Protein AF-V5ESH4-F1 (afdb_monomer_lite)

Foldseek 3Di:
DDDDDDDDDDDDDDDDDDDDDDDDDPDDDDDDDDDDDDDDDDPDDDDDDDDDDDDDDDDDDDDDDDVVVVVVVVVVVVVVVVLVVLCVVCVVVVHHSVVSVVVVVVVVVVVVVVVDDDDDDDDDDDDDDDPPPDDPVRVVVVVVVVVVVVVVVVVVVVCVVVVPPDDDPDPDPDDPDDAPCVQDPLVVVLPDAPVVNQCSQCVSQVLQLKDKDKDQLVQVVLLVVLCVVQFKDKAWFWDFDDPPPDPDPDDTDIDTFIWIKGKDWAADPPAPPFGTKIKIFTFRPVQCVVQPVNGHGQKIKTWHRSNCVRHSIIMIIMDGPLQGRNPRDRGPDHPVRNVLVVLLSCLLSRLPPQPDPDPVSNVLSVLSPVLSCCVPPPVVPRDPVSNVVSSPDD

InterPro domains:
  IPR010591 ATP11 [PF06644] (80-388)
  IPR010591 ATP11 [PTHR13126] (68-390)

Structure (mmCIF, N/CA/C/O backbone):
data_AF-V5ESH4-F1
#
_entry.id   AF-V5ESH4-F1
#
loop_
_atom_site.group_PDB
_atom_site.id
_atom_site.type_symbol
_atom_site.label_atom_id
_atom_site.label_alt_id
_atom_site.label_comp_id
_atom_site.label_asym_id
_atom_site.label_entity_id
_atom_site.label_seq_id
_atom_site.pdbx_PDB_ins_code
_atom_site.Cartn_x
_atom_site.Cartn_y
_atom_site.Cartn_z
_atom_site.occupancy
_atom_site.B_iso_or_equiv
_atom_site.auth_seq_id
_atom_site.auth_comp_id
_atom_site.auth_asym_id
_atom_site.auth_atom_id
_atom_site.pdbx_PDB_model_num
ATOM 1 N N . MET A 1 1 ? -54.577 -31.876 21.450 1.00 36.00 1 MET A N 1
ATOM 2 C CA . MET A 1 1 ? -55.518 -32.918 21.916 1.00 36.00 1 MET A CA 1
ATOM 3 C C . MET A 1 1 ? -55.527 -34.054 20.899 1.00 36.00 1 MET A C 1
ATOM 5 O O . MET A 1 1 ? -55.800 -33.762 19.750 1.00 36.00 1 MET A O 1
ATOM 9 N N . ARG A 1 2 ? -55.193 -35.278 21.359 1.00 35.31 2 ARG A N 1
ATOM 10 C CA . ARG A 1 2 ? -55.532 -36.637 20.848 1.00 35.31 2 ARG A CA 1
ATOM 11 C C . ARG A 1 2 ? -55.328 -36.896 19.333 1.00 35.31 2 ARG A C 1
ATOM 13 O O . ARG A 1 2 ? -56.064 -36.345 18.538 1.00 35.31 2 ARG A O 1
ATOM 20 N N . SER A 1 3 ? -54.310 -37.613 18.843 1.00 29.59 3 SER A N 1
ATOM 21 C CA . SER A 1 3 ? -53.738 -38.954 19.126 1.00 29.59 3 SER A CA 1
ATOM 22 C C . SER A 1 3 ? -54.427 -40.131 18.414 1.00 29.59 3 SER A C 1
ATOM 24 O O . SER A 1 3 ? -55.645 -40.259 18.484 1.00 29.59 3 SER A O 1
ATOM 26 N N . PHE A 1 4 ? -53.557 -41.023 17.909 1.00 32.59 4 PHE A N 1
ATOM 27 C CA . PHE A 1 4 ? -53.711 -42.437 17.518 1.00 32.59 4 PHE A CA 1
ATOM 28 C C . PHE A 1 4 ? -54.190 -42.747 16.089 1.00 32.59 4 PHE A C 1
ATOM 30 O O . PHE A 1 4 ? -55.156 -42.162 15.629 1.00 32.59 4 PHE A O 1
ATOM 37 N N . SER A 1 5 ? -53.681 -43.744 15.355 1.00 35.16 5 SER A N 1
ATOM 38 C CA . SER A 1 5 ? -52.428 -44.532 15.326 1.00 35.16 5 SER A CA 1
ATOM 39 C C . SER A 1 5 ? -52.632 -45.662 14.296 1.00 35.16 5 SER A C 1
ATOM 41 O O . SER A 1 5 ? -53.744 -46.171 14.204 1.00 35.16 5 SER A O 1
ATOM 43 N N . ASN A 1 6 ? -51.531 -46.143 13.692 1.00 34.66 6 ASN A N 1
ATOM 44 C CA . ASN A 1 6 ? -51.295 -47.532 13.226 1.00 34.66 6 ASN A CA 1
ATOM 4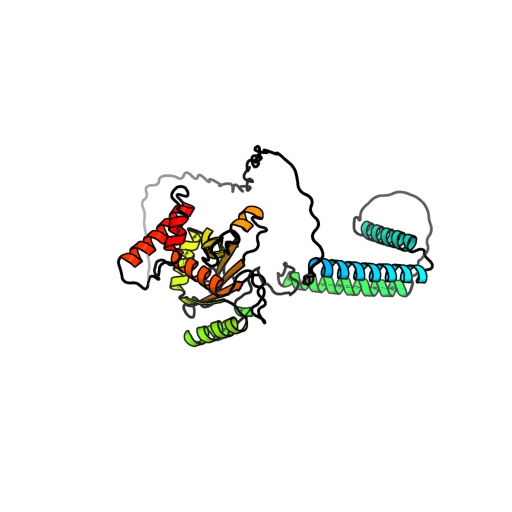5 C C . ASN A 1 6 ? -52.021 -47.996 11.929 1.00 34.66 6 ASN A C 1
ATOM 47 O O . ASN A 1 6 ? -53.150 -47.614 11.683 1.00 34.66 6 ASN A O 1
ATOM 51 N N . ALA A 1 7 ? -51.493 -48.860 11.044 1.00 37.47 7 ALA A N 1
ATOM 52 C CA . ALA A 1 7 ? -50.278 -49.683 11.017 1.00 37.47 7 ALA A CA 1
ATOM 53 C C . ALA A 1 7 ? -50.176 -50.507 9.691 1.00 37.47 7 ALA A C 1
ATOM 55 O O . ALA A 1 7 ? -51.169 -51.073 9.255 1.00 37.47 7 ALA A O 1
ATOM 56 N N . ILE A 1 8 ? -48.942 -50.667 9.174 1.00 35.84 8 ILE A N 1
ATOM 57 C CA . ILE A 1 8 ? -48.267 -51.922 8.724 1.00 35.84 8 ILE A CA 1
ATOM 58 C C . ILE A 1 8 ? -48.688 -52.654 7.414 1.00 35.84 8 ILE A C 1
ATOM 60 O O . ILE A 1 8 ? -49.715 -53.319 7.363 1.00 35.84 8 ILE A O 1
ATOM 64 N N . ARG A 1 9 ? -47.761 -52.711 6.430 1.00 32.56 9 ARG A N 1
ATOM 65 C CA . ARG A 1 9 ? -46.987 -53.895 5.917 1.00 32.56 9 ARG A CA 1
ATOM 66 C C . ARG A 1 9 ? -46.100 -53.431 4.739 1.00 32.56 9 ARG A C 1
ATOM 68 O O . ARG A 1 9 ? -46.612 -52.888 3.776 1.00 32.56 9 ARG A O 1
ATOM 75 N N . SER A 1 10 ? -44.771 -53.391 4.862 1.00 32.62 10 SER A N 1
ATOM 76 C CA . SER A 1 10 ? -43.780 -54.486 4.769 1.00 32.62 10 SER A CA 1
ATOM 77 C C . SER A 1 10 ? -43.479 -54.949 3.336 1.00 32.62 10 SER A C 1
ATOM 79 O O . SER A 1 10 ? -44.229 -55.746 2.785 1.00 32.62 10 SER A O 1
ATOM 81 N N . THR A 1 11 ? -42.313 -54.545 2.815 1.00 33.81 11 THR A N 1
ATOM 82 C CA . THR A 1 11 ? -41.386 -55.457 2.121 1.00 33.81 11 THR A CA 1
ATOM 83 C C . THR A 1 11 ? -39.945 -55.047 2.411 1.00 33.81 11 THR A C 1
ATOM 85 O O . THR A 1 11 ? -39.491 -53.964 2.049 1.00 33.81 11 THR A O 1
ATOM 88 N N . SER A 1 12 ? -39.252 -55.951 3.087 1.00 30.95 12 SER A N 1
ATOM 89 C CA . SER A 1 12 ? -37.860 -55.921 3.512 1.00 30.95 12 SER A CA 1
ATOM 90 C C . SER A 1 12 ? -36.912 -56.224 2.348 1.00 30.95 12 SER A C 1
ATOM 92 O O . SER A 1 12 ? -37.149 -57.189 1.626 1.00 30.95 12 SER A O 1
ATOM 94 N N . LYS A 1 13 ? -35.778 -55.519 2.245 1.00 33.62 13 LYS A N 1
ATOM 95 C CA . LYS A 1 13 ? -34.509 -56.106 1.777 1.00 33.62 13 LYS A CA 1
ATOM 96 C C . LYS A 1 13 ? -33.324 -55.537 2.559 1.00 33.62 13 LYS A C 1
ATOM 98 O O . LYS A 1 13 ? -33.354 -54.418 3.054 1.00 33.62 13 LYS A O 1
ATOM 103 N N . SER A 1 14 ? -32.350 -56.420 2.726 1.00 33.41 14 SER A N 1
ATOM 104 C CA . SER A 1 14 ? -31.384 -56.508 3.814 1.00 33.41 14 SER A CA 1
ATOM 105 C C . SER A 1 14 ? -30.109 -55.683 3.613 1.00 33.41 14 SER A C 1
ATOM 107 O O . SER A 1 14 ? -29.569 -55.599 2.518 1.00 33.41 14 SER A O 1
ATOM 109 N N . ILE A 1 15 ? -29.643 -55.169 4.751 1.00 34.03 15 ILE A N 1
ATOM 110 C CA . ILE A 1 15 ? -28.285 -54.861 5.227 1.00 34.03 15 ILE A CA 1
ATOM 111 C C . ILE A 1 15 ? -27.122 -55.404 4.371 1.00 34.03 15 ILE A C 1
ATOM 113 O O . ILE A 1 15 ? -27.015 -56.611 4.169 1.00 34.03 15 ILE A O 1
ATOM 117 N N . ALA A 1 16 ? -26.160 -54.522 4.074 1.00 33.00 16 ALA A N 1
ATOM 118 C CA . ALA A 1 16 ? -24.731 -54.825 4.172 1.00 33.00 16 ALA A CA 1
ATOM 119 C C . ALA A 1 16 ? -23.968 -53.570 4.634 1.00 33.00 16 ALA A C 1
ATOM 121 O O . ALA A 1 16 ? -23.921 -52.550 3.951 1.00 33.00 16 ALA A O 1
ATOM 122 N N . SER A 1 17 ? -23.423 -53.669 5.845 1.00 35.75 17 SER A N 1
ATOM 123 C CA . SER A 1 17 ? -22.532 -52.713 6.498 1.00 35.75 17 SER A CA 1
ATOM 124 C C . SER A 1 17 ? -21.126 -52.825 5.903 1.00 35.75 17 SER A C 1
ATOM 126 O O . SER A 1 17 ? -20.604 -53.929 5.766 1.00 35.75 17 SER A O 1
ATOM 128 N N . GLY A 1 18 ? -20.513 -51.690 5.568 1.00 31.08 18 GLY A N 1
ATOM 129 C CA . GLY A 1 18 ? -19.131 -51.600 5.105 1.00 31.08 18 GLY A CA 1
ATOM 130 C C . GLY A 1 18 ? -18.478 -50.344 5.666 1.00 31.08 18 GLY A C 1
ATOM 131 O O . GLY A 1 18 ? -18.498 -49.286 5.045 1.00 31.08 18 GLY A O 1
ATOM 132 N N . SER A 1 19 ? -17.931 -50.455 6.874 1.00 38.44 19 SER A N 1
ATOM 133 C CA . SER A 1 19 ? -17.128 -49.427 7.531 1.00 38.44 19 SER A CA 1
ATOM 134 C C . SER A 1 19 ? -15.792 -49.245 6.805 1.00 38.44 19 SER A C 1
ATOM 136 O O . SER A 1 19 ? -14.915 -50.098 6.915 1.00 38.44 19 SER A O 1
ATOM 138 N N . ASN A 1 20 ? -15.606 -48.122 6.108 1.00 33.84 20 ASN A N 1
ATOM 139 C CA . ASN A 1 20 ? -14.286 -47.694 5.645 1.00 33.84 20 ASN A CA 1
ATOM 140 C C . ASN A 1 20 ? -13.749 -46.603 6.573 1.00 33.84 20 ASN A C 1
ATOM 142 O O . ASN A 1 20 ? -14.114 -45.432 6.478 1.00 33.84 20 ASN A O 1
ATOM 146 N N . VAL A 1 21 ? -12.859 -47.014 7.475 1.00 43.06 21 VAL A N 1
ATOM 147 C CA . VAL A 1 21 ? -11.997 -46.126 8.255 1.00 43.06 21 VAL A CA 1
ATOM 148 C C . VAL A 1 21 ? -10.988 -45.509 7.285 1.00 43.06 21 VAL A C 1
ATOM 150 O O . VAL A 1 21 ? -10.069 -46.182 6.822 1.00 43.06 21 VAL A O 1
ATOM 153 N N . ARG A 1 22 ? -11.159 -44.230 6.932 1.00 38.69 22 ARG A N 1
ATOM 154 C CA . ARG A 1 22 ? -10.139 -43.483 6.184 1.00 38.69 22 ARG A CA 1
ATOM 155 C C . ARG A 1 22 ? -9.030 -43.059 7.143 1.00 38.69 22 ARG A C 1
ATOM 157 O O . ARG A 1 22 ? -9.230 -42.204 7.999 1.00 38.69 22 ARG A O 1
ATOM 164 N N . SER A 1 23 ? -7.866 -43.678 6.973 1.00 38.56 23 SER A N 1
ATOM 165 C CA . SER A 1 23 ? -6.604 -43.259 7.579 1.00 38.56 23 SER A CA 1
ATOM 166 C C . SER A 1 23 ? -6.235 -41.848 7.106 1.00 38.56 23 SER A C 1
ATOM 168 O O . SER A 1 23 ? -6.252 -41.561 5.908 1.00 38.56 23 SER A O 1
ATOM 170 N N . LEU A 1 24 ? -5.928 -40.957 8.051 1.00 38.41 24 LEU A N 1
ATOM 171 C CA . LEU A 1 24 ? -5.400 -39.622 7.787 1.00 38.41 24 LEU A CA 1
ATOM 172 C C . LEU A 1 24 ? -3.942 -39.749 7.327 1.00 38.41 24 LEU A C 1
ATOM 174 O O . LEU A 1 24 ? -3.047 -40.014 8.129 1.00 38.41 24 LEU A O 1
ATOM 178 N N . HIS A 1 25 ? -3.687 -39.540 6.036 1.00 35.88 25 HIS A N 1
ATOM 179 C CA . HIS A 1 25 ? -2.329 -39.346 5.541 1.00 35.88 25 HIS A CA 1
ATOM 180 C C . HIS A 1 25 ? -1.848 -37.934 5.884 1.00 35.88 25 HIS A C 1
ATOM 182 O O . HIS A 1 25 ? -2.265 -36.946 5.284 1.00 35.88 25 HIS A O 1
ATOM 188 N N . VAL A 1 26 ? -0.939 -37.855 6.855 1.00 40.72 26 VAL A N 1
ATOM 189 C CA . VAL A 1 26 ? -0.114 -36.673 7.109 1.00 40.72 26 VAL A CA 1
ATOM 190 C C . VAL A 1 26 ? 0.888 -36.556 5.960 1.00 40.72 26 VAL A C 1
ATOM 192 O O . VAL A 1 26 ? 1.883 -37.280 5.910 1.00 40.72 26 VAL A O 1
ATOM 195 N N . ALA A 1 27 ? 0.614 -35.667 5.008 1.00 37.88 27 ALA A N 1
ATOM 196 C CA . ALA A 1 27 ? 1.570 -35.307 3.971 1.00 37.88 27 ALA A CA 1
ATOM 197 C C . ALA A 1 27 ? 2.709 -34.489 4.603 1.00 37.88 27 ALA A C 1
ATOM 199 O O . ALA A 1 27 ? 2.498 -33.390 5.113 1.00 37.88 27 ALA A O 1
ATOM 200 N N . ARG A 1 28 ? 3.927 -35.038 4.588 1.00 38.91 28 ARG A N 1
ATOM 201 C CA . ARG A 1 28 ? 5.147 -34.276 4.880 1.00 38.91 28 ARG A CA 1
ATOM 202 C C . ARG A 1 28 ? 5.413 -33.303 3.721 1.00 38.91 28 ARG A C 1
ATOM 204 O O . ARG A 1 28 ? 5.344 -33.742 2.574 1.00 38.91 28 ARG A O 1
ATOM 211 N N . PRO A 1 29 ? 5.766 -32.031 3.975 1.00 39.84 29 PRO A N 1
ATOM 212 C CA . PRO A 1 29 ? 6.199 -31.132 2.912 1.00 39.84 29 PRO A CA 1
ATOM 213 C C . PRO A 1 29 ? 7.538 -31.630 2.350 1.00 39.84 29 PRO A C 1
ATOM 215 O O . PRO A 1 29 ? 8.516 -31.757 3.089 1.00 39.84 29 PRO A O 1
ATOM 218 N N . CYS A 1 30 ? 7.586 -31.954 1.054 1.00 36.41 30 CYS A N 1
ATOM 219 C CA . CYS A 1 30 ? 8.850 -32.201 0.370 1.00 36.41 30 CYS A CA 1
ATOM 220 C C . CYS A 1 30 ? 9.441 -30.860 -0.078 1.00 36.41 30 CYS A C 1
ATOM 222 O O . CYS A 1 30 ? 8.772 -30.061 -0.733 1.00 36.41 30 CYS A O 1
ATOM 224 N N . PHE A 1 31 ? 10.696 -30.606 0.280 1.00 40.16 31 PHE A N 1
ATOM 225 C CA . PHE A 1 31 ? 11.453 -29.480 -0.255 1.00 40.16 31 PHE A CA 1
ATOM 226 C C . PHE A 1 31 ? 11.595 -29.645 -1.773 1.00 40.16 31 PHE A C 1
ATOM 228 O O . PHE A 1 31 ? 12.014 -30.704 -2.244 1.00 40.16 31 PHE A O 1
ATOM 235 N N . ALA A 1 32 ? 11.236 -28.613 -2.537 1.00 36.97 32 ALA A N 1
ATOM 236 C CA . ALA A 1 32 ? 11.478 -28.579 -3.973 1.00 36.97 32 ALA A CA 1
ATOM 237 C C . ALA A 1 32 ? 12.993 -28.635 -4.230 1.00 36.97 32 ALA A C 1
ATOM 239 O O . ALA A 1 32 ? 13.744 -27.799 -3.728 1.00 36.97 32 ALA A O 1
ATOM 240 N N . GLN A 1 33 ? 13.452 -29.628 -4.995 1.00 37.84 33 GLN A N 1
ATOM 241 C CA . GLN A 1 33 ? 14.826 -29.651 -5.488 1.00 37.84 33 GLN A CA 1
ATOM 242 C C . GLN A 1 33 ? 14.970 -28.588 -6.579 1.00 37.84 33 GLN A C 1
ATOM 244 O O . GLN A 1 33 ? 14.387 -28.711 -7.654 1.00 37.84 33 GLN A O 1
ATOM 249 N N . VAL A 1 34 ? 15.741 -27.541 -6.291 1.00 40.31 34 VAL A N 1
ATOM 250 C CA . VAL A 1 34 ? 16.090 -26.487 -7.249 1.00 40.31 34 VAL A CA 1
ATOM 251 C C . VAL A 1 34 ? 17.470 -26.796 -7.826 1.00 40.31 34 VAL A C 1
ATOM 253 O O . VAL A 1 34 ? 18.408 -27.095 -7.086 1.00 40.31 34 VAL A O 1
ATOM 256 N N . SER A 1 35 ? 17.590 -26.757 -9.152 1.00 38.81 35 SER A N 1
ATOM 257 C CA . SER A 1 35 ? 18.857 -26.940 -9.867 1.00 38.81 35 SER A CA 1
ATOM 258 C C . SER A 1 35 ? 19.869 -25.844 -9.492 1.00 38.81 35 SER A C 1
ATOM 260 O O . SER A 1 35 ? 19.469 -24.693 -9.306 1.00 38.81 35 SER A O 1
ATOM 262 N N . PRO A 1 36 ? 21.176 -26.151 -9.401 1.00 45.81 36 PRO A N 1
ATOM 263 C CA . PRO A 1 36 ? 22.188 -25.137 -9.124 1.00 45.81 36 PRO A CA 1
ATOM 264 C C . PRO A 1 36 ? 22.312 -24.133 -10.288 1.00 45.81 36 PRO A C 1
ATOM 266 O O . PRO A 1 36 ? 22.104 -24.511 -11.445 1.00 45.81 36 PRO A O 1
ATOM 269 N N . PRO A 1 37 ? 22.659 -22.861 -10.011 1.00 38.06 37 PRO A N 1
ATOM 270 C CA . PRO A 1 37 ? 22.809 -21.843 -11.044 1.00 38.06 37 PRO A CA 1
ATOM 271 C C . PRO A 1 37 ? 23.985 -22.181 -11.967 1.00 38.06 37 PRO A C 1
ATOM 273 O O . PRO A 1 37 ? 25.073 -22.532 -11.506 1.00 38.06 37 PRO A O 1
ATOM 276 N N . LEU A 1 38 ? 23.769 -22.057 -13.279 1.00 41.28 38 LEU A N 1
ATOM 277 C CA . LEU A 1 38 ? 24.837 -22.181 -14.270 1.00 41.28 38 LEU A CA 1
ATOM 278 C C . LEU A 1 38 ? 25.886 -21.073 -14.051 1.00 41.28 38 LEU A C 1
ATOM 280 O O . LEU A 1 38 ? 25.509 -19.920 -13.817 1.00 41.28 38 LEU A O 1
ATOM 284 N N . PRO A 1 39 ? 27.192 -21.379 -14.142 1.00 37.53 39 PRO A N 1
ATOM 285 C CA . PRO A 1 39 ? 28.231 -20.369 -14.018 1.00 37.53 39 PRO A CA 1
ATOM 286 C C . PRO A 1 39 ? 28.232 -19.456 -15.251 1.00 37.53 39 PRO A C 1
ATOM 288 O O . PRO A 1 39 ? 28.492 -19.893 -16.371 1.00 37.53 39 PRO A O 1
ATOM 291 N N . PHE A 1 40 ? 27.964 -18.167 -15.038 1.00 37.97 40 PHE A N 1
ATOM 292 C CA . PHE A 1 40 ? 28.186 -17.123 -16.036 1.00 37.97 40 PHE A CA 1
ATOM 293 C C . PHE A 1 40 ? 29.695 -16.980 -16.300 1.00 37.97 40 PHE A C 1
ATOM 295 O O . PHE A 1 40 ? 30.452 -16.569 -15.422 1.00 37.97 40 PHE A O 1
ATOM 302 N N . SER A 1 41 ? 30.131 -17.326 -17.514 1.00 34.91 41 SER A N 1
ATOM 303 C CA . SER A 1 41 ? 31.496 -17.116 -18.008 1.00 34.91 41 SER A CA 1
ATOM 304 C C . SER A 1 41 ? 31.584 -15.764 -18.714 1.00 34.91 41 SER A C 1
ATOM 306 O O . SER A 1 41 ? 30.961 -15.559 -19.753 1.00 34.91 41 SER A O 1
ATOM 308 N N . TRP A 1 42 ? 32.382 -14.846 -18.170 1.00 30.94 42 TRP A N 1
ATOM 309 C CA . TRP A 1 42 ? 32.913 -13.722 -18.936 1.00 30.94 42 TRP A CA 1
ATOM 310 C C . TRP A 1 42 ? 34.125 -14.223 -19.715 1.00 30.94 42 TRP A C 1
ATOM 312 O O . TRP A 1 42 ? 35.209 -14.383 -19.161 1.00 30.94 42 TRP A O 1
ATOM 322 N N . SER A 1 43 ? 33.947 -14.484 -21.002 1.00 34.34 43 SER A N 1
ATOM 323 C CA . SER A 1 43 ? 35.050 -14.801 -21.906 1.00 34.34 43 SER A CA 1
ATOM 324 C C . SER A 1 43 ? 35.022 -13.889 -23.119 1.00 34.34 43 SER A C 1
ATOM 326 O O . SER A 1 43 ? 34.870 -14.354 -24.230 1.00 34.34 43 SER A O 1
ATOM 328 N N . HIS A 1 44 ? 35.242 -12.589 -22.904 1.00 31.55 44 HIS A N 1
ATOM 329 C CA . HIS A 1 44 ? 35.910 -11.736 -23.891 1.00 31.55 44 HIS A CA 1
ATOM 330 C C . HIS A 1 44 ? 36.729 -10.656 -23.178 1.00 31.55 44 HIS A C 1
ATOM 332 O O . HIS A 1 44 ? 36.333 -9.503 -23.047 1.00 31.55 44 HIS A O 1
ATOM 338 N N . LEU A 1 45 ? 37.911 -11.069 -22.721 1.00 29.23 45 LEU A N 1
ATOM 339 C CA . LEU A 1 45 ? 39.041 -10.177 -22.524 1.00 29.23 45 LEU A CA 1
ATOM 340 C C . LEU A 1 45 ? 39.677 -9.929 -23.901 1.00 29.23 45 LEU A C 1
ATOM 342 O O . LEU A 1 45 ? 40.108 -10.874 -24.562 1.00 29.23 45 LEU A O 1
ATOM 346 N N . LYS A 1 46 ? 39.773 -8.667 -24.319 1.00 29.80 46 LYS A N 1
ATOM 347 C CA . LYS A 1 46 ? 40.861 -8.216 -25.191 1.00 29.80 46 LYS A CA 1
ATOM 348 C C . LYS A 1 46 ? 41.579 -7.081 -24.477 1.00 29.80 46 LYS A C 1
ATOM 350 O O . LYS A 1 46 ? 41.069 -5.972 -24.379 1.00 29.80 46 LYS A O 1
ATOM 355 N N . SER A 1 47 ? 42.749 -7.419 -23.950 1.00 30.14 47 SER A N 1
ATOM 356 C CA . SER A 1 47 ? 43.772 -6.484 -23.498 1.00 30.14 47 SER A CA 1
ATOM 357 C C . SER A 1 47 ? 44.651 -6.087 -24.681 1.00 30.14 47 SER A C 1
ATOM 359 O O . SER A 1 47 ? 45.090 -6.959 -25.427 1.00 30.14 47 SER A O 1
ATOM 361 N N . ASN A 1 48 ? 44.894 -4.786 -24.827 1.00 28.00 48 ASN A N 1
ATOM 362 C CA . ASN A 1 48 ? 46.131 -4.155 -25.309 1.00 28.00 48 ASN A CA 1
ATOM 363 C C . ASN A 1 48 ? 45.892 -2.634 -25.320 1.00 28.00 48 ASN A C 1
ATOM 365 O O . ASN A 1 48 ? 44.805 -2.212 -25.690 1.00 28.00 48 ASN A O 1
ATOM 369 N N . ASP A 1 49 ? 46.819 -1.733 -25.024 1.00 32.81 49 ASP A N 1
ATOM 370 C CA . ASP A 1 49 ? 48.081 -1.743 -24.286 1.00 32.81 49 ASP A CA 1
ATOM 371 C C . ASP A 1 49 ? 48.418 -0.248 -24.053 1.00 32.81 49 ASP A C 1
ATOM 373 O O . ASP A 1 49 ? 48.117 0.592 -24.896 1.00 32.81 49 ASP A O 1
ATOM 377 N N . GLN A 1 50 ? 49.028 0.045 -22.907 1.00 30.84 50 GLN A N 1
ATOM 378 C CA . GLN A 1 50 ? 50.024 1.092 -22.627 1.00 30.84 50 GLN A CA 1
ATOM 379 C C . GLN A 1 50 ? 49.907 2.598 -23.001 1.00 30.84 50 GLN A C 1
ATOM 381 O O . GLN A 1 50 ? 49.764 2.999 -24.149 1.00 30.84 50 GLN A O 1
ATOM 386 N N . ARG A 1 51 ? 50.327 3.381 -21.980 1.00 27.36 51 ARG A N 1
ATOM 387 C CA . ARG A 1 51 ? 50.965 4.726 -21.934 1.00 27.36 51 ARG A CA 1
ATOM 388 C C . ARG A 1 51 ? 50.065 5.968 -21.882 1.00 27.36 51 ARG A C 1
ATOM 390 O O . ARG A 1 51 ? 49.624 6.476 -22.900 1.00 27.36 51 ARG A O 1
ATOM 397 N N . ASN A 1 52 ? 50.005 6.598 -20.706 1.00 28.97 52 ASN A N 1
ATOM 398 C CA . ASN A 1 52 ? 50.937 7.684 -20.364 1.00 28.97 52 ASN A CA 1
ATOM 399 C C . ASN A 1 52 ? 50.815 8.075 -18.882 1.00 28.97 52 ASN A C 1
ATOM 401 O O . ASN A 1 52 ? 49.720 8.266 -18.364 1.00 28.97 52 ASN A O 1
ATOM 405 N N . GLN A 1 53 ? 51.962 8.194 -18.212 1.00 33.47 53 GLN A N 1
ATOM 406 C CA . GLN A 1 53 ? 52.096 8.917 -16.950 1.00 33.47 53 GLN A CA 1
ATOM 407 C C . GLN A 1 53 ? 52.233 10.407 -17.266 1.00 33.47 53 GLN A C 1
ATOM 409 O O . GLN A 1 53 ? 53.085 10.786 -18.067 1.00 33.47 53 GLN A O 1
ATOM 414 N N . SER A 1 54 ? 51.457 11.246 -16.588 1.00 31.00 54 SER A N 1
ATOM 415 C CA . SER A 1 54 ? 51.796 12.653 -16.392 1.00 31.00 54 SER A CA 1
ATOM 416 C C . SER A 1 54 ? 51.185 13.152 -15.090 1.00 31.00 54 SER A C 1
ATOM 418 O O . SER A 1 54 ? 49.990 12.997 -14.840 1.00 31.00 54 SER A O 1
ATOM 420 N N . GLU A 1 55 ? 52.056 13.718 -14.266 1.00 36.16 55 GLU A N 1
ATOM 421 C CA . GLU A 1 55 ? 51.787 14.391 -13.003 1.00 36.16 55 GLU A CA 1
ATOM 422 C C . GLU A 1 55 ? 50.723 15.488 -13.149 1.00 36.16 55 GLU A C 1
ATOM 424 O O . GLU A 1 55 ? 50.790 16.314 -14.059 1.00 36.16 55 GLU A O 1
ATOM 429 N N . ALA A 1 56 ? 49.803 15.575 -12.187 1.00 29.30 56 ALA A N 1
ATOM 430 C CA . ALA A 1 56 ? 49.048 16.796 -11.938 1.00 29.30 56 ALA A CA 1
ATOM 431 C C . ALA A 1 56 ? 48.871 17.005 -10.432 1.00 29.30 56 ALA A C 1
ATOM 433 O O . ALA A 1 56 ? 48.415 16.138 -9.687 1.00 29.30 56 ALA A O 1
ATOM 434 N N . LYS A 1 57 ? 49.321 18.182 -10.010 1.00 31.80 57 LYS A N 1
ATOM 435 C CA . LYS A 1 57 ? 49.415 18.681 -8.644 1.00 31.80 57 LYS A CA 1
ATOM 436 C C . LYS A 1 57 ? 48.036 18.922 -8.022 1.00 31.80 57 LYS A C 1
ATOM 438 O O . LYS A 1 57 ? 47.124 19.409 -8.676 1.00 31.80 57 LYS A O 1
ATOM 443 N N . THR A 1 58 ? 47.968 18.624 -6.725 1.00 36.81 58 THR A N 1
ATOM 444 C CA . THR A 1 58 ? 47.138 19.232 -5.668 1.00 36.81 58 THR A CA 1
ATOM 445 C C . THR A 1 58 ? 46.045 20.220 -6.095 1.00 36.81 58 THR A C 1
ATOM 447 O O . THR A 1 58 ? 46.337 21.369 -6.420 1.00 36.81 58 THR A O 1
ATOM 450 N N . ALA A 1 59 ? 44.789 19.823 -5.884 1.00 30.03 59 ALA A N 1
ATOM 451 C CA . ALA A 1 59 ? 43.693 20.738 -5.587 1.00 30.03 59 ALA A CA 1
ATOM 452 C C . ALA A 1 59 ? 42.821 20.127 -4.479 1.00 30.03 59 ALA A C 1
ATOM 454 O O . ALA A 1 59 ? 42.255 19.046 -4.615 1.00 30.03 59 ALA A O 1
ATOM 455 N N . SER A 1 60 ? 42.785 20.819 -3.344 1.00 42.91 60 SER A N 1
ATOM 456 C CA . SER A 1 60 ? 42.004 20.496 -2.157 1.00 42.91 60 SER A CA 1
ATOM 457 C C . SER A 1 60 ? 40.508 20.464 -2.463 1.00 42.91 60 SER A C 1
ATOM 459 O O . SER A 1 60 ? 39.925 21.494 -2.799 1.00 42.91 60 SER A O 1
ATOM 461 N N . THR A 1 61 ? 39.873 19.313 -2.263 1.00 32.56 61 THR A N 1
ATOM 462 C CA . THR A 1 61 ? 38.415 19.197 -2.155 1.00 32.56 61 THR A CA 1
ATOM 463 C C . THR A 1 61 ? 38.073 18.712 -0.752 1.00 32.56 61 THR A C 1
ATOM 465 O O . THR A 1 61 ? 38.578 17.700 -0.271 1.00 32.56 61 THR A O 1
ATOM 468 N N . SER A 1 62 ? 37.261 19.502 -0.057 1.00 39.84 62 SER A N 1
ATOM 469 C CA . SER A 1 62 ? 36.767 19.247 1.292 1.00 39.84 62 SER A CA 1
ATOM 470 C C . SER A 1 62 ? 35.973 17.939 1.335 1.00 39.84 62 SER A C 1
ATOM 472 O O . SER A 1 62 ? 34.842 17.880 0.853 1.00 39.84 62 SER A O 1
ATOM 474 N N . ALA A 1 63 ? 36.569 16.897 1.914 1.00 40.75 63 ALA A N 1
ATOM 475 C CA . ALA A 1 63 ? 35.926 15.606 2.105 1.00 40.75 63 ALA A CA 1
ATOM 476 C C . ALA A 1 63 ? 34.817 15.711 3.163 1.00 40.75 63 ALA A C 1
ATOM 478 O O . ALA A 1 63 ? 35.061 16.072 4.318 1.00 40.75 63 ALA A O 1
ATOM 479 N N . LEU A 1 64 ? 33.591 15.378 2.762 1.00 46.72 64 LEU A N 1
ATOM 480 C CA . LEU A 1 64 ? 32.498 15.089 3.686 1.00 46.72 64 LEU A CA 1
ATOM 481 C C . LEU A 1 64 ? 32.910 13.914 4.599 1.00 46.72 64 LEU A C 1
ATOM 483 O O . LEU A 1 64 ? 33.576 12.993 4.125 1.00 46.72 64 LEU A O 1
ATOM 487 N N . PRO A 1 65 ? 32.551 13.900 5.898 1.00 52.84 65 PRO A N 1
ATOM 488 C CA . PRO A 1 65 ? 33.032 12.869 6.810 1.00 52.84 65 PRO A CA 1
ATOM 489 C C . PRO A 1 65 ? 32.475 11.492 6.434 1.00 52.84 65 PRO A C 1
ATOM 491 O O . PRO A 1 65 ? 31.276 11.243 6.571 1.00 52.84 65 PRO A O 1
ATOM 494 N N . ASP A 1 66 ? 33.356 10.578 6.026 1.00 61.88 66 ASP A N 1
ATOM 495 C CA . ASP A 1 66 ? 33.028 9.173 5.796 1.00 61.88 66 ASP A CA 1
ATOM 496 C C . ASP A 1 66 ? 32.429 8.559 7.070 1.00 61.88 66 ASP A C 1
ATOM 498 O O . ASP A 1 66 ? 33.116 8.265 8.056 1.00 61.88 66 ASP A O 1
ATOM 502 N N . HIS A 1 67 ? 31.112 8.341 7.062 1.00 64.62 67 HIS A N 1
ATOM 503 C CA . HIS A 1 67 ? 30.367 7.784 8.193 1.00 64.62 67 HIS A CA 1
ATOM 504 C C . HIS A 1 67 ? 30.962 6.443 8.664 1.00 64.62 67 HIS A C 1
ATOM 506 O O . HIS A 1 67 ? 31.016 6.156 9.862 1.00 64.62 67 HIS A O 1
ATOM 512 N N . ARG A 1 68 ? 31.502 5.656 7.725 1.00 64.44 68 ARG A N 1
ATOM 513 C CA . ARG A 1 68 ? 32.195 4.389 7.986 1.00 64.44 68 ARG A CA 1
ATOM 514 C C . ARG A 1 68 ? 33.466 4.570 8.822 1.00 64.44 68 ARG A C 1
ATOM 516 O O . ARG A 1 68 ? 33.665 3.815 9.776 1.00 64.44 68 ARG A O 1
ATOM 523 N N . ALA A 1 69 ? 34.273 5.589 8.525 1.00 71.00 69 ALA A N 1
ATOM 524 C CA . ALA A 1 69 ? 35.479 5.913 9.286 1.00 71.00 69 ALA A CA 1
ATOM 525 C C . ALA A 1 69 ? 35.129 6.410 10.701 1.00 71.00 69 ALA A C 1
ATOM 527 O O . ALA A 1 69 ? 35.749 6.002 11.684 1.00 71.00 69 ALA A O 1
ATOM 528 N N . SER A 1 70 ? 34.059 7.204 10.835 1.00 73.81 70 SER A N 1
ATOM 529 C CA . SER A 1 70 ? 33.563 7.661 12.144 1.00 73.81 70 SER A CA 1
ATOM 530 C C . SER A 1 70 ? 33.090 6.503 13.037 1.00 73.81 70 SER A C 1
ATOM 532 O O . SER A 1 70 ? 33.363 6.478 14.241 1.00 73.81 70 SER A O 1
ATOM 534 N N . VAL A 1 71 ? 32.401 5.511 12.464 1.00 74.44 71 VAL A N 1
ATOM 535 C CA . VAL A 1 71 ? 31.947 4.316 13.196 1.00 74.44 71 VAL A CA 1
ATOM 536 C C . VAL A 1 71 ? 33.131 3.450 13.639 1.00 74.44 71 VAL A C 1
ATOM 538 O O . VAL A 1 71 ? 33.150 2.998 14.786 1.00 74.44 71 VAL A O 1
ATOM 541 N N . GLN A 1 72 ? 34.142 3.268 12.783 1.00 76.25 72 GLN A N 1
ATOM 542 C CA . GLN A 1 72 ? 35.372 2.550 13.138 1.00 76.25 72 GLN A CA 1
ATOM 543 C C . GLN A 1 72 ? 36.120 3.247 14.281 1.00 76.25 72 GLN A C 1
ATOM 545 O O . GLN A 1 72 ? 36.417 2.619 15.294 1.00 76.25 72 GLN A O 1
ATOM 550 N N . GLN A 1 73 ? 36.285 4.569 14.211 1.00 81.38 73 GLN A N 1
ATOM 551 C CA . GLN A 1 73 ? 36.949 5.337 15.265 1.00 81.38 73 GLN A CA 1
ATOM 552 C C . GLN A 1 73 ? 36.215 5.248 16.617 1.00 81.38 73 GLN A C 1
ATOM 554 O O . GLN A 1 73 ? 36.843 5.154 17.676 1.00 81.38 73 GLN A O 1
ATOM 559 N N . LYS A 1 74 ? 34.872 5.246 16.608 1.00 79.50 74 LYS A N 1
ATOM 560 C CA . LYS A 1 74 ? 34.062 5.046 17.824 1.00 79.50 74 LYS A CA 1
ATOM 561 C C . LYS A 1 74 ? 34.236 3.641 18.403 1.00 79.50 74 LYS A C 1
ATOM 563 O O . LYS A 1 74 ? 34.304 3.509 19.628 1.00 79.50 74 LYS A O 1
ATOM 568 N N . ARG A 1 75 ? 34.316 2.615 17.549 1.00 80.38 75 ARG A N 1
ATOM 569 C CA . ARG A 1 75 ? 34.564 1.225 17.956 1.00 80.38 75 ARG A CA 1
ATOM 570 C C . ARG A 1 75 ? 35.940 1.087 18.605 1.00 80.38 75 ARG A C 1
ATOM 572 O O . ARG A 1 75 ? 36.022 0.577 19.719 1.00 80.38 75 ARG A O 1
ATOM 579 N N . ASP A 1 76 ? 36.976 1.639 17.985 1.00 86.12 76 ASP A N 1
ATOM 580 C CA . ASP A 1 76 ? 38.350 1.565 18.492 1.00 86.12 76 ASP A CA 1
ATOM 581 C C . ASP A 1 76 ? 38.512 2.301 19.822 1.00 86.12 76 ASP A C 1
ATOM 583 O O . ASP A 1 76 ? 39.158 1.803 20.745 1.00 86.12 76 ASP A O 1
ATOM 587 N N . ARG A 1 77 ? 37.857 3.460 19.976 1.00 89.94 77 ARG A N 1
ATOM 588 C CA . ARG A 1 77 ? 37.822 4.175 21.258 1.00 89.94 77 ARG A CA 1
ATOM 589 C C . ARG A 1 77 ? 37.212 3.312 22.363 1.00 89.94 77 ARG A C 1
ATOM 591 O O . ARG A 1 77 ? 37.757 3.253 23.463 1.00 89.94 77 ARG A O 1
ATOM 598 N N . LYS A 1 78 ? 36.106 2.619 22.074 1.00 87.19 78 LYS A N 1
ATOM 599 C CA . LYS A 1 78 ? 35.443 1.741 23.047 1.00 87.19 78 LYS A CA 1
ATOM 600 C C . LYS A 1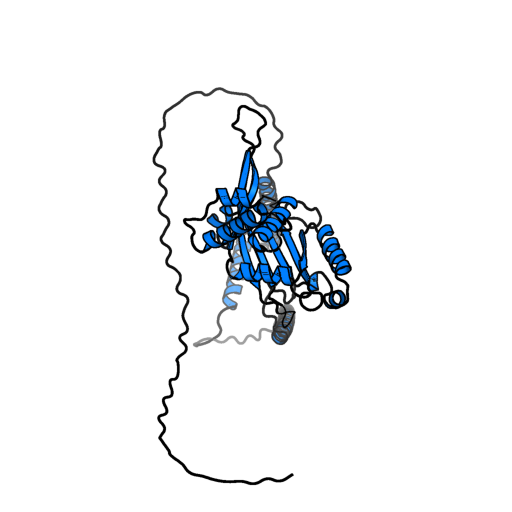 78 ? 36.267 0.502 23.388 1.00 87.19 78 LYS A C 1
ATOM 602 O O . LYS A 1 78 ? 36.276 0.116 24.556 1.00 87.19 78 LYS A O 1
ATOM 607 N N . LEU A 1 79 ? 36.985 -0.075 22.424 1.00 84.62 79 LEU A N 1
ATOM 608 C CA . LEU A 1 79 ? 37.926 -1.162 22.700 1.00 84.62 79 LEU A CA 1
ATOM 609 C C . LEU A 1 79 ? 39.036 -0.712 23.656 1.00 84.62 79 LEU A C 1
ATOM 611 O O . LEU A 1 79 ? 39.260 -1.374 24.665 1.00 84.62 79 LEU A O 1
ATOM 615 N N . ARG A 1 80 ? 39.648 0.457 23.429 1.00 88.38 80 ARG A N 1
ATOM 616 C CA . ARG A 1 80 ? 40.694 0.983 24.326 1.00 88.38 80 ARG A CA 1
ATOM 617 C C . ARG A 1 80 ? 40.181 1.273 25.735 1.00 88.38 80 ARG A C 1
ATOM 619 O O . ARG A 1 80 ? 40.854 0.955 26.712 1.00 88.38 80 ARG A O 1
ATOM 626 N N . GLU A 1 81 ? 38.980 1.843 25.858 1.00 86.56 81 GLU A N 1
ATOM 627 C CA . GLU A 1 81 ? 38.329 2.043 27.163 1.00 86.56 81 GLU A CA 1
ATOM 628 C C . GLU A 1 81 ? 38.130 0.709 27.904 1.00 86.56 81 GLU A C 1
ATOM 630 O O . GLU A 1 81 ? 38.276 0.642 29.126 1.00 86.56 81 GLU A O 1
ATOM 635 N N . TYR A 1 82 ? 37.788 -0.357 27.178 1.00 82.00 82 TYR A N 1
ATOM 636 C CA . TYR A 1 82 ? 37.586 -1.686 27.746 1.00 82.00 82 TYR A CA 1
ATOM 637 C C . TYR A 1 82 ? 38.907 -2.348 28.160 1.00 82.00 82 TY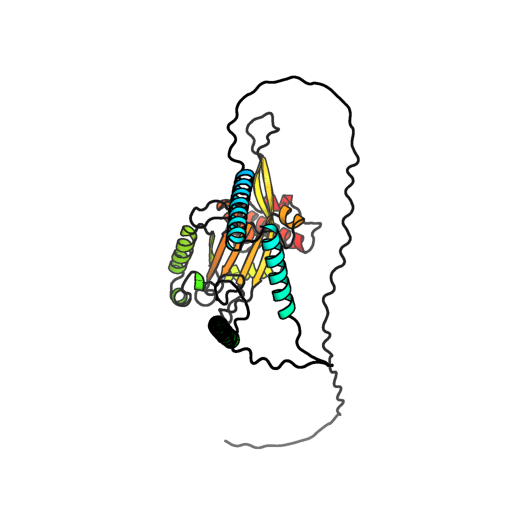R A C 1
ATOM 639 O O . TYR A 1 82 ? 39.017 -2.848 29.280 1.00 82.00 82 TYR A O 1
ATOM 647 N N . GLU A 1 83 ? 39.932 -2.276 27.313 1.00 87.31 83 GLU A N 1
ATOM 648 C CA . GLU A 1 83 ? 41.280 -2.768 27.615 1.00 87.31 83 GLU A CA 1
ATOM 649 C C . GLU A 1 83 ? 41.878 -2.081 28.847 1.00 87.31 83 GLU A C 1
ATOM 651 O O . GLU A 1 83 ? 42.426 -2.746 29.728 1.00 87.31 83 GLU A O 1
ATOM 656 N N . ALA A 1 84 ? 41.715 -0.759 28.965 1.00 87.56 84 ALA A N 1
ATOM 657 C CA . ALA A 1 84 ? 42.160 -0.009 30.136 1.00 87.56 84 ALA A CA 1
ATOM 658 C C . ALA A 1 84 ? 41.465 -0.495 31.419 1.00 87.56 84 ALA A C 1
ATOM 660 O O . ALA A 1 84 ? 42.119 -0.711 32.441 1.00 87.56 84 ALA A O 1
ATOM 661 N N . LYS A 1 85 ? 40.150 -0.747 31.363 1.00 86.56 85 LYS A N 1
ATOM 662 C CA . LYS A 1 85 ? 39.389 -1.286 32.502 1.00 86.56 85 LYS A CA 1
ATOM 663 C C . LYS A 1 85 ? 39.835 -2.695 32.890 1.00 86.56 85 LYS A C 1
ATOM 665 O O . LYS A 1 85 ? 39.886 -2.993 34.083 1.00 86.56 85 LYS A O 1
ATOM 670 N N . ILE A 1 86 ? 40.172 -3.549 31.920 1.00 82.00 86 ILE A N 1
ATOM 671 C CA . ILE A 1 86 ? 40.725 -4.883 32.197 1.00 82.00 86 ILE A CA 1
ATOM 672 C C . ILE A 1 86 ? 42.064 -4.759 32.922 1.00 82.00 86 ILE A C 1
ATOM 674 O O . ILE A 1 86 ? 42.245 -5.412 33.947 1.00 82.00 86 ILE A O 1
ATOM 678 N N . LYS A 1 87 ? 42.968 -3.889 32.456 1.00 82.81 87 LYS A N 1
ATOM 679 C CA . LYS A 1 87 ? 44.282 -3.687 33.087 1.00 82.81 87 LYS A CA 1
ATOM 680 C C . LYS A 1 87 ? 44.156 -3.188 34.525 1.00 82.81 87 LYS A C 1
ATOM 682 O O . LYS A 1 87 ? 44.762 -3.771 35.416 1.00 82.81 87 LYS A O 1
ATOM 687 N N . VAL A 1 88 ? 43.304 -2.192 34.777 1.00 84.81 88 VAL A N 1
ATOM 688 C CA . VAL A 1 88 ? 43.046 -1.691 36.140 1.00 84.81 88 VAL A CA 1
ATOM 689 C C . VAL A 1 88 ? 42.501 -2.799 37.043 1.00 84.81 88 VAL A C 1
ATOM 691 O O . VAL A 1 88 ? 42.946 -2.953 38.177 1.00 84.81 88 VAL A O 1
ATOM 694 N N . LYS A 1 89 ? 41.565 -3.611 36.540 1.00 84.25 89 LYS A N 1
ATOM 695 C CA . LYS A 1 89 ? 40.960 -4.705 37.310 1.00 84.25 89 LYS A CA 1
ATOM 696 C C . LYS A 1 89 ? 41.929 -5.865 37.558 1.00 84.25 89 LYS A C 1
ATOM 698 O O . LYS A 1 89 ? 41.836 -6.507 38.600 1.00 84.25 89 LYS A O 1
ATOM 703 N N . ALA A 1 90 ? 42.848 -6.121 36.629 1.00 85.44 90 ALA A N 1
ATOM 704 C CA . ALA A 1 90 ? 43.933 -7.080 36.800 1.00 85.44 90 ALA A CA 1
ATOM 705 C C . ALA A 1 90 ? 44.922 -6.591 37.874 1.00 85.44 90 ALA A C 1
ATOM 707 O O . ALA A 1 90 ? 45.178 -7.314 38.835 1.00 85.44 90 ALA A O 1
ATOM 708 N N . MET A 1 91 ? 45.343 -5.320 37.800 1.00 77.88 91 MET A N 1
ATOM 709 C CA . MET A 1 91 ? 46.225 -4.684 38.788 1.00 77.88 91 MET A CA 1
ATOM 710 C C . MET A 1 91 ? 45.613 -4.652 40.195 1.00 77.88 91 MET A C 1
ATOM 712 O O . MET A 1 91 ? 46.291 -4.998 41.156 1.00 77.88 91 MET A O 1
ATOM 716 N N . GLN A 1 92 ? 44.322 -4.320 40.333 1.00 79.31 92 GLN A N 1
ATOM 717 C CA . GLN A 1 92 ? 43.616 -4.359 41.627 1.00 79.31 92 GLN A CA 1
ATOM 718 C C . GLN A 1 92 ? 43.593 -5.754 42.257 1.00 79.31 92 GLN A C 1
ATOM 720 O O . GLN A 1 92 ? 43.521 -5.881 43.475 1.00 79.31 92 GLN A O 1
ATOM 725 N N . LYS A 1 93 ? 43.630 -6.802 41.432 1.00 80.12 93 LYS A N 1
ATOM 726 C CA . LYS A 1 93 ? 43.676 -8.191 41.892 1.00 80.12 93 LYS A CA 1
ATOM 727 C C . LYS A 1 93 ? 45.098 -8.753 41.969 1.00 80.12 93 LYS A C 1
ATOM 729 O O . LYS A 1 93 ? 45.234 -9.949 42.205 1.00 80.12 93 LYS A O 1
ATOM 734 N N . GLY A 1 94 ? 46.124 -7.923 41.756 1.00 81.88 94 GLY A N 1
ATOM 735 C CA . GLY A 1 94 ? 47.531 -8.330 41.778 1.00 81.88 94 GLY A CA 1
ATOM 736 C C . GLY A 1 94 ? 47.909 -9.348 40.698 1.00 81.88 94 GLY A C 1
ATOM 737 O O . GLY A 1 94 ? 48.869 -10.085 40.882 1.00 81.88 94 GLY A O 1
ATOM 738 N N . LEU A 1 95 ? 47.140 -9.429 39.607 1.00 81.00 95 LEU A N 1
ATOM 739 C CA . LEU A 1 95 ? 47.312 -10.405 38.526 1.00 81.00 95 LEU A CA 1
ATOM 740 C C . LEU A 1 95 ? 47.763 -9.701 37.244 1.00 81.00 95 LEU A C 1
ATOM 742 O O . LEU A 1 95 ? 47.360 -8.565 36.975 1.00 81.00 95 LEU A O 1
ATOM 746 N N . SER A 1 96 ? 48.539 -10.395 36.410 1.00 83.81 96 SER A N 1
ATOM 747 C CA . SER A 1 96 ? 48.825 -9.922 35.052 1.00 83.81 96 SER A CA 1
ATOM 748 C C . SER A 1 96 ? 47.528 -9.852 34.220 1.00 83.81 96 SER A C 1
ATOM 750 O O . SER A 1 96 ? 46.623 -10.670 34.426 1.00 83.81 96 SER A O 1
ATOM 752 N N . PRO A 1 97 ? 47.386 -8.912 33.261 1.00 73.12 97 PRO A N 1
ATOM 753 C CA . PRO A 1 97 ? 46.213 -8.834 32.384 1.00 73.12 97 PRO A CA 1
ATOM 754 C C . PRO A 1 97 ? 45.883 -10.153 31.667 1.00 73.12 97 PRO A C 1
ATOM 756 O O . PRO A 1 97 ? 44.709 -10.503 31.541 1.00 73.12 97 PRO A O 1
ATOM 759 N N . GLU A 1 98 ? 46.903 -10.913 31.256 1.00 77.88 98 GLU A N 1
ATOM 760 C CA . GLU A 1 98 ? 46.733 -12.214 30.593 1.00 77.88 98 GLU A CA 1
ATOM 761 C C . GLU A 1 98 ? 46.254 -13.306 31.557 1.00 77.88 98 GLU A C 1
ATOM 763 O O . GLU A 1 98 ? 45.390 -14.116 31.216 1.00 77.88 98 GLU A O 1
ATOM 768 N N . GLU A 1 99 ? 46.755 -13.300 32.792 1.00 78.25 99 GLU A N 1
ATOM 769 C CA . GLU A 1 99 ? 46.332 -14.228 33.845 1.00 78.25 99 GLU A CA 1
ATOM 770 C C . GLU A 1 99 ? 44.899 -13.941 34.287 1.00 78.25 99 GLU A C 1
ATOM 772 O O . GLU A 1 99 ? 44.105 -14.858 34.491 1.00 78.25 99 GLU A O 1
ATOM 777 N N . PHE A 1 100 ? 44.533 -12.661 34.381 1.00 80.06 100 PHE A N 1
ATOM 778 C CA . PHE A 1 100 ? 43.167 -12.244 34.661 1.00 80.06 100 PHE A CA 1
ATOM 779 C C . PHE A 1 100 ? 42.209 -12.712 33.558 1.00 80.06 100 PHE A C 1
ATOM 781 O O . PHE A 1 100 ? 41.121 -13.214 33.855 1.00 80.06 100 PHE A O 1
ATOM 788 N N . GLN A 1 101 ? 42.622 -12.603 32.291 1.00 77.31 101 GLN A N 1
ATOM 789 C CA . GLN A 1 101 ? 41.834 -13.076 31.159 1.00 77.31 101 GLN A CA 1
ATOM 790 C C . GLN A 1 101 ? 41.701 -14.605 31.163 1.00 77.31 101 GLN A C 1
ATOM 792 O O . GLN A 1 101 ? 40.573 -15.097 31.089 1.00 77.31 101 GLN A O 1
ATOM 797 N N . ARG A 1 102 ? 42.795 -15.356 31.355 1.00 80.12 102 ARG A N 1
ATOM 798 C CA . ARG A 1 102 ? 42.760 -16.822 31.517 1.00 80.12 102 ARG A CA 1
ATOM 799 C C . ARG A 1 102 ? 41.835 -17.249 32.647 1.00 80.12 102 ARG A C 1
ATOM 801 O O . ARG A 1 102 ? 40.917 -18.027 32.417 1.00 80.12 102 ARG A O 1
ATOM 808 N N . ARG A 1 103 ? 41.986 -16.654 33.830 1.00 77.62 103 ARG A N 1
ATOM 809 C CA . ARG A 1 103 ? 41.173 -16.986 35.003 1.00 77.62 103 ARG A CA 1
ATOM 810 C C . ARG A 1 103 ? 39.701 -16.632 34.801 1.00 77.62 103 ARG A C 1
ATOM 812 O O . ARG A 1 103 ? 38.832 -17.334 35.299 1.00 77.62 103 ARG A O 1
ATOM 819 N N . SER A 1 104 ? 39.396 -15.574 34.045 1.00 75.88 104 SER A N 1
ATOM 820 C CA . SER A 1 104 ? 38.016 -15.228 33.679 1.00 75.88 104 SER A CA 1
ATOM 821 C C . SER A 1 104 ? 37.397 -16.208 32.674 1.00 75.88 104 SER A C 1
ATOM 823 O O . SER A 1 104 ? 36.220 -16.545 32.803 1.00 75.88 104 SER A O 1
ATOM 825 N N . LEU A 1 105 ? 38.190 -16.705 31.718 1.00 77.44 105 LEU A N 1
ATOM 826 C CA . LEU A 1 105 ? 37.776 -17.715 30.743 1.00 77.44 105 LEU A CA 1
ATOM 827 C C . LEU A 1 105 ? 37.589 -19.084 31.406 1.00 77.44 105 LEU A C 1
ATOM 829 O O . LEU A 1 105 ? 36.603 -19.760 31.130 1.00 77.44 105 LEU A O 1
ATOM 833 N N . GLU A 1 106 ? 38.470 -19.454 32.333 1.00 76.06 106 GLU A N 1
ATOM 834 C CA . GLU A 1 106 ? 38.339 -20.653 33.164 1.00 76.06 106 GLU A CA 1
ATOM 835 C C . GLU A 1 106 ? 37.093 -20.577 34.050 1.00 76.06 106 GLU A C 1
ATOM 837 O O . GLU A 1 106 ? 36.301 -21.515 34.084 1.00 76.06 106 GLU A O 1
ATOM 842 N N . PHE A 1 107 ? 36.838 -19.431 34.692 1.00 71.81 107 PHE A N 1
ATOM 843 C CA . PHE A 1 107 ? 35.625 -19.231 35.490 1.00 71.81 107 PHE A CA 1
ATOM 844 C C . PHE A 1 107 ? 34.351 -19.305 34.632 1.00 71.81 107 PHE A C 1
ATOM 846 O O . PHE A 1 107 ? 33.334 -19.854 35.059 1.00 71.81 107 PHE A O 1
ATOM 853 N N . ALA A 1 108 ? 34.399 -18.795 33.396 1.00 70.19 108 ALA A N 1
ATOM 854 C CA . ALA A 1 108 ? 33.307 -18.920 32.434 1.00 70.19 108 ALA A CA 1
ATOM 855 C C . ALA A 1 108 ? 33.115 -20.370 31.950 1.00 70.19 108 ALA A C 1
ATOM 857 O O . ALA A 1 108 ? 31.975 -20.805 31.784 1.00 70.19 108 ALA A O 1
ATOM 858 N N . ALA A 1 109 ? 34.198 -21.132 31.769 1.00 71.38 109 ALA A N 1
ATOM 859 C CA . ALA A 1 109 ? 34.159 -22.542 31.388 1.00 71.38 109 ALA A CA 1
ATOM 860 C C . ALA A 1 109 ? 33.591 -23.426 32.511 1.00 71.38 109 ALA A C 1
ATOM 862 O O . ALA A 1 109 ? 32.708 -24.242 32.252 1.00 71.38 109 ALA A O 1
ATOM 863 N N . VAL A 1 110 ? 34.002 -23.197 33.763 1.00 67.00 110 VAL A N 1
ATOM 864 C CA . VAL A 1 110 ? 33.481 -23.896 34.955 1.00 67.00 110 VAL A CA 1
ATOM 865 C C . VAL A 1 110 ? 31.998 -23.585 35.182 1.00 67.00 110 VAL A C 1
ATOM 867 O O . VAL A 1 110 ? 31.205 -24.467 35.512 1.00 67.00 110 VAL A O 1
ATOM 870 N N . LYS A 1 111 ? 31.573 -22.343 34.926 1.00 63.41 111 LYS A N 1
ATOM 871 C CA . LYS A 1 111 ? 30.153 -21.969 34.974 1.00 63.41 111 LYS A CA 1
ATOM 872 C C . LYS A 1 111 ? 29.327 -22.656 33.877 1.00 63.41 111 LYS A C 1
ATOM 874 O O . LYS A 1 111 ? 28.135 -22.888 34.064 1.00 63.41 111 LYS A O 1
ATOM 879 N N . ARG A 1 112 ? 29.948 -22.999 32.742 1.00 55.50 112 ARG A N 1
ATOM 880 C CA . ARG A 1 112 ? 29.298 -23.705 31.627 1.00 55.50 112 ARG A CA 1
ATOM 881 C C . ARG A 1 112 ? 29.095 -25.189 31.939 1.00 55.50 112 ARG A C 1
ATOM 883 O O . ARG A 1 112 ? 28.027 -25.720 31.644 1.00 55.50 112 ARG A O 1
ATOM 890 N N . THR A 1 113 ? 30.064 -25.832 32.590 1.00 54.22 113 THR A N 1
ATOM 891 C CA . THR A 1 113 ? 30.022 -27.268 32.919 1.00 54.22 113 THR A CA 1
ATOM 892 C C . THR A 1 113 ? 29.087 -27.614 34.081 1.00 54.22 113 THR A C 1
ATOM 894 O O . THR A 1 113 ? 28.552 -28.715 34.104 1.00 54.22 113 THR A O 1
ATOM 897 N N . GLN A 1 114 ? 28.780 -26.681 34.989 1.00 54.94 114 GLN A N 1
ATOM 898 C CA . GLN A 1 114 ? 27.794 -26.910 36.063 1.00 54.94 114 GLN A CA 1
ATOM 899 C C . GLN A 1 114 ? 26.321 -26.821 35.615 1.00 54.94 114 GLN A C 1
ATOM 901 O O . GLN A 1 114 ? 25.423 -27.123 36.398 1.00 54.94 114 GLN A O 1
ATOM 906 N N . SER A 1 115 ? 26.047 -26.418 34.368 1.00 49.34 115 SER A N 1
ATOM 907 C CA . SER A 1 115 ? 24.675 -26.262 33.854 1.00 49.34 115 SER A CA 1
ATOM 908 C C . SER A 1 115 ? 24.125 -27.479 33.097 1.00 49.34 115 SER A C 1
ATOM 910 O O . SER A 1 115 ? 22.963 -27.464 32.700 1.00 49.34 115 SER A O 1
ATOM 912 N N . VAL A 1 116 ? 24.911 -28.552 32.926 1.00 44.59 116 VAL A N 1
ATOM 913 C CA . VAL A 1 116 ? 24.495 -29.742 32.166 1.00 44.59 116 VAL A CA 1
ATOM 914 C C . VAL A 1 116 ? 24.885 -31.024 32.912 1.00 44.59 116 VAL A C 1
ATOM 916 O O . VAL A 1 116 ? 26.035 -31.442 32.868 1.00 44.59 116 VAL A O 1
ATOM 919 N N . GLY A 1 117 ? 23.905 -31.670 33.556 1.00 39.41 117 GLY A N 1
ATOM 920 C CA . GLY A 1 117 ? 23.942 -33.109 33.854 1.00 39.41 117 GLY A CA 1
ATOM 921 C C . GLY A 1 117 ? 23.941 -33.514 35.332 1.00 39.41 117 GLY A C 1
ATOM 922 O O . GLY A 1 117 ? 24.981 -33.576 35.977 1.00 39.41 117 GLY A O 1
ATOM 923 N N . SER A 1 118 ? 22.773 -33.920 35.836 1.00 41.59 118 SER A N 1
ATOM 924 C CA . SER A 1 118 ? 22.624 -34.776 37.018 1.00 41.59 118 SER A CA 1
ATOM 925 C C . SER A 1 118 ? 22.124 -36.171 36.600 1.00 41.59 118 SER A C 1
ATOM 927 O O . SER A 1 118 ? 20.991 -36.285 36.145 1.00 41.59 118 SER A O 1
ATOM 929 N N . LYS A 1 119 ? 22.952 -37.225 36.756 1.00 36.81 119 LYS A N 1
ATOM 930 C CA . LYS A 1 119 ? 22.623 -38.556 37.350 1.00 36.81 119 LYS A CA 1
ATOM 931 C C . LYS A 1 119 ? 23.665 -39.663 37.053 1.00 36.81 119 LYS A C 1
ATOM 933 O O . LYS A 1 119 ? 23.893 -39.970 35.894 1.00 36.81 119 LYS A O 1
ATOM 938 N N . ALA A 1 120 ? 24.106 -40.309 38.152 1.00 36.53 120 ALA A N 1
ATOM 939 C CA . ALA A 1 120 ? 24.547 -41.713 38.374 1.00 36.53 120 ALA A CA 1
ATOM 940 C C . ALA A 1 120 ? 25.805 -42.242 37.617 1.00 36.53 120 ALA A C 1
ATOM 942 O O . ALA A 1 120 ? 25.948 -41.988 36.434 1.00 36.53 120 ALA A O 1
ATOM 943 N N . THR A 1 121 ? 26.767 -43.003 38.182 1.00 32.75 121 THR A N 1
ATOM 944 C CA . THR A 1 121 ? 26.805 -43.894 39.374 1.00 32.75 121 THR A CA 1
ATOM 945 C C . THR A 1 121 ? 28.269 -44.183 39.823 1.00 32.75 121 THR A C 1
ATOM 947 O O . THR A 1 121 ? 29.138 -44.260 38.965 1.00 32.75 121 THR A O 1
ATOM 950 N N . SER A 1 122 ? 28.487 -44.337 41.148 1.00 34.81 122 SER A N 1
ATOM 951 C CA . SER A 1 122 ? 29.532 -45.049 41.963 1.00 34.81 122 SER A CA 1
ATOM 952 C C . SER A 1 122 ? 30.882 -45.496 41.342 1.00 34.81 122 SER A C 1
ATOM 954 O O . SER A 1 122 ? 30.874 -46.112 40.289 1.00 34.81 122 SER A O 1
ATOM 956 N N . SER A 1 123 ? 32.060 -45.376 41.990 1.00 35.41 123 SER A N 1
ATOM 957 C CA . SER A 1 123 ? 32.402 -45.885 43.343 1.00 35.41 123 SER A CA 1
ATOM 958 C C . SER A 1 123 ? 33.784 -45.423 43.899 1.00 35.41 123 SER A C 1
ATOM 960 O O . SER A 1 123 ? 34.745 -45.408 43.137 1.00 35.41 123 SER A O 1
ATOM 962 N N . THR A 1 124 ? 33.864 -45.231 45.240 1.00 31.41 124 THR A N 1
ATOM 963 C CA . THR A 1 124 ? 35.016 -45.399 46.200 1.00 31.41 124 THR A CA 1
ATOM 964 C C . THR A 1 124 ? 36.301 -44.562 46.004 1.00 31.41 124 THR A C 1
ATOM 966 O O . THR A 1 124 ? 36.854 -44.553 44.921 1.00 31.41 124 THR A O 1
ATOM 969 N N . THR A 1 125 ? 36.940 -43.867 46.962 1.00 31.14 125 THR A N 1
ATOM 970 C CA . THR A 1 125 ? 37.022 -43.836 48.449 1.00 31.14 125 THR A CA 1
ATOM 971 C C . THR A 1 125 ? 37.670 -42.466 48.785 1.00 31.14 125 THR A C 1
ATOM 973 O O . THR A 1 125 ? 38.569 -42.061 48.062 1.00 31.14 125 THR A O 1
ATOM 976 N N . ALA A 1 126 ? 37.254 -41.640 49.750 1.00 30.91 126 ALA A N 1
ATOM 977 C CA . ALA A 1 126 ? 37.704 -41.668 51.144 1.00 30.91 126 ALA A CA 1
ATOM 978 C C . ALA A 1 126 ? 37.154 -40.433 51.896 1.00 30.91 126 ALA A C 1
ATOM 980 O O . ALA A 1 126 ? 36.916 -39.378 51.316 1.00 30.91 126 ALA A O 1
ATOM 981 N N . LYS A 1 127 ? 36.955 -40.609 53.204 1.00 39.53 127 LYS A N 1
ATOM 982 C CA . LYS A 1 127 ? 36.436 -39.650 54.188 1.00 39.53 127 LYS A CA 1
ATOM 983 C C . LYS A 1 127 ? 37.201 -38.315 54.232 1.00 39.53 127 LYS A C 1
ATOM 985 O O . LYS A 1 127 ? 38.381 -38.310 54.557 1.00 39.53 127 LYS A O 1
ATOM 990 N N . SER A 1 128 ? 36.462 -37.211 54.196 1.00 33.59 128 SER A N 1
ATOM 991 C CA . SER A 1 128 ? 36.617 -36.114 55.161 1.00 33.59 128 SER A CA 1
ATOM 992 C C . SER A 1 128 ? 35.250 -35.467 55.387 1.00 33.59 128 SER A C 1
ATOM 994 O O . SER A 1 128 ? 34.551 -35.046 54.469 1.00 33.59 128 SER A O 1
ATOM 996 N N . LYS A 1 129 ? 34.807 -35.507 56.641 1.00 42.25 129 LYS A N 1
ATOM 997 C CA . LYS A 1 129 ? 33.542 -34.945 57.105 1.00 42.25 129 LYS A CA 1
ATOM 998 C C . LYS A 1 129 ? 33.876 -33.547 57.621 1.00 42.25 129 LYS A C 1
ATOM 1000 O O . LYS A 1 129 ? 34.089 -33.378 58.813 1.00 42.25 129 LYS A O 1
ATOM 1005 N N . GLU A 1 130 ? 33.989 -32.578 56.720 1.00 39.53 130 GLU A N 1
ATOM 1006 C CA . GLU A 1 130 ? 34.024 -31.166 57.098 1.00 39.53 130 GLU A CA 1
ATOM 1007 C C . GLU A 1 130 ? 32.626 -30.588 56.910 1.00 39.53 130 GLU A C 1
ATOM 1009 O O . GLU A 1 130 ? 32.110 -30.438 55.804 1.00 39.53 130 GLU A O 1
ATOM 1014 N N . THR A 1 131 ? 31.981 -30.303 58.034 1.00 45.00 131 THR A N 1
ATOM 1015 C CA . THR A 1 131 ? 30.835 -29.406 58.115 1.00 45.00 131 THR A CA 1
ATOM 1016 C C . THR A 1 131 ? 31.286 -28.016 57.678 1.00 45.00 131 THR A C 1
ATOM 1018 O O . THR A 1 131 ? 31.693 -27.205 58.506 1.00 45.00 131 THR A O 1
ATOM 1021 N N . ALA A 1 132 ? 31.244 -27.744 56.374 1.00 52.69 132 ALA A N 1
ATOM 1022 C CA . ALA A 1 132 ? 31.437 -26.404 55.840 1.00 52.69 132 ALA A CA 1
ATOM 1023 C C . ALA A 1 132 ? 30.233 -25.538 56.240 1.00 52.69 132 ALA A C 1
ATOM 1025 O O . ALA A 1 132 ? 29.184 -25.535 55.592 1.00 52.69 132 ALA A O 1
ATOM 1026 N N . SER A 1 133 ? 30.362 -24.829 57.360 1.00 59.94 133 SER A N 1
ATOM 1027 C CA . SER A 1 133 ? 29.485 -23.714 57.692 1.00 59.94 133 SER A CA 1
ATOM 1028 C C . SER A 1 133 ? 29.654 -22.646 56.612 1.00 59.94 133 SER A C 1
ATOM 1030 O O . SER A 1 133 ? 30.695 -21.994 56.551 1.00 59.94 133 SER A O 1
ATOM 1032 N N . LEU A 1 134 ? 28.649 -22.499 55.746 1.00 55.50 134 LEU A N 1
ATOM 1033 C CA . LEU A 1 134 ? 28.639 -21.483 54.692 1.00 55.50 134 LEU A CA 1
ATOM 1034 C C . LEU A 1 134 ? 28.909 -20.105 55.300 1.00 55.50 134 LEU A C 1
ATOM 1036 O O . LEU A 1 134 ? 28.286 -19.731 56.305 1.00 55.50 134 LEU A O 1
ATOM 1040 N N . SER A 1 135 ? 29.825 -19.367 54.682 1.00 73.00 135 SER A N 1
ATOM 1041 C CA . SER A 1 135 ? 30.146 -17.997 55.071 1.00 73.00 135 SER A CA 1
ATOM 1042 C C . SER A 1 135 ? 28.907 -17.098 54.958 1.00 73.00 135 SER A C 1
ATOM 1044 O O . SER A 1 135 ? 27.981 -17.368 54.187 1.00 73.00 135 SER A O 1
ATOM 1046 N N . GLU A 1 136 ? 28.855 -16.006 55.727 1.00 74.12 136 GLU A N 1
ATOM 1047 C CA . GLU A 1 136 ? 27.719 -15.066 55.686 1.00 74.12 136 GLU A CA 1
ATOM 1048 C C . GLU A 1 136 ? 27.463 -14.506 54.278 1.00 74.12 136 GLU A C 1
ATOM 1050 O O . GLU A 1 136 ? 26.318 -14.247 53.905 1.00 74.12 136 GLU A O 1
ATOM 1055 N N . VAL A 1 137 ? 28.520 -14.382 53.473 1.00 65.88 137 VAL A N 1
ATOM 1056 C CA . VAL A 1 137 ? 28.450 -13.928 52.081 1.00 65.88 137 VAL A CA 1
ATOM 1057 C C . VAL A 1 137 ? 27.783 -14.979 51.193 1.00 65.88 137 VAL A C 1
ATOM 1059 O O . VAL A 1 137 ? 26.864 -14.649 50.449 1.00 65.88 137 VAL A O 1
ATOM 1062 N N . GLU A 1 138 ? 28.146 -16.256 51.332 1.00 75.06 138 GLU A N 1
ATOM 1063 C CA . GLU A 1 138 ? 27.514 -17.349 50.578 1.00 75.06 138 GLU A CA 1
ATOM 1064 C C . GLU A 1 138 ? 26.037 -17.521 50.940 1.00 75.06 138 GLU A C 1
ATOM 1066 O O . GLU A 1 138 ? 25.213 -17.781 50.064 1.00 75.06 138 GLU A O 1
ATOM 1071 N N . LYS A 1 139 ? 25.671 -17.313 52.212 1.00 81.62 139 LYS A N 1
ATOM 1072 C CA . LYS A 1 139 ? 24.264 -17.303 52.643 1.00 81.62 139 LYS A CA 1
ATOM 1073 C C . LYS A 1 139 ? 23.484 -16.156 51.998 1.00 81.62 139 LYS A C 1
ATOM 1075 O O . LYS A 1 139 ? 22.345 -16.349 51.575 1.00 81.62 139 LYS A O 1
ATOM 1080 N N . ARG A 1 140 ? 24.096 -14.973 51.883 1.00 76.25 140 ARG A N 1
ATOM 1081 C CA . ARG A 1 140 ? 23.476 -13.799 51.253 1.00 76.25 140 ARG A CA 1
ATOM 1082 C C . ARG A 1 140 ? 23.288 -13.995 49.749 1.00 76.25 140 ARG A C 1
ATOM 1084 O O . ARG A 1 140 ? 22.212 -13.711 49.229 1.00 76.25 140 ARG A O 1
ATOM 1091 N N . ASP A 1 141 ? 24.290 -14.538 49.069 1.00 76.25 141 ASP A N 1
ATOM 1092 C CA . ASP A 1 141 ? 24.233 -14.808 47.631 1.00 76.25 141 ASP A CA 1
ATOM 1093 C C . ASP A 1 141 ? 23.225 -15.913 47.295 1.00 76.25 141 ASP A C 1
ATOM 1095 O O . ASP A 1 141 ? 22.490 -15.807 46.310 1.00 76.25 141 ASP A O 1
ATOM 1099 N N . GLN A 1 142 ? 23.117 -16.942 48.143 1.00 83.19 142 GLN A N 1
ATOM 1100 C CA . GLN A 1 142 ? 22.085 -17.972 48.008 1.00 83.19 142 GLN A CA 1
ATOM 1101 C C . GLN A 1 142 ? 20.678 -17.403 48.218 1.00 83.19 142 GLN A C 1
ATOM 1103 O O . GLN A 1 142 ? 19.787 -17.721 47.430 1.00 83.19 142 GLN A O 1
ATOM 1108 N N . ALA A 1 143 ? 20.482 -16.516 49.197 1.00 86.81 143 ALA A N 1
ATOM 1109 C CA . ALA A 1 143 ? 19.197 -15.849 49.416 1.00 86.81 143 ALA A CA 1
ATOM 1110 C C . ALA A 1 143 ? 18.802 -14.948 48.229 1.00 86.81 143 ALA A C 1
ATOM 1112 O O . ALA A 1 143 ? 17.657 -14.967 47.775 1.00 86.81 143 ALA A O 1
ATOM 1113 N N . ILE A 1 144 ? 19.757 -14.208 47.656 1.00 81.50 144 ILE A N 1
ATOM 1114 C CA . ILE A 1 144 ? 19.518 -13.388 46.459 1.00 81.50 144 ILE A CA 1
ATOM 1115 C C . ILE A 1 144 ? 19.183 -14.283 45.259 1.00 81.50 144 ILE A C 1
ATOM 1117 O O . ILE A 1 144 ? 18.210 -14.021 44.552 1.00 81.50 144 ILE A O 1
ATOM 1121 N N . ALA A 1 145 ? 19.925 -15.373 45.050 1.00 81.50 145 ALA A N 1
ATOM 1122 C CA . ALA A 1 145 ? 19.661 -16.314 43.965 1.00 81.50 145 ALA A CA 1
ATOM 1123 C C . ALA A 1 145 ? 18.298 -17.014 44.107 1.00 81.50 145 ALA A C 1
ATOM 1125 O O . ALA A 1 145 ? 17.626 -17.241 43.098 1.00 81.50 145 ALA A O 1
ATOM 1126 N N . GLN A 1 146 ? 17.877 -17.333 45.335 1.00 88.56 146 GLN A N 1
ATOM 1127 C CA . GLN A 1 146 ? 16.554 -17.889 45.625 1.00 88.56 146 GLN A CA 1
ATOM 1128 C C . GLN A 1 146 ? 15.451 -16.873 45.327 1.00 88.56 146 GLN A C 1
ATOM 1130 O O . GLN A 1 146 ? 14.573 -17.179 44.526 1.00 88.56 146 GLN A O 1
ATOM 1135 N N . SER A 1 147 ? 15.559 -15.636 45.825 1.00 90.31 147 SER A N 1
ATOM 1136 C CA . SER A 1 147 ? 14.561 -14.591 45.540 1.00 90.31 147 SER A CA 1
ATOM 1137 C C . SER A 1 147 ? 14.419 -14.293 44.040 1.00 90.31 147 SER A C 1
ATOM 1139 O O . SER A 1 147 ? 13.316 -14.074 43.537 1.00 90.31 147 SER A O 1
ATOM 1141 N N . LEU A 1 148 ? 15.522 -14.344 43.284 1.00 82.25 148 LEU A N 1
ATOM 1142 C CA . LEU A 1 148 ? 15.504 -14.129 41.839 1.00 82.25 148 LEU A CA 1
ATOM 1143 C C . LEU A 1 148 ? 14.845 -15.299 41.088 1.00 82.25 148 LEU A C 1
ATOM 1145 O O . LEU A 1 148 ? 14.150 -15.075 40.098 1.00 82.25 148 LEU A O 1
ATOM 1149 N N . ARG A 1 149 ? 15.038 -16.538 41.564 1.00 85.75 149 ARG A N 1
ATOM 1150 C CA . ARG A 1 149 ? 14.380 -17.738 41.021 1.00 85.75 149 ARG A CA 1
ATOM 1151 C C . ARG A 1 149 ? 12.897 -17.786 41.363 1.00 85.75 149 ARG A C 1
ATOM 1153 O O . ARG A 1 149 ? 12.104 -18.133 40.502 1.00 85.75 149 ARG A O 1
ATOM 1160 N N . GLU A 1 150 ? 12.511 -17.413 42.574 1.00 89.38 150 GLU A N 1
ATOM 1161 C CA . GLU A 1 150 ? 11.103 -17.335 42.973 1.00 89.38 150 GLU A CA 1
ATOM 1162 C C . GLU A 1 150 ? 10.370 -16.263 42.168 1.00 89.38 150 GLU A C 1
ATOM 1164 O O . GLU A 1 150 ? 9.289 -16.515 41.639 1.00 89.38 150 GLU A O 1
ATOM 1169 N N . ARG A 1 151 ? 10.998 -15.096 41.970 1.00 86.69 151 ARG A N 1
ATOM 1170 C CA . ARG A 1 151 ? 10.452 -14.041 41.110 1.00 86.69 151 ARG A CA 1
ATOM 1171 C C . ARG A 1 151 ? 10.308 -14.504 39.662 1.00 86.69 151 ARG A C 1
ATOM 1173 O O . ARG A 1 151 ? 9.272 -14.244 39.054 1.00 86.69 151 ARG A O 1
ATOM 1180 N N . SER A 1 152 ? 11.305 -15.204 39.115 1.00 74.50 152 SER A N 1
ATOM 1181 C CA . SER A 1 152 ? 11.229 -15.708 37.740 1.00 74.50 152 SER A CA 1
ATOM 1182 C C . SER A 1 152 ? 10.202 -16.831 37.582 1.00 74.50 152 SER A C 1
ATOM 1184 O O . SER A 1 152 ? 9.503 -16.871 36.574 1.00 74.50 152 SER A O 1
ATOM 1186 N N . GLN A 1 153 ? 10.049 -17.702 38.582 1.00 84.38 153 GLN A N 1
ATOM 1187 C CA . GLN A 1 153 ? 9.036 -18.757 38.595 1.00 84.38 153 GLN A CA 1
ATOM 1188 C C . GLN A 1 153 ? 7.621 -18.196 38.754 1.00 84.38 153 GLN A C 1
ATOM 1190 O O . GLN A 1 153 ? 6.721 -18.640 38.047 1.00 84.38 153 GLN A O 1
ATOM 1195 N N . ALA A 1 154 ? 7.416 -17.190 39.607 1.00 84.62 154 ALA A N 1
ATOM 1196 C CA . ALA A 1 154 ? 6.129 -16.511 39.749 1.00 84.62 154 ALA A CA 1
ATOM 1197 C C . ALA A 1 154 ? 5.737 -15.765 38.464 1.00 84.62 154 ALA A C 1
ATOM 1199 O O . ALA A 1 154 ? 4.585 -15.820 38.030 1.00 84.62 154 ALA A O 1
ATOM 1200 N N . GLU A 1 155 ? 6.698 -15.110 37.809 1.00 75.44 155 GLU A N 1
ATOM 1201 C CA . GLU A 1 155 ? 6.475 -14.459 36.518 1.00 75.44 155 GLU A CA 1
ATOM 1202 C C . GLU A 1 155 ? 6.189 -15.484 35.407 1.00 75.44 155 GLU A C 1
ATOM 1204 O O . GLU A 1 155 ? 5.282 -15.277 34.601 1.00 75.44 155 GLU A O 1
ATOM 1209 N N . ALA A 1 156 ? 6.898 -16.617 35.392 1.00 74.94 156 ALA A N 1
ATOM 1210 C CA . ALA A 1 156 ? 6.652 -17.713 34.457 1.00 74.94 156 ALA A CA 1
ATOM 1211 C C . ALA A 1 156 ? 5.278 -18.365 34.676 1.00 74.94 156 ALA A C 1
ATOM 1213 O O . ALA A 1 156 ? 4.566 -18.605 33.707 1.00 74.94 156 ALA A O 1
ATOM 1214 N N . ALA A 1 157 ? 4.866 -18.588 35.927 1.00 81.75 157 ALA A N 1
ATOM 1215 C CA . ALA A 1 157 ? 3.546 -19.117 36.264 1.00 81.75 157 ALA A CA 1
ATOM 1216 C C . ALA A 1 157 ? 2.425 -18.149 35.856 1.00 81.75 157 ALA A C 1
ATOM 1218 O O . ALA A 1 157 ? 1.416 -18.577 35.298 1.00 81.75 157 ALA A O 1
ATOM 1219 N N . LYS A 1 158 ? 2.627 -16.836 36.044 1.00 78.12 158 LYS A N 1
ATOM 1220 C CA . LYS A 1 158 ? 1.694 -15.804 35.571 1.00 78.12 158 LYS A CA 1
ATOM 1221 C C . LYS A 1 158 ? 1.577 -15.795 34.041 1.00 78.12 158 LYS A C 1
ATOM 1223 O O . LYS A 1 158 ? 0.466 -15.685 33.533 1.00 78.12 158 LYS A O 1
ATOM 1228 N N . LYS A 1 159 ? 2.694 -15.950 33.317 1.00 66.31 159 LYS A N 1
ATOM 1229 C CA . LYS A 1 159 ? 2.726 -16.052 31.842 1.00 66.31 159 LYS A CA 1
ATOM 1230 C C . LYS A 1 159 ? 2.089 -17.344 31.321 1.00 66.31 159 LYS A C 1
ATOM 1232 O O . LYS A 1 159 ? 1.422 -17.321 30.290 1.00 66.31 159 LYS A O 1
ATOM 1237 N N . LEU A 1 160 ? 2.247 -18.454 32.048 1.00 68.31 160 LEU A N 1
ATOM 1238 C CA . LEU A 1 160 ? 1.598 -19.729 31.729 1.00 68.31 160 LEU A CA 1
ATOM 1239 C C . LEU A 1 160 ? 0.078 -19.642 31.917 1.00 68.31 160 LEU A C 1
ATOM 1241 O O . LEU A 1 160 ? -0.671 -20.100 31.061 1.00 68.31 160 LEU A O 1
ATOM 1245 N N . ALA A 1 161 ? -0.374 -19.013 33.006 1.00 70.88 161 ALA A N 1
ATOM 1246 C CA . ALA A 1 161 ? -1.793 -18.808 33.288 1.00 70.88 161 ALA A CA 1
ATOM 1247 C C . ALA A 1 161 ? -2.465 -17.820 32.314 1.00 70.88 161 ALA A C 1
ATOM 1249 O O . ALA A 1 161 ? -3.659 -17.940 32.062 1.00 70.88 161 ALA A O 1
ATOM 1250 N N . SER A 1 162 ? -1.715 -16.863 31.747 1.00 62.47 162 SER A N 1
ATOM 1251 C CA . SER A 1 162 ? -2.219 -15.901 30.753 1.00 62.47 162 SER A CA 1
ATOM 1252 C C . SER A 1 162 ? -2.085 -16.359 29.292 1.00 62.47 162 SER A C 1
ATOM 1254 O O . SER A 1 162 ? -2.479 -15.619 28.391 1.00 62.47 162 SER A O 1
ATOM 1256 N N . GLY A 1 163 ? -1.509 -17.540 29.026 1.00 47.59 163 GLY A N 1
ATOM 1257 C CA . GLY A 1 163 ? -1.296 -18.056 27.666 1.00 47.59 163 GLY A CA 1
ATOM 1258 C C . GLY A 1 163 ? -0.276 -17.270 26.824 1.00 47.59 163 GLY A C 1
ATOM 1259 O O . GLY A 1 163 ? -0.215 -17.447 25.609 1.00 47.59 163 GLY A O 1
ATOM 1260 N N . GLN A 1 164 ? 0.538 -16.400 27.434 1.00 50.19 164 GLN A N 1
ATOM 1261 C CA . GLN A 1 164 ? 1.545 -15.578 26.750 1.00 50.19 164 GLN A CA 1
ATOM 1262 C C . GLN A 1 164 ? 2.873 -16.337 26.598 1.00 50.19 164 GLN A C 1
ATOM 1264 O O . GLN A 1 164 ? 3.748 -16.245 27.458 1.00 50.19 164 GLN A O 1
ATOM 1269 N N . VAL A 1 165 ? 3.045 -17.077 25.497 1.00 44.28 165 VAL A N 1
ATOM 1270 C CA . VAL A 1 165 ? 4.273 -17.864 25.215 1.00 44.28 165 VAL A CA 1
ATOM 1271 C C . VAL A 1 165 ? 5.235 -17.160 24.236 1.00 44.28 165 VAL A C 1
ATOM 1273 O O . VAL A 1 165 ? 6.292 -17.693 23.905 1.00 44.28 165 VAL A O 1
ATOM 1276 N N . HIS A 1 166 ? 4.945 -15.929 23.803 1.00 41.91 166 HIS A N 1
ATOM 1277 C CA . HIS A 1 166 ? 5.834 -15.172 22.914 1.00 41.91 166 HIS A CA 1
ATOM 1278 C C . HIS A 1 166 ? 6.563 -14.045 23.653 1.00 41.91 166 HIS A C 1
ATOM 1280 O O . HIS A 1 166 ? 5.950 -13.161 24.243 1.00 41.91 166 HIS A O 1
ATOM 1286 N N . SER A 1 167 ? 7.895 -14.100 23.614 1.00 40.34 167 SER A N 1
ATOM 1287 C CA . SER A 1 167 ? 8.791 -13.086 24.169 1.00 40.34 167 SER A CA 1
ATOM 1288 C C . SER A 1 167 ? 9.090 -12.018 23.116 1.00 40.34 167 SER A C 1
ATOM 1290 O O . SER A 1 167 ? 10.004 -12.182 22.311 1.00 40.34 167 SER A O 1
ATOM 1292 N N . THR A 1 168 ? 8.356 -10.911 23.140 1.00 42.47 168 THR A N 1
ATOM 1293 C CA . THR A 1 168 ? 8.836 -9.607 22.655 1.00 42.47 168 THR A CA 1
ATOM 1294 C C . THR A 1 168 ? 9.239 -8.749 23.867 1.00 42.47 168 THR A C 1
ATOM 1296 O O . THR A 1 168 ? 8.775 -9.009 24.981 1.00 42.47 168 THR A O 1
ATOM 1299 N N . PRO A 1 169 ? 10.141 -7.756 23.720 1.00 46.53 169 PRO A N 1
ATOM 1300 C CA . PRO A 1 169 ? 10.655 -6.967 24.850 1.00 46.53 169 PRO A CA 1
ATOM 1301 C C . PRO A 1 169 ? 9.606 -6.081 25.542 1.00 46.53 169 PRO A C 1
ATOM 1303 O O . PRO A 1 169 ? 9.887 -5.517 26.595 1.00 46.53 169 PRO A O 1
ATOM 1306 N N . GLU A 1 170 ? 8.406 -5.973 24.981 1.00 42.09 170 GLU A N 1
ATOM 1307 C CA . GLU A 1 170 ? 7.267 -5.269 25.557 1.00 42.09 170 GLU A CA 1
ATOM 1308 C C . GLU A 1 170 ? 6.103 -6.257 25.562 1.00 42.09 170 GLU A C 1
ATOM 1310 O O . GLU A 1 170 ? 5.683 -6.726 24.509 1.00 42.09 170 GLU A O 1
ATOM 1315 N N . GLY A 1 171 ? 5.666 -6.651 26.761 1.00 40.53 171 GLY A N 1
ATOM 1316 C CA . GLY A 1 171 ? 4.722 -7.740 27.019 1.00 40.53 171 GLY A CA 1
ATOM 1317 C C . GLY A 1 171 ? 3.288 -7.492 26.550 1.00 40.53 171 GLY A C 1
ATOM 1318 O O . GLY A 1 171 ? 2.356 -7.612 27.344 1.00 40.53 171 GLY A O 1
ATOM 1319 N N . SER A 1 172 ? 3.104 -7.200 25.271 1.00 41.38 172 SER A N 1
ATOM 1320 C CA . SER A 1 172 ? 1.811 -7.203 24.608 1.00 41.38 172 SER A CA 1
ATOM 1321 C C . SER A 1 172 ? 1.647 -8.500 23.824 1.00 41.38 172 SER A C 1
ATOM 1323 O O . SER A 1 172 ? 2.593 -9.008 23.225 1.00 41.38 172 SER A O 1
ATOM 1325 N N . GLN A 1 173 ? 0.423 -9.025 23.784 1.00 43.12 173 GLN A N 1
ATOM 1326 C CA . GLN A 1 173 ? 0.003 -10.079 22.855 1.00 43.12 173 GLN A CA 1
ATOM 1327 C C . GLN A 1 173 ? -0.041 -9.570 21.403 1.00 43.12 173 GLN A C 1
ATOM 1329 O O . GLN A 1 173 ? -1.036 -9.713 20.699 1.00 43.12 173 GLN A O 1
ATOM 1334 N N . GLU A 1 174 ? 1.007 -8.890 20.961 1.00 51.75 174 GLU A N 1
ATOM 1335 C CA . GLU A 1 174 ? 1.051 -8.273 19.650 1.00 51.75 174 GLU A CA 1
ATOM 1336 C C . GLU A 1 174 ? 1.687 -9.274 18.694 1.00 51.75 174 GLU A C 1
ATOM 1338 O O . GLU A 1 174 ? 2.874 -9.593 18.779 1.00 51.75 174 GLU A O 1
ATOM 1343 N N . GLY A 1 175 ? 0.866 -9.807 17.786 1.00 60.84 175 GLY A N 1
ATOM 1344 C CA . GLY A 1 175 ? 1.374 -10.436 16.575 1.00 60.84 175 GLY A CA 1
ATOM 1345 C C . GLY A 1 175 ? 2.283 -9.471 15.793 1.00 60.84 175 GLY A C 1
ATOM 1346 O O . GLY A 1 175 ? 2.467 -8.316 16.176 1.00 60.84 175 GLY A O 1
ATOM 1347 N N . PRO A 1 176 ? 2.838 -9.892 14.647 1.00 69.50 176 PRO A N 1
ATOM 1348 C CA . PRO A 1 176 ? 3.758 -9.060 13.861 1.00 69.50 176 PRO A CA 1
ATOM 1349 C C . PRO A 1 176 ? 3.158 -7.718 13.394 1.00 69.50 176 PRO A C 1
ATOM 1351 O O . PRO A 1 176 ? 3.892 -6.837 12.952 1.00 69.50 176 PRO A O 1
ATOM 1354 N N . ILE A 1 177 ? 1.836 -7.549 13.494 1.00 80.69 177 ILE A N 1
ATOM 1355 C CA . ILE A 1 177 ? 1.102 -6.343 13.122 1.00 80.69 177 ILE A CA 1
ATOM 1356 C C . ILE A 1 177 ? 0.500 -5.717 14.382 1.00 80.69 177 ILE A C 1
ATOM 1358 O O . ILE A 1 177 ? -0.245 -6.369 15.114 1.00 80.69 177 ILE A O 1
ATOM 1362 N N . LYS A 1 178 ? 0.769 -4.423 14.591 1.00 88.38 178 LYS A N 1
ATOM 1363 C CA . LYS A 1 178 ? 0.162 -3.641 15.675 1.00 88.38 178 LYS A CA 1
ATOM 1364 C C . LYS A 1 178 ? -1.359 -3.563 15.493 1.00 88.38 178 LYS A C 1
ATOM 1366 O O . LYS A 1 178 ? -1.789 -3.144 14.412 1.00 88.38 178 LYS A O 1
ATOM 1371 N N . PRO A 1 179 ? -2.163 -3.911 16.512 1.00 90.81 179 PRO A N 1
ATOM 1372 C CA . PRO A 1 179 ? -3.621 -3.882 16.423 1.00 90.81 179 PRO A CA 1
ATOM 1373 C C . PRO A 1 179 ? -4.152 -2.446 16.325 1.00 90.81 179 PRO A C 1
ATOM 1375 O O . PRO A 1 179 ? -3.495 -1.504 16.779 1.00 90.81 179 PRO A O 1
ATOM 1378 N N . LEU A 1 180 ? -5.366 -2.270 15.787 1.00 91.50 180 LEU A N 1
ATOM 1379 C CA . LEU A 1 180 ? -5.984 -0.945 15.640 1.00 91.50 180 LEU A CA 1
ATOM 1380 C C . LEU A 1 180 ? -6.139 -0.218 16.987 1.00 91.50 180 LEU A C 1
ATOM 1382 O O . LEU A 1 180 ? -5.902 0.989 17.069 1.00 91.50 180 LEU A O 1
ATOM 1386 N N . SER A 1 181 ? -6.450 -0.971 18.046 1.00 91.19 181 SER A N 1
ATOM 1387 C CA . SER A 1 181 ? -6.585 -0.479 19.423 1.00 91.19 181 SER A CA 1
ATOM 1388 C C . SER A 1 181 ? -5.325 0.193 19.980 1.00 91.19 181 SER A C 1
ATOM 1390 O O . SER A 1 181 ? -5.423 0.992 20.908 1.00 91.19 181 SER A O 1
ATOM 1392 N N . SER A 1 182 ? -4.145 -0.076 19.404 1.00 91.75 182 SER A N 1
ATOM 1393 C CA . SER A 1 182 ? -2.892 0.596 19.783 1.00 91.75 182 SER A CA 1
ATOM 1394 C C . SER A 1 182 ? -2.796 2.042 19.275 1.00 91.75 182 SER A C 1
ATOM 1396 O O . SER A 1 182 ? -1.992 2.826 19.783 1.00 91.75 182 SER A O 1
ATOM 1398 N N . PHE A 1 183 ? -3.606 2.413 18.276 1.00 91.69 183 PHE A N 1
ATOM 1399 C CA . PHE A 1 183 ? -3.602 3.751 17.680 1.00 91.69 183 PHE A CA 1
ATOM 1400 C C . PHE A 1 183 ? -4.800 4.583 18.125 1.00 91.69 183 PHE A C 1
ATOM 1402 O O . PHE A 1 183 ? -4.634 5.761 18.440 1.00 91.69 183 PHE A O 1
ATOM 1409 N N . LEU A 1 184 ? -5.992 3.981 18.125 1.00 92.31 184 LEU A N 1
ATOM 1410 C CA . LEU A 1 184 ? -7.255 4.629 18.463 1.00 92.31 184 LEU A CA 1
ATOM 1411 C C . LEU A 1 184 ? -8.152 3.668 19.250 1.00 92.31 184 LEU A C 1
ATOM 1413 O O . LEU A 1 184 ? -8.134 2.461 19.033 1.00 92.31 184 LEU A O 1
ATOM 1417 N N . ASP A 1 185 ? -8.975 4.223 20.134 1.00 93.69 185 ASP A N 1
ATOM 1418 C CA . ASP A 1 185 ? -9.941 3.468 20.934 1.00 93.69 185 ASP A CA 1
ATOM 1419 C C . ASP A 1 185 ? -11.102 2.968 20.052 1.00 93.69 185 ASP A C 1
ATOM 1421 O O . ASP A 1 185 ? -11.963 3.746 19.632 1.00 93.69 185 ASP A O 1
ATOM 1425 N N . VAL A 1 186 ? -11.096 1.667 19.743 1.00 92.38 186 VAL A N 1
ATOM 1426 C CA . VAL A 1 186 ? -12.037 1.040 18.800 1.00 92.38 186 VAL A CA 1
ATOM 1427 C C . VAL A 1 186 ? -13.481 1.139 19.291 1.00 92.38 186 VAL A C 1
ATOM 1429 O O . VAL A 1 186 ? -14.371 1.415 18.488 1.00 92.38 186 VAL A O 1
ATOM 1432 N N . ASP A 1 187 ? -13.728 0.982 20.593 1.00 92.56 187 ASP A N 1
ATOM 1433 C CA . ASP A 1 187 ? -15.084 1.018 21.151 1.00 92.56 187 ASP A CA 1
ATOM 1434 C C . ASP A 1 187 ? -15.699 2.412 21.030 1.00 92.56 187 ASP A C 1
ATOM 1436 O O . ASP A 1 187 ? -16.871 2.557 20.674 1.00 92.56 187 ASP A O 1
ATOM 1440 N N . LYS A 1 188 ? -14.888 3.457 21.233 1.00 94.06 188 LYS A N 1
ATOM 1441 C CA . LYS A 1 188 ? -15.324 4.838 20.993 1.00 94.06 188 LYS A CA 1
ATOM 1442 C C . LYS A 1 188 ? -15.553 5.118 19.516 1.00 94.06 188 LYS A C 1
ATOM 1444 O O . LYS A 1 188 ? -16.508 5.810 19.190 1.00 94.06 188 LYS A O 1
ATOM 1449 N N . LEU A 1 189 ? -14.714 4.587 18.624 1.00 93.19 189 LEU A N 1
ATOM 1450 C CA . LEU A 1 189 ? -14.860 4.801 17.181 1.00 93.19 189 LEU A CA 1
ATOM 1451 C C . LEU A 1 189 ? -16.145 4.188 16.618 1.00 93.19 189 LEU A C 1
ATOM 1453 O O . LEU A 1 189 ? -16.743 4.782 15.726 1.00 93.19 189 LEU A O 1
ATOM 1457 N N . ARG A 1 190 ? -16.607 3.051 17.155 1.00 93.25 190 ARG A N 1
ATOM 1458 C CA . ARG A 1 190 ? -17.846 2.391 16.702 1.00 93.25 190 ARG A CA 1
ATOM 1459 C C . ARG A 1 190 ? -19.077 3.296 16.783 1.00 93.25 190 ARG A C 1
ATOM 1461 O O . ARG A 1 190 ? -19.981 3.144 15.968 1.00 93.25 190 ARG A O 1
ATOM 1468 N N . THR A 1 191 ? -19.111 4.233 17.733 1.00 94.94 191 THR A N 1
ATOM 1469 C CA . THR A 1 191 ? -20.240 5.160 17.930 1.00 94.94 191 THR A CA 1
ATOM 1470 C C . THR A 1 191 ? -20.112 6.467 17.147 1.00 94.94 191 THR A C 1
ATOM 1472 O O . THR A 1 191 ? -21.060 7.249 17.124 1.00 94.94 191 THR A O 1
ATOM 1475 N N . GLN A 1 192 ? -18.967 6.718 16.506 1.00 96.81 192 GLN A N 1
ATOM 1476 C CA . GLN A 1 192 ? -18.732 7.938 15.733 1.00 96.81 192 GLN A CA 1
ATOM 1477 C C . GLN A 1 192 ? -19.243 7.817 14.294 1.00 96.81 192 GLN A C 1
ATOM 1479 O O . GLN A 1 192 ? -19.368 6.728 13.727 1.00 96.81 192 GLN A O 1
ATOM 1484 N N . ASP A 1 193 ? -19.493 8.967 13.674 1.00 96.25 193 ASP A N 1
ATOM 1485 C CA . ASP A 1 193 ? -19.811 9.055 12.257 1.00 96.25 193 ASP A CA 1
ATOM 1486 C C . ASP A 1 193 ? -18.564 8.854 11.371 1.00 96.25 193 ASP A C 1
ATOM 1488 O O . ASP A 1 193 ? -17.410 8.978 11.797 1.00 96.25 193 ASP A O 1
ATOM 1492 N N . LYS A 1 194 ? -18.804 8.549 10.091 1.00 96.50 194 LYS A N 1
ATOM 1493 C CA . LYS A 1 194 ? -17.746 8.251 9.115 1.00 96.50 194 LYS A CA 1
ATOM 1494 C C . LYS A 1 194 ? -16.798 9.432 8.887 1.00 96.50 194 LYS A C 1
ATOM 1496 O O . LYS A 1 194 ? -15.606 9.211 8.656 1.00 96.50 194 LYS A O 1
ATOM 1501 N N . GLU A 1 195 ? -17.291 10.669 8.940 1.00 96.94 195 GLU A N 1
ATOM 1502 C CA . GLU A 1 195 ? -16.461 11.853 8.709 1.00 96.94 195 GLU A CA 1
ATOM 1503 C C . GLU A 1 195 ? -15.511 12.085 9.879 1.00 96.94 195 GLU A C 1
ATOM 1505 O O . GLU A 1 195 ? -14.322 12.333 9.671 1.00 96.94 195 GLU A O 1
ATOM 1510 N N . THR A 1 196 ? -16.013 11.956 11.107 1.00 97.00 196 THR A N 1
ATOM 1511 C CA . THR A 1 196 ? -15.208 12.072 1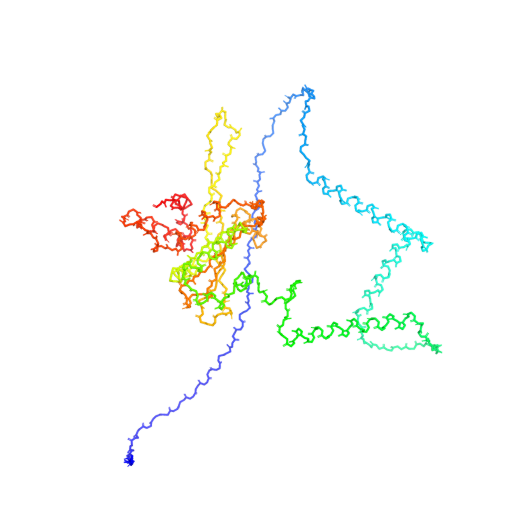2.325 1.00 97.00 196 THR A CA 1
ATOM 1512 C C . THR A 1 196 ? -14.126 11.000 12.371 1.00 97.00 196 THR A C 1
ATOM 1514 O O . THR A 1 196 ? -12.957 11.329 12.585 1.00 97.00 196 THR A O 1
ATOM 1517 N N . ILE A 1 197 ? -14.464 9.738 12.077 1.00 97.19 197 ILE A N 1
ATOM 1518 C CA . ILE A 1 197 ? -13.477 8.647 11.977 1.00 97.19 197 ILE A CA 1
ATOM 1519 C C . ILE A 1 197 ? -12.398 8.993 10.943 1.00 97.19 197 ILE A C 1
ATOM 1521 O O . ILE A 1 197 ? -11.206 8.839 11.214 1.00 97.19 197 ILE A O 1
ATOM 1525 N N . THR A 1 198 ? -12.800 9.513 9.781 1.00 97.00 198 THR A N 1
ATOM 1526 C CA . THR A 1 198 ? -11.873 9.896 8.706 1.00 97.00 198 THR A CA 1
ATOM 1527 C C . THR A 1 198 ? -10.927 11.011 9.137 1.00 97.00 198 THR A C 1
ATOM 1529 O O . THR A 1 198 ? -9.715 10.893 8.949 1.00 97.00 198 THR A O 1
ATOM 1532 N N . LYS A 1 199 ? -11.448 12.066 9.772 1.00 97.06 199 LYS A N 1
ATOM 1533 C CA . LYS A 1 199 ? -10.649 13.192 10.279 1.00 97.06 199 LYS A CA 1
ATOM 1534 C C . LYS A 1 199 ? -9.661 12.743 11.356 1.00 97.06 199 LYS A C 1
ATOM 1536 O O . LYS A 1 199 ? -8.492 13.121 11.294 1.00 97.06 199 LYS A O 1
ATOM 1541 N N . LEU A 1 200 ? -10.100 11.913 12.306 1.00 96.69 200 LEU A N 1
ATOM 1542 C CA . LEU A 1 200 ? -9.240 11.372 13.363 1.00 96.69 200 LEU A CA 1
ATOM 1543 C C . LEU A 1 200 ? -8.123 10.497 12.785 1.00 96.69 200 LEU A C 1
ATOM 1545 O O . LEU A 1 200 ? -6.955 10.677 13.134 1.00 96.69 200 LEU A O 1
ATOM 1549 N N . TRP A 1 201 ? -8.470 9.579 11.879 1.00 97.12 201 TRP A N 1
ATOM 1550 C CA . TRP A 1 201 ? -7.512 8.661 11.269 1.00 97.12 201 TRP A CA 1
ATOM 1551 C C . TRP A 1 201 ? -6.459 9.392 10.435 1.00 97.12 201 TRP A C 1
ATOM 1553 O O . TRP A 1 201 ? -5.259 9.168 10.630 1.00 97.12 201 TRP A O 1
ATOM 1563 N N . ALA A 1 202 ? -6.903 10.294 9.555 1.00 95.56 202 ALA A N 1
ATOM 1564 C CA . ALA A 1 202 ? -6.023 11.092 8.711 1.00 95.56 202 ALA A CA 1
ATOM 1565 C C . ALA A 1 202 ? -5.153 12.036 9.550 1.00 95.56 202 ALA A C 1
ATOM 1567 O O . ALA A 1 202 ? -3.935 12.060 9.389 1.00 95.56 202 ALA A O 1
ATOM 1568 N N . GLY A 1 203 ? -5.748 12.767 10.499 1.00 95.50 203 GLY A N 1
ATOM 1569 C CA . GLY A 1 203 ? -5.030 13.713 11.353 1.00 95.50 203 GLY A CA 1
ATOM 1570 C C . GLY A 1 203 ? -3.926 13.048 12.177 1.00 95.50 203 GLY A C 1
ATOM 1571 O O . GLY A 1 203 ? -2.792 13.525 12.189 1.00 95.50 203 GLY A O 1
ATOM 1572 N N . TYR A 1 204 ? -4.220 11.905 12.804 1.00 95.06 204 TYR A N 1
ATOM 1573 C CA . TYR A 1 204 ? -3.236 11.159 13.593 1.00 95.06 204 TYR A CA 1
ATOM 1574 C C . TYR A 1 204 ? -2.027 10.709 12.758 1.00 95.06 204 TYR A C 1
ATOM 1576 O O . TYR A 1 204 ? -0.886 10.799 13.216 1.00 95.06 204 TYR A O 1
ATOM 1584 N N . HIS A 1 205 ? -2.260 10.219 11.537 1.00 94.56 205 HIS A N 1
ATOM 1585 C CA . HIS A 1 205 ? -1.206 9.650 10.692 1.00 94.56 205 HIS A CA 1
ATOM 1586 C C . HIS A 1 205 ? -0.410 10.702 9.922 1.00 94.56 205 HIS A C 1
ATOM 1588 O O . HIS A 1 205 ? 0.804 10.539 9.776 1.00 94.56 205 HIS A O 1
ATOM 1594 N N . THR A 1 206 ? -1.040 11.809 9.522 1.00 93.06 206 THR A N 1
ATOM 1595 C CA . THR A 1 206 ? -0.343 12.958 8.929 1.00 93.06 206 THR A CA 1
ATOM 1596 C C . THR A 1 206 ? 0.717 13.506 9.883 1.00 93.06 206 THR A C 1
ATOM 1598 O O . THR A 1 206 ? 1.860 13.702 9.479 1.00 93.06 206 THR A O 1
ATOM 1601 N N . LEU A 1 207 ? 0.393 13.647 11.175 1.00 92.12 207 LEU A N 1
ATOM 1602 C CA . LEU A 1 207 ? 1.346 14.107 12.198 1.00 92.12 207 LEU A CA 1
ATOM 1603 C C . LEU A 1 207 ? 2.546 13.164 12.397 1.00 92.12 207 LEU A C 1
ATOM 1605 O O . LEU A 1 207 ? 3.570 13.578 12.937 1.00 92.12 207 LEU A O 1
ATOM 1609 N N . LYS A 1 208 ? 2.427 11.900 11.978 1.00 92.75 208 LYS A N 1
ATOM 1610 C CA . LYS A 1 208 ? 3.467 10.868 12.099 1.00 92.75 208 LYS A CA 1
ATOM 1611 C C . LYS A 1 208 ? 4.175 10.560 10.780 1.00 92.75 208 LYS A C 1
ATOM 1613 O O . LYS A 1 208 ? 4.906 9.570 10.708 1.00 92.75 208 LYS A O 1
ATOM 1618 N N . ASN A 1 209 ? 3.944 11.365 9.740 1.00 92.50 209 ASN A N 1
ATOM 1619 C CA . ASN A 1 209 ? 4.471 11.136 8.393 1.00 92.50 209 ASN A CA 1
ATOM 1620 C C . ASN A 1 209 ? 4.138 9.724 7.865 1.00 92.50 209 ASN A C 1
ATOM 1622 O O . ASN A 1 209 ? 4.970 9.058 7.251 1.00 92.50 209 ASN A O 1
ATOM 1626 N N . LYS A 1 210 ? 2.926 9.232 8.150 1.00 93.88 210 LYS A N 1
ATOM 1627 C CA . LYS A 1 210 ? 2.426 7.939 7.663 1.00 93.88 210 LYS A CA 1
ATOM 1628 C C . LYS A 1 210 ? 1.418 8.156 6.548 1.00 93.88 210 LYS A C 1
ATOM 1630 O O . LYS A 1 210 ? 0.648 9.114 6.571 1.00 93.88 210 LYS A O 1
ATOM 1635 N N . LEU A 1 211 ? 1.381 7.223 5.602 1.00 95.06 211 LEU A N 1
ATOM 1636 C CA . LEU A 1 211 ? 0.289 7.171 4.640 1.00 95.06 211 LEU A CA 1
ATOM 1637 C C . LEU A 1 211 ? -0.965 6.657 5.357 1.00 95.06 211 LEU A C 1
ATOM 1639 O O . LEU A 1 211 ? -0.884 5.751 6.186 1.00 95.06 211 LEU A O 1
ATOM 1643 N N . SER A 1 212 ? -2.122 7.239 5.066 1.00 96.44 212 SER A N 1
ATOM 1644 C CA . SER A 1 212 ? -3.390 6.784 5.628 1.00 96.44 212 SER A CA 1
ATOM 1645 C C . SER A 1 212 ? -4.511 6.926 4.613 1.00 96.44 212 SER A C 1
ATOM 1647 O O . SER A 1 212 ? -4.496 7.838 3.789 1.00 96.44 212 SER A O 1
ATOM 1649 N N . ALA A 1 213 ? -5.473 6.009 4.663 1.00 96.62 213 ALA A N 1
ATOM 1650 C CA . ALA A 1 213 ? -6.712 6.108 3.905 1.00 96.62 213 ALA A CA 1
ATOM 1651 C C . ALA A 1 213 ? -7.868 5.454 4.666 1.00 96.62 213 ALA A C 1
ATOM 1653 O O . ALA A 1 213 ? -7.657 4.599 5.529 1.00 96.62 213 ALA A O 1
ATOM 1654 N N . VAL A 1 214 ? -9.088 5.842 4.308 1.00 97.50 214 VAL A N 1
ATOM 1655 C CA . VAL A 1 214 ? -10.329 5.216 4.768 1.00 97.50 214 VAL A CA 1
ATOM 1656 C C . VAL A 1 214 ? -11.024 4.629 3.551 1.00 97.50 214 VAL A C 1
ATOM 1658 O O . VAL A 1 214 ? -11.283 5.335 2.580 1.00 97.50 214 VAL A O 1
ATOM 1661 N N . ILE A 1 215 ? -11.280 3.327 3.585 1.00 96.38 215 ILE A N 1
ATOM 1662 C CA . ILE A 1 215 ? -11.762 2.552 2.443 1.00 96.38 215 ILE A CA 1
ATOM 1663 C C . ILE A 1 215 ? -13.147 1.996 2.794 1.00 96.38 215 ILE A C 1
ATOM 1665 O O . ILE A 1 215 ? -13.298 1.395 3.859 1.00 96.38 215 ILE A O 1
ATOM 1669 N N . PRO A 1 216 ? -14.167 2.148 1.932 1.00 96.56 216 PRO A N 1
ATOM 1670 C CA . PRO A 1 216 ? -15.441 1.461 2.121 1.00 96.56 216 PRO A CA 1
ATOM 1671 C C . PRO A 1 216 ? -15.246 -0.058 2.206 1.00 96.56 216 PRO A C 1
ATOM 1673 O O . PRO A 1 216 ? -14.499 -0.634 1.410 1.00 96.56 216 PRO A O 1
ATOM 1676 N N . ALA A 1 217 ? -15.932 -0.717 3.141 1.00 95.62 217 ALA A N 1
ATOM 1677 C CA . ALA A 1 217 ? -15.771 -2.154 3.374 1.00 95.62 217 ALA A CA 1
ATOM 1678 C C . ALA A 1 217 ? -16.024 -2.988 2.106 1.00 95.62 217 ALA A C 1
ATOM 1680 O O . ALA A 1 217 ? -15.269 -3.911 1.822 1.00 95.62 217 ALA A O 1
ATOM 1681 N N . GLU A 1 218 ? -17.019 -2.612 1.301 1.00 95.12 218 GLU A N 1
ATOM 1682 C CA . GLU A 1 218 ? -17.338 -3.263 0.023 1.00 95.12 218 GLU A CA 1
ATOM 1683 C C . GLU A 1 218 ? -16.151 -3.258 -0.947 1.00 95.12 218 GLU A C 1
ATOM 1685 O O . GLU A 1 218 ? -15.788 -4.297 -1.497 1.00 95.12 218 GLU A O 1
ATOM 1690 N N . LYS A 1 219 ? -15.488 -2.105 -1.098 1.00 95.69 219 LYS A N 1
ATOM 1691 C CA . LYS A 1 219 ? -14.301 -1.979 -1.949 1.00 95.69 219 LYS A CA 1
ATOM 1692 C C . LYS A 1 219 ? -13.152 -2.802 -1.386 1.00 95.69 219 LYS A C 1
ATOM 1694 O O . LYS A 1 219 ? -12.520 -3.553 -2.116 1.00 95.69 219 LYS A O 1
ATOM 1699 N N . TYR A 1 220 ? -12.912 -2.758 -0.080 1.00 96.38 220 TYR A N 1
ATOM 1700 C CA . TYR A 1 220 ? -11.885 -3.615 0.509 1.00 96.38 220 TYR A CA 1
ATOM 1701 C C . TYR A 1 220 ? -12.128 -5.111 0.235 1.00 96.38 220 TYR A C 1
ATOM 1703 O O . TYR A 1 220 ? -11.186 -5.828 -0.096 1.00 96.38 220 TYR A O 1
ATOM 1711 N N . LEU A 1 221 ? -13.375 -5.583 0.320 1.00 95.25 221 LEU A N 1
ATOM 1712 C CA . LEU A 1 221 ? -13.722 -6.978 0.034 1.00 95.25 221 LEU A CA 1
ATOM 1713 C C . LEU A 1 221 ? -13.484 -7.359 -1.433 1.00 95.25 221 LEU A C 1
ATOM 1715 O O . LEU A 1 221 ? -12.979 -8.451 -1.693 1.00 95.25 221 LEU A O 1
ATOM 1719 N N . GLU A 1 222 ? -13.795 -6.466 -2.376 1.00 95.12 222 GLU A N 1
ATOM 1720 C CA . GLU A 1 222 ? -13.474 -6.640 -3.801 1.00 95.12 222 GLU A CA 1
ATOM 1721 C C . GLU A 1 222 ? -11.957 -6.773 -4.009 1.00 95.12 222 GLU A C 1
ATOM 1723 O O . GLU A 1 222 ? -11.482 -7.740 -4.612 1.00 95.12 222 GLU A O 1
ATOM 1728 N N . MET A 1 223 ? -11.186 -5.854 -3.419 1.00 95.75 223 MET A N 1
ATOM 1729 C CA . MET A 1 223 ? -9.723 -5.872 -3.467 1.00 95.75 223 MET A CA 1
ATOM 1730 C C . MET A 1 223 ? -9.156 -7.168 -2.877 1.00 95.75 223 MET A C 1
ATOM 1732 O O . MET A 1 223 ? -8.280 -7.795 -3.469 1.00 95.75 223 MET A O 1
ATOM 1736 N N . LEU A 1 224 ? -9.690 -7.604 -1.733 1.00 95.38 224 LEU A N 1
ATOM 1737 C CA . LEU A 1 224 ? -9.279 -8.820 -1.038 1.00 95.38 224 LEU A CA 1
ATOM 1738 C C . LEU A 1 224 ? -9.610 -10.089 -1.839 1.00 95.38 224 LEU A C 1
ATOM 1740 O O . LEU A 1 224 ? -8.829 -11.041 -1.831 1.00 95.38 224 LEU A O 1
ATOM 1744 N N . ALA A 1 225 ? -10.747 -10.127 -2.537 1.00 95.19 225 ALA A N 1
ATOM 1745 C CA . ALA A 1 225 ? -11.099 -11.244 -3.410 1.00 95.19 225 ALA A CA 1
ATOM 1746 C C . ALA A 1 225 ? -10.085 -11.397 -4.555 1.00 95.19 225 ALA A C 1
ATOM 1748 O O . ALA A 1 225 ? -9.613 -12.507 -4.816 1.00 95.19 225 ALA A O 1
ATOM 1749 N N . ASN A 1 226 ? -9.683 -10.281 -5.173 1.00 95.38 226 ASN A N 1
ATOM 1750 C CA . ASN A 1 226 ? -8.632 -10.268 -6.191 1.00 95.38 226 ASN A CA 1
ATOM 1751 C C . ASN A 1 226 ? -7.264 -10.642 -5.605 1.00 95.38 226 ASN A C 1
ATOM 1753 O O . ASN A 1 226 ? -6.579 -11.489 -6.174 1.00 95.38 226 ASN A O 1
ATOM 1757 N N . ALA A 1 227 ? -6.907 -10.106 -4.435 1.00 95.75 227 ALA A N 1
ATOM 1758 C CA . ALA A 1 227 ? -5.670 -10.434 -3.723 1.00 95.75 227 ALA A CA 1
ATOM 1759 C C . ALA A 1 227 ? -5.539 -11.931 -3.406 1.00 95.75 227 ALA A C 1
ATOM 1761 O O . ALA A 1 227 ? -4.461 -12.502 -3.517 1.00 95.75 227 ALA A O 1
ATOM 1762 N N . ARG A 1 228 ? -6.637 -12.614 -3.065 1.00 95.06 228 ARG A N 1
ATOM 1763 C CA . ARG A 1 228 ? -6.618 -14.071 -2.842 1.00 95.06 228 ARG A CA 1
ATOM 1764 C C . ARG A 1 228 ? -6.362 -14.869 -4.117 1.00 95.06 228 ARG A C 1
ATOM 1766 O O . ARG A 1 228 ? -5.767 -15.940 -4.054 1.00 95.06 228 ARG A O 1
ATOM 1773 N N . LYS A 1 229 ? -6.839 -14.380 -5.263 1.00 95.38 229 LYS A N 1
ATOM 1774 C CA . LYS A 1 229 ? -6.615 -15.022 -6.566 1.00 95.38 229 LYS A CA 1
ATOM 1775 C C . LYS A 1 229 ? -5.203 -14.752 -7.092 1.00 95.38 229 LYS A C 1
ATOM 1777 O O . LYS A 1 229 ? -4.616 -15.620 -7.737 1.00 95.38 229 LYS A O 1
ATOM 1782 N N . TYR A 1 230 ? -4.695 -13.559 -6.805 1.00 96.69 230 TYR A N 1
ATOM 1783 C CA . TYR A 1 230 ? -3.456 -12.998 -7.320 1.00 96.69 230 TYR A CA 1
ATOM 1784 C C . TYR A 1 230 ? -2.650 -12.389 -6.161 1.00 96.69 230 TYR A C 1
ATOM 1786 O O . TYR A 1 230 ? -2.666 -11.178 -5.974 1.00 96.69 230 TYR A O 1
ATOM 1794 N N . PRO A 1 231 ? -1.999 -13.202 -5.314 1.00 96.62 231 PRO A N 1
ATOM 1795 C CA . PRO A 1 231 ? -1.371 -12.702 -4.090 1.00 96.62 231 PRO A CA 1
ATOM 1796 C C . PRO A 1 231 ? -0.057 -11.954 -4.329 1.00 96.62 231 PRO A C 1
ATOM 1798 O O . PRO A 1 231 ? 0.425 -11.290 -3.417 1.00 96.62 231 PRO A O 1
ATOM 1801 N N . GLN A 1 232 ? 0.537 -12.056 -5.518 1.00 96.81 232 GLN A N 1
ATOM 1802 C CA . GLN A 1 232 ? 1.837 -11.468 -5.828 1.00 96.81 232 GLN A CA 1
ATOM 1803 C C . GLN A 1 232 ? 1.781 -10.716 -7.153 1.00 96.81 232 GLN A C 1
ATOM 1805 O O . GLN A 1 232 ? 1.128 -11.151 -8.088 1.00 96.81 232 GLN A O 1
ATOM 1810 N N . PHE A 1 233 ? 2.466 -9.588 -7.282 1.00 97.81 233 PHE A N 1
ATOM 1811 C CA . PHE A 1 233 ? 2.531 -8.871 -8.556 1.00 97.81 233 PHE A CA 1
ATOM 1812 C C . PHE A 1 233 ? 3.807 -8.040 -8.653 1.00 97.81 233 PHE A C 1
ATOM 1814 O O . PHE A 1 233 ? 4.632 -8.037 -7.741 1.00 97.81 233 PHE A O 1
ATOM 1821 N N . VAL A 1 234 ? 3.987 -7.331 -9.762 1.00 97.56 234 VAL A N 1
ATOM 1822 C CA . VAL A 1 234 ? 5.066 -6.357 -9.924 1.00 97.56 234 VAL A CA 1
ATOM 1823 C C . VAL A 1 234 ? 4.457 -5.037 -10.363 1.00 97.56 234 VAL A C 1
ATOM 1825 O O . VAL A 1 234 ? 3.613 -5.011 -11.254 1.00 97.56 234 VAL A O 1
ATOM 1828 N N . LEU A 1 235 ? 4.881 -3.946 -9.733 1.00 97.50 235 LEU A N 1
ATOM 1829 C CA . LEU A 1 235 ? 4.434 -2.598 -10.056 1.00 97.50 235 LEU A CA 1
ATOM 1830 C C . LEU A 1 235 ? 5.631 -1.704 -10.395 1.00 97.50 235 LEU A C 1
ATOM 1832 O O . LEU A 1 235 ? 6.639 -1.743 -9.686 1.00 97.50 235 LEU A O 1
ATOM 1836 N N . PRO A 1 236 ? 5.543 -0.892 -11.457 1.00 96.69 236 PRO A N 1
ATOM 1837 C CA . PRO A 1 236 ? 6.589 0.056 -11.796 1.00 96.69 236 PRO A CA 1
ATOM 1838 C C . PRO A 1 236 ? 6.552 1.263 -10.853 1.00 96.69 236 PRO A C 1
ATOM 1840 O O . PRO A 1 236 ? 5.482 1.739 -10.469 1.00 96.69 236 PRO A O 1
ATOM 1843 N N . LEU A 1 237 ? 7.728 1.787 -10.511 1.00 95.50 237 LEU A N 1
ATOM 1844 C CA . LEU A 1 237 ? 7.895 3.036 -9.775 1.00 95.50 237 LEU A CA 1
ATOM 1845 C C . LEU A 1 237 ? 8.835 3.964 -10.561 1.00 95.50 237 LEU A C 1
ATOM 1847 O O . LEU A 1 237 ? 9.985 3.577 -10.778 1.00 95.50 237 LEU A O 1
ATOM 1851 N N . PRO A 1 238 ? 8.390 5.157 -10.996 1.00 93.75 238 PRO A N 1
ATOM 1852 C CA . PRO A 1 238 ? 9.238 6.075 -11.749 1.00 93.75 238 PRO A CA 1
ATOM 1853 C C . PRO A 1 238 ? 10.475 6.517 -10.952 1.00 93.75 238 PRO A C 1
ATOM 1855 O O . PRO A 1 238 ? 10.421 6.724 -9.732 1.00 93.75 238 PRO A O 1
ATOM 1858 N N . ARG A 1 239 ? 11.593 6.659 -11.663 1.00 90.38 239 ARG A N 1
ATOM 1859 C CA . ARG A 1 239 ? 12.887 7.145 -11.187 1.00 90.38 239 ARG A CA 1
ATOM 1860 C C . ARG A 1 239 ? 13.470 8.115 -12.201 1.00 90.38 239 ARG A C 1
ATOM 1862 O O . ARG A 1 239 ? 13.448 7.857 -13.401 1.00 90.38 239 ARG A O 1
ATOM 1869 N N . GLU A 1 240 ? 14.048 9.189 -11.691 1.00 85.88 240 GLU A N 1
ATOM 1870 C CA . GLU A 1 240 ? 14.868 10.097 -12.483 1.00 85.88 240 GLU A CA 1
ATOM 1871 C C . GLU A 1 240 ? 16.287 9.528 -12.548 1.00 85.88 240 GLU A C 1
ATOM 1873 O O . GLU A 1 240 ? 16.898 9.256 -11.510 1.00 85.88 240 GLU A O 1
ATOM 1878 N N . VAL A 1 241 ? 16.801 9.310 -13.759 1.00 79.88 241 VAL A N 1
ATOM 1879 C CA . VAL A 1 241 ? 18.203 8.942 -13.981 1.00 79.88 241 VAL A CA 1
ATOM 1880 C C . VAL A 1 241 ? 18.918 10.144 -14.580 1.00 79.88 241 VAL A C 1
ATOM 1882 O O . VAL A 1 241 ? 18.466 10.720 -15.572 1.00 79.88 241 VAL A O 1
ATOM 1885 N N . LEU A 1 242 ? 20.024 10.531 -13.948 1.00 74.88 242 LEU A N 1
ATOM 1886 C CA . LEU A 1 242 ? 20.943 11.524 -14.485 1.00 74.88 242 LEU A CA 1
ATOM 1887 C C . LEU A 1 242 ? 21.904 10.792 -15.425 1.00 74.88 242 LEU A C 1
ATOM 1889 O O . LEU A 1 242 ? 22.706 9.977 -14.971 1.00 74.88 242 LEU A O 1
ATOM 1893 N N . ASP A 1 243 ? 21.795 11.051 -16.726 1.00 67.19 243 ASP A N 1
ATOM 1894 C CA . ASP A 1 243 ? 22.766 10.558 -17.702 1.00 67.19 243 ASP A CA 1
ATOM 1895 C C . ASP A 1 243 ? 24.047 11.400 -17.573 1.00 67.19 243 ASP A C 1
ATOM 1897 O O . ASP A 1 243 ? 24.136 12.502 -18.112 1.00 67.19 243 ASP A O 1
ATOM 1901 N N . GLU A 1 244 ? 25.045 10.898 -16.838 1.00 62.31 244 GLU A N 1
ATOM 1902 C CA . GLU A 1 244 ? 26.355 11.567 -16.708 1.00 62.31 244 GLU A CA 1
ATOM 1903 C C . GLU A 1 244 ? 27.223 11.449 -17.979 1.00 62.31 244 GLU A C 1
ATOM 1905 O O . GLU A 1 244 ? 28.265 12.089 -18.081 1.00 62.31 244 GLU A O 1
ATOM 1910 N N . GLU A 1 245 ? 26.787 10.650 -18.959 1.00 63.19 245 GLU A N 1
ATOM 1911 C CA . GLU A 1 245 ? 27.504 10.363 -20.212 1.00 63.19 245 GLU A CA 1
ATOM 1912 C C . GLU A 1 245 ? 26.940 11.117 -21.432 1.00 63.19 245 GLU A C 1
ATOM 1914 O O . GLU A 1 245 ? 27.463 10.986 -22.538 1.00 63.19 245 GLU A O 1
ATOM 1919 N N . ALA A 1 246 ? 25.872 11.903 -21.267 1.00 57.19 246 ALA A N 1
ATOM 1920 C CA . ALA A 1 246 ? 25.329 12.708 -22.354 1.00 57.19 246 ALA A CA 1
ATOM 1921 C C . ALA A 1 246 ? 26.046 14.066 -22.419 1.00 57.19 246 ALA A C 1
ATOM 1923 O O . ALA A 1 246 ? 25.838 14.929 -21.568 1.00 57.19 246 ALA A O 1
ATOM 1924 N N . ASP A 1 247 ? 26.816 14.300 -23.488 1.00 56.56 247 ASP A N 1
ATOM 1925 C CA . ASP A 1 247 ? 27.432 15.601 -23.823 1.00 56.56 247 ASP A CA 1
ATOM 1926 C C . ASP A 1 247 ? 26.406 16.755 -23.967 1.00 56.56 247 ASP A C 1
ATOM 1928 O O . ASP A 1 247 ? 26.765 17.928 -24.093 1.00 56.56 247 ASP A O 1
ATOM 1932 N N . THR A 1 248 ? 25.108 16.447 -23.926 1.00 57.22 248 THR A N 1
ATOM 1933 C CA . THR A 1 248 ? 24.005 17.404 -23.833 1.00 57.22 248 THR A CA 1
ATOM 1934 C C . THR A 1 248 ? 23.447 17.436 -22.413 1.00 57.22 248 THR A C 1
ATOM 1936 O O . THR A 1 248 ? 22.606 16.616 -22.041 1.00 57.22 248 THR A O 1
ATOM 1939 N N . ALA A 1 249 ? 23.879 18.422 -21.630 1.00 49.31 249 ALA A N 1
ATOM 1940 C CA . ALA A 1 249 ? 23.308 18.717 -20.323 1.00 49.31 249 ALA A CA 1
ATOM 1941 C C . ALA A 1 249 ? 21.780 18.923 -20.420 1.00 49.31 249 ALA A C 1
ATOM 1943 O O . ALA A 1 249 ? 21.325 19.887 -21.035 1.00 49.31 249 ALA A O 1
ATOM 1944 N N . GLY A 1 250 ? 20.990 18.050 -19.779 1.00 53.78 250 GLY A N 1
ATOM 1945 C CA . GLY A 1 250 ? 19.637 18.411 -19.332 1.00 53.78 250 GLY A CA 1
ATOM 1946 C C . GLY A 1 250 ? 18.448 17.528 -19.724 1.00 53.78 250 GLY A C 1
ATOM 1947 O O . GLY A 1 250 ? 17.330 17.918 -19.397 1.00 53.78 250 GLY A O 1
ATOM 1948 N N . VAL A 1 251 ? 18.611 16.366 -20.367 1.00 53.50 251 VAL A N 1
ATOM 1949 C CA . VAL A 1 251 ? 17.466 15.457 -20.597 1.00 53.50 251 VAL A CA 1
ATOM 1950 C C . VAL A 1 251 ? 17.454 14.369 -19.524 1.00 53.50 251 VAL A C 1
ATOM 1952 O O . VAL A 1 251 ? 18.165 13.377 -19.633 1.00 53.50 251 VAL A O 1
ATOM 1955 N N . ALA A 1 252 ? 16.664 14.564 -18.465 1.00 59.66 252 ALA A N 1
ATOM 1956 C CA . ALA A 1 252 ? 16.407 13.514 -17.480 1.00 59.66 252 ALA A CA 1
ATOM 1957 C C . ALA A 1 252 ? 15.690 12.345 -18.171 1.00 59.66 252 ALA A C 1
ATOM 1959 O O . ALA A 1 252 ? 14.611 12.523 -18.742 1.00 59.66 252 ALA A O 1
ATOM 1960 N N . LYS A 1 253 ? 16.287 11.152 -18.141 1.00 70.25 253 LYS A N 1
ATOM 1961 C CA . LYS A 1 253 ? 15.660 9.949 -18.687 1.00 70.25 253 LYS A CA 1
ATOM 1962 C C . LYS A 1 253 ? 14.786 9.319 -17.610 1.00 70.25 253 LYS A C 1
ATOM 1964 O O . LYS A 1 253 ? 15.266 8.988 -16.524 1.00 70.25 253 LYS A O 1
ATOM 1969 N N . GLU A 1 254 ? 13.500 9.151 -17.907 1.00 80.44 254 GLU A N 1
ATOM 1970 C CA . GLU A 1 254 ? 12.589 8.418 -17.029 1.00 80.44 254 GLU A CA 1
ATOM 1971 C C . GLU A 1 254 ? 12.936 6.928 -17.075 1.00 80.44 254 GLU A C 1
ATOM 1973 O O . GLU A 1 254 ? 12.866 6.277 -18.121 1.00 80.44 254 GLU A O 1
ATOM 1978 N N . ALA A 1 255 ? 13.327 6.381 -15.929 1.00 89.25 255 ALA A N 1
ATOM 1979 C CA . ALA A 1 255 ? 13.486 4.950 -15.734 1.00 89.25 255 ALA A CA 1
ATOM 1980 C C . ALA A 1 255 ? 12.440 4.442 -14.742 1.00 89.25 255 ALA A C 1
ATOM 1982 O O . ALA A 1 255 ? 11.846 5.204 -13.982 1.00 89.25 255 ALA A O 1
ATOM 1983 N N . PHE A 1 256 ? 12.232 3.128 -14.713 1.00 93.50 256 PHE A N 1
ATOM 1984 C CA . PHE A 1 256 ? 11.295 2.504 -13.785 1.00 93.50 256 PHE A CA 1
ATOM 1985 C C . PHE A 1 256 ? 12.016 1.490 -12.906 1.00 93.50 256 PHE A C 1
ATOM 1987 O O . PHE A 1 256 ? 12.651 0.553 -13.389 1.00 93.50 256 PHE A O 1
ATOM 1994 N N . GLU A 1 257 ? 11.876 1.654 -11.595 1.00 94.44 257 GLU A N 1
ATOM 1995 C CA . GLU A 1 257 ? 12.266 0.648 -10.621 1.00 94.44 257 GLU A CA 1
ATOM 1996 C C . GLU A 1 257 ? 11.073 -0.271 -10.346 1.00 94.44 257 GLU A C 1
ATOM 1998 O O . GLU A 1 257 ? 10.042 0.154 -9.826 1.00 94.44 257 GLU A O 1
ATOM 2003 N N . MET A 1 258 ? 11.210 -1.554 -10.672 1.00 97.00 258 MET A N 1
ATOM 2004 C CA . MET A 1 258 ? 10.151 -2.535 -10.437 1.00 97.00 258 MET A CA 1
ATOM 2005 C C . MET A 1 258 ? 10.059 -2.900 -8.952 1.00 97.00 258 MET A C 1
ATOM 2007 O O . MET A 1 258 ? 11.047 -3.323 -8.351 1.00 97.00 258 MET A O 1
ATOM 2011 N N . GLN A 1 259 ? 8.864 -2.792 -8.378 1.00 97.88 259 GLN A N 1
ATOM 2012 C CA . GLN A 1 259 ? 8.542 -3.192 -7.011 1.00 97.88 259 GLN A CA 1
ATOM 2013 C C . GLN A 1 259 ? 7.765 -4.507 -7.031 1.00 97.88 259 GLN A C 1
ATOM 2015 O O . GLN A 1 259 ? 6.697 -4.599 -7.630 1.00 97.88 259 GLN A O 1
ATOM 2020 N N . PHE A 1 260 ? 8.298 -5.527 -6.370 1.00 98.12 260 PHE A N 1
ATOM 2021 C CA . PHE A 1 260 ? 7.586 -6.759 -6.073 1.00 98.12 260 PHE A CA 1
ATOM 2022 C C . PHE A 1 260 ? 6.537 -6.495 -4.994 1.00 98.12 260 PHE A C 1
ATOM 2024 O O . PHE A 1 260 ? 6.855 -5.961 -3.932 1.00 98.12 260 PHE A O 1
ATOM 2031 N N . LEU A 1 261 ? 5.295 -6.855 -5.290 1.00 98.06 261 LEU A N 1
ATOM 2032 C CA . LEU A 1 261 ? 4.140 -6.694 -4.427 1.00 98.06 261 LEU A CA 1
ATOM 2033 C C . LEU A 1 261 ? 3.707 -8.057 -3.901 1.00 98.06 261 LEU A C 1
ATOM 2035 O O . LEU A 1 261 ? 3.515 -8.975 -4.693 1.00 98.06 261 LEU A O 1
ATOM 2039 N N . GLU A 1 262 ? 3.474 -8.163 -2.598 1.00 96.81 262 GLU A N 1
ATOM 2040 C CA . GLU A 1 262 ? 2.936 -9.372 -1.971 1.00 96.81 262 GLU A CA 1
ATOM 2041 C C . GLU A 1 262 ? 1.807 -9.044 -0.991 1.00 96.81 262 GLU A C 1
ATOM 2043 O O . GLU A 1 262 ? 1.918 -8.129 -0.175 1.00 96.81 262 GLU A O 1
ATOM 2048 N N . TRP A 1 263 ? 0.724 -9.815 -1.061 1.00 97.06 263 TRP A N 1
ATOM 2049 C CA . TRP A 1 263 ? -0.397 -9.784 -0.131 1.00 97.06 263 TRP A CA 1
ATOM 2050 C C . TRP A 1 263 ? -0.247 -10.856 0.950 1.00 97.06 263 TRP A C 1
ATOM 2052 O O . TRP A 1 263 ? -0.316 -12.053 0.679 1.00 97.06 263 TRP A O 1
ATOM 2062 N N . ALA A 1 264 ? -0.164 -10.418 2.202 1.00 93.62 264 ALA A N 1
ATOM 2063 C CA . ALA A 1 264 ? -0.235 -11.261 3.385 1.00 93.62 264 ALA A CA 1
ATOM 2064 C C . ALA A 1 264 ? -1.608 -11.097 4.051 1.00 93.62 264 ALA A C 1
ATOM 2066 O O . ALA A 1 264 ? -1.875 -10.099 4.721 1.00 93.62 264 ALA A O 1
ATOM 2067 N N . VAL A 1 265 ? -2.502 -12.070 3.861 1.00 91.56 265 VAL A N 1
ATOM 2068 C CA . VAL A 1 265 ? -3.826 -12.078 4.504 1.00 91.56 265 VAL A CA 1
ATOM 2069 C C . VAL A 1 265 ? -3.706 -12.699 5.893 1.00 91.56 265 VAL A C 1
ATOM 2071 O O . VAL A 1 265 ? -3.273 -13.841 6.032 1.00 91.56 265 VAL A O 1
ATOM 2074 N N . VAL A 1 266 ? -4.121 -11.958 6.919 1.00 84.88 266 VAL A N 1
ATOM 2075 C CA . VAL A 1 266 ? -4.027 -12.364 8.324 1.00 84.88 266 VAL A CA 1
ATOM 2076 C C . VAL A 1 266 ? -5.437 -12.463 8.916 1.00 84.88 266 VAL A C 1
ATOM 2078 O O . VAL A 1 266 ? -6.211 -11.506 8.824 1.00 84.88 266 VAL A O 1
ATOM 2081 N N . PRO A 1 267 ? -5.813 -13.600 9.531 1.00 79.56 267 PRO A N 1
ATOM 2082 C CA . PRO A 1 267 ? -7.086 -13.707 10.238 1.00 79.56 267 PRO A CA 1
ATOM 2083 C C . PRO A 1 267 ? -7.221 -12.605 11.296 1.00 79.56 267 PRO A C 1
ATOM 2085 O O . PRO A 1 267 ? -6.312 -12.402 12.101 1.00 79.56 267 PRO A O 1
ATOM 2088 N N . ASN A 1 268 ? -8.350 -11.892 11.304 1.00 75.00 268 ASN A N 1
ATOM 2089 C CA . ASN A 1 268 ? -8.608 -10.888 12.330 1.00 75.00 268 ASN A CA 1
ATOM 2090 C C . ASN A 1 268 ? -9.168 -11.576 13.583 1.00 75.00 268 ASN A C 1
ATOM 2092 O O . ASN A 1 268 ? -10.356 -11.872 13.655 1.00 75.00 268 ASN A O 1
ATOM 2096 N N . ALA A 1 269 ? -8.301 -11.848 14.560 1.00 67.12 269 ALA A N 1
ATOM 2097 C CA . ALA A 1 269 ? -8.698 -12.469 15.824 1.00 67.12 269 ALA A CA 1
ATOM 2098 C C . ALA A 1 269 ? -9.472 -11.518 16.758 1.00 67.12 269 ALA A C 1
ATOM 2100 O O . ALA A 1 269 ? -10.128 -11.982 17.684 1.00 67.12 269 ALA A O 1
ATOM 2101 N N . ALA A 1 270 ? -9.390 -10.200 16.541 1.00 64.00 270 ALA A N 1
ATOM 2102 C CA . ALA A 1 270 ? -9.957 -9.194 17.440 1.00 64.00 270 ALA A CA 1
ATOM 2103 C C . ALA A 1 270 ? -11.436 -8.871 17.156 1.00 64.00 270 ALA A C 1
ATOM 2105 O O . ALA A 1 270 ? -12.103 -8.270 17.998 1.00 64.00 270 ALA A O 1
ATOM 2106 N N . ALA A 1 271 ? -11.961 -9.260 15.991 1.00 65.44 271 ALA A N 1
ATOM 2107 C CA . ALA A 1 271 ? -13.335 -8.978 15.593 1.00 65.44 271 ALA A CA 1
ATOM 2108 C C . ALA A 1 271 ? -14.003 -10.237 15.018 1.00 65.44 271 ALA A C 1
ATOM 2110 O O . ALA A 1 271 ? -13.832 -10.566 13.842 1.00 65.44 271 ALA A O 1
ATOM 2111 N N . GLU A 1 272 ? -14.768 -10.951 15.852 1.00 69.75 272 GLU A N 1
ATOM 2112 C CA . GLU A 1 272 ? -15.534 -12.125 15.419 1.00 69.75 272 GLU A CA 1
ATOM 2113 C C . GLU A 1 272 ? -16.481 -11.770 14.258 1.00 69.75 272 GLU A C 1
ATOM 2115 O O . GLU A 1 272 ? -17.267 -10.824 14.313 1.00 69.75 272 GLU A O 1
ATOM 2120 N N . GLY A 1 273 ? -16.373 -12.527 13.164 1.00 78.12 273 GLY A N 1
ATOM 2121 C CA . GLY A 1 273 ? -17.151 -12.323 11.941 1.00 78.12 273 GLY A CA 1
ATOM 2122 C C . GLY A 1 273 ? -16.652 -11.199 11.025 1.00 78.12 273 GLY A C 1
ATOM 2123 O O . GLY A 1 273 ? -17.229 -11.000 9.953 1.00 78.12 273 GLY A O 1
ATOM 2124 N N . ALA A 1 274 ? -15.626 -10.431 11.407 1.00 84.50 274 ALA A N 1
ATOM 2125 C CA . ALA A 1 274 ? -15.047 -9.433 10.512 1.00 84.50 274 ALA A CA 1
ATOM 2126 C C . ALA A 1 274 ? -14.265 -10.124 9.380 1.00 84.50 274 ALA A C 1
ATOM 2128 O O . ALA A 1 274 ? -13.695 -11.204 9.580 1.00 84.50 274 ALA A O 1
ATOM 2129 N N . PRO A 1 275 ? -14.195 -9.522 8.178 1.00 89.94 275 PRO A N 1
ATOM 2130 C CA . PRO A 1 275 ? -13.303 -10.015 7.143 1.00 89.94 275 PRO A CA 1
ATOM 2131 C C . PRO A 1 275 ? -11.850 -9.984 7.638 1.00 89.94 275 PRO A C 1
ATOM 2133 O O . PRO A 1 275 ? -11.496 -9.141 8.472 1.00 89.94 275 PRO A O 1
ATOM 2136 N N . PRO A 1 276 ? -10.991 -10.890 7.139 1.00 91.50 276 PRO A N 1
ATOM 2137 C CA . PRO A 1 276 ? -9.607 -10.934 7.580 1.00 91.50 276 PRO A CA 1
ATOM 2138 C C . PRO A 1 276 ? -8.899 -9.634 7.215 1.00 91.50 276 PRO A C 1
ATOM 2140 O O . PRO A 1 276 ? -9.204 -9.018 6.195 1.00 91.50 276 PRO A O 1
ATOM 2143 N N . SER A 1 277 ? -7.953 -9.248 8.063 1.00 91.56 277 SER A N 1
ATOM 2144 C CA . SER A 1 277 ? -7.035 -8.154 7.782 1.00 91.56 277 SER A CA 1
ATOM 2145 C C . SER A 1 277 ? -6.048 -8.589 6.699 1.00 91.56 277 SER A C 1
ATOM 2147 O O . SER A 1 277 ? -5.858 -9.779 6.428 1.00 91.56 277 SER A O 1
ATOM 2149 N N . ALA A 1 278 ? -5.410 -7.624 6.053 1.00 94.00 278 ALA A N 1
ATOM 2150 C CA . ALA A 1 278 ? -4.350 -7.906 5.106 1.00 94.00 278 ALA A CA 1
ATOM 2151 C C . ALA A 1 278 ? -3.240 -6.872 5.236 1.00 94.00 278 ALA A C 1
ATOM 2153 O O . ALA A 1 278 ? -3.482 -5.733 5.642 1.00 94.00 278 ALA A O 1
ATOM 2154 N N . THR A 1 279 ? -2.045 -7.277 4.833 1.00 95.50 279 THR A N 1
ATOM 2155 C CA . THR A 1 279 ? -0.893 -6.403 4.672 1.00 95.50 279 THR A CA 1
ATOM 2156 C C . THR A 1 279 ? -0.344 -6.566 3.264 1.00 95.50 279 THR A C 1
ATOM 2158 O O . THR A 1 279 ? -0.202 -7.689 2.788 1.00 95.50 279 THR A O 1
ATOM 2161 N N . THR A 1 280 ? -0.022 -5.462 2.600 1.00 97.50 280 THR A N 1
ATOM 2162 C CA . THR A 1 280 ? 0.692 -5.466 1.324 1.00 97.50 280 THR A CA 1
ATOM 2163 C C . THR A 1 280 ? 2.132 -5.031 1.543 1.00 97.50 280 THR A C 1
ATOM 2165 O O . THR A 1 280 ? 2.384 -3.998 2.165 1.00 97.50 280 THR A O 1
ATOM 2168 N N . LEU A 1 281 ? 3.071 -5.812 1.021 1.00 97.12 281 LEU A N 1
ATOM 2169 C CA . LEU A 1 281 ? 4.503 -5.554 1.085 1.00 97.12 281 LEU A CA 1
ATOM 2170 C C . LEU A 1 281 ? 4.995 -5.147 -0.299 1.00 97.12 281 LEU A C 1
ATOM 2172 O O . LEU A 1 281 ? 4.723 -5.843 -1.273 1.00 97.12 281 LEU A O 1
ATOM 2176 N N . PHE A 1 282 ? 5.723 -4.038 -0.377 1.00 98.06 282 PHE A N 1
ATOM 2177 C CA . PHE A 1 282 ? 6.385 -3.588 -1.596 1.00 98.06 282 PHE A CA 1
ATOM 2178 C C . PHE A 1 282 ? 7.886 -3.675 -1.387 1.00 98.06 282 PHE A C 1
ATOM 2180 O O . PHE A 1 282 ? 8.426 -2.998 -0.512 1.00 98.06 282 PHE A O 1
ATOM 2187 N N . THR A 1 283 ? 8.559 -4.473 -2.201 1.00 97.88 283 THR A N 1
ATOM 2188 C CA . THR A 1 283 ? 9.997 -4.723 -2.104 1.00 97.88 283 THR A CA 1
ATOM 2189 C C . THR A 1 283 ? 10.647 -4.470 -3.459 1.00 97.88 283 THR A C 1
ATOM 2191 O O . THR A 1 283 ? 10.158 -5.006 -4.450 1.00 97.88 283 THR A O 1
ATOM 2194 N N . PRO A 1 284 ? 11.772 -3.740 -3.551 1.00 97.50 284 PRO A N 1
ATOM 2195 C CA . PRO A 1 284 ? 12.493 -3.586 -4.808 1.00 97.50 284 PRO A CA 1
ATOM 2196 C C . PRO A 1 284 ? 12.797 -4.948 -5.430 1.00 97.50 284 PRO A C 1
ATOM 2198 O O . PRO A 1 284 ? 13.444 -5.792 -4.807 1.00 97.50 284 PRO A O 1
ATOM 2201 N N . LEU A 1 285 ? 12.346 -5.181 -6.663 1.00 96.25 285 LEU A N 1
ATOM 2202 C CA . LEU A 1 285 ? 12.437 -6.495 -7.303 1.00 96.25 285 LEU A CA 1
ATOM 2203 C C . LEU A 1 285 ? 13.896 -6.942 -7.463 1.00 96.25 285 LEU A C 1
ATOM 2205 O O . LEU A 1 285 ? 14.203 -8.123 -7.311 1.00 96.25 285 LEU A O 1
ATOM 2209 N N . ALA A 1 286 ? 14.806 -6.004 -7.736 1.00 94.81 286 ALA A N 1
ATOM 2210 C CA . ALA A 1 286 ? 16.240 -6.279 -7.797 1.00 94.81 286 ALA A CA 1
ATOM 2211 C C . ALA A 1 286 ? 16.794 -6.772 -6.445 1.00 94.81 286 ALA A C 1
ATOM 2213 O O . ALA A 1 286 ? 17.592 -7.707 -6.405 1.00 94.81 286 ALA A O 1
ATOM 2214 N N . GLU A 1 287 ? 16.331 -6.191 -5.334 1.00 94.50 287 GLU A N 1
ATOM 2215 C CA . GLU A 1 287 ? 16.731 -6.602 -3.987 1.00 94.50 287 GLU A CA 1
ATOM 2216 C C . GLU A 1 287 ? 16.116 -7.953 -3.602 1.00 94.50 287 GLU A C 1
ATOM 2218 O O . GLU A 1 287 ? 16.817 -8.809 -3.058 1.00 94.50 287 GLU A O 1
ATOM 2223 N N . TYR A 1 288 ? 14.840 -8.170 -3.932 1.00 94.94 288 TYR A N 1
ATOM 2224 C CA . TYR A 1 288 ? 14.162 -9.446 -3.713 1.00 94.94 288 TYR A CA 1
ATOM 2225 C C . TYR A 1 288 ? 14.854 -10.583 -4.469 1.00 94.94 288 TYR A C 1
ATOM 2227 O O . TYR A 1 288 ? 15.150 -11.618 -3.885 1.00 94.94 288 TYR A O 1
ATOM 2235 N N . LYS A 1 289 ? 15.225 -10.379 -5.740 1.00 93.94 289 LYS A N 1
ATOM 2236 C CA . LYS A 1 289 ? 15.960 -11.386 -6.525 1.00 93.94 289 LYS A CA 1
ATOM 2237 C C . LYS A 1 289 ? 17.267 -11.820 -5.857 1.00 93.94 289 LYS A C 1
ATOM 2239 O O . LYS A 1 289 ? 17.603 -13.000 -5.914 1.00 93.94 289 LYS A O 1
ATOM 2244 N N . LEU A 1 290 ? 17.970 -10.891 -5.207 1.00 94.56 290 LEU A N 1
ATOM 2245 C CA . LEU A 1 290 ? 19.246 -11.162 -4.546 1.00 94.56 290 LEU A CA 1
ATOM 2246 C C . LEU A 1 290 ? 19.087 -11.795 -3.154 1.00 94.56 290 LEU A C 1
ATOM 2248 O O . LEU A 1 290 ? 19.878 -12.659 -2.788 1.00 94.56 290 LEU A O 1
ATOM 2252 N N . LYS A 1 291 ? 18.109 -11.338 -2.362 1.00 93.31 291 LYS A N 1
ATOM 2253 C CA . LYS A 1 291 ? 17.997 -11.670 -0.928 1.00 93.31 291 LYS A CA 1
ATOM 2254 C C . LYS A 1 291 ? 16.801 -12.557 -0.567 1.00 93.31 291 LYS A C 1
ATOM 2256 O O . LYS A 1 291 ? 16.786 -13.094 0.537 1.00 93.31 291 LYS A O 1
ATOM 2261 N N . GLN A 1 292 ? 15.825 -12.706 -1.461 1.00 92.19 292 GLN A N 1
ATOM 2262 C CA . GLN A 1 292 ? 14.573 -13.446 -1.259 1.00 92.19 292 GLN A CA 1
ATOM 2263 C C . GLN A 1 292 ? 13.906 -13.043 0.068 1.00 92.19 292 GLN A C 1
ATOM 2265 O O . GLN A 1 292 ? 13.719 -11.850 0.311 1.00 92.19 292 GLN A O 1
ATOM 2270 N N . ASP A 1 293 ? 13.630 -13.995 0.957 1.00 86.25 293 ASP A N 1
ATOM 2271 C CA . ASP A 1 293 ? 12.988 -13.787 2.264 1.00 86.25 293 ASP A CA 1
ATOM 2272 C C . ASP A 1 293 ? 13.746 -12.824 3.199 1.00 86.25 293 ASP A C 1
ATOM 2274 O O . ASP A 1 293 ? 13.175 -12.302 4.154 1.00 86.25 293 ASP A O 1
ATOM 2278 N N . PHE A 1 294 ? 15.030 -12.555 2.936 1.00 89.69 294 PHE A N 1
ATOM 2279 C CA . PHE A 1 294 ? 15.832 -11.585 3.694 1.00 89.69 294 PHE A CA 1
ATOM 2280 C C . PHE A 1 294 ? 15.773 -10.159 3.126 1.00 89.69 294 PHE A C 1
ATOM 2282 O O . PHE A 1 294 ? 16.437 -9.254 3.643 1.00 89.69 294 PHE A O 1
ATOM 2289 N N . SER A 1 295 ? 15.042 -9.947 2.033 1.00 91.94 295 SER A N 1
ATOM 2290 C CA . SER A 1 295 ? 14.818 -8.614 1.478 1.00 91.94 295 SER A CA 1
ATOM 2291 C C . SER A 1 295 ? 13.921 -7.784 2.395 1.00 91.94 295 SER A C 1
ATOM 2293 O O . SER A 1 295 ? 13.047 -8.300 3.089 1.00 91.94 295 SER A O 1
ATOM 2295 N N . GLN A 1 296 ? 14.162 -6.474 2.426 1.00 92.38 296 GLN A N 1
ATOM 2296 C CA . GLN A 1 296 ? 13.369 -5.564 3.243 1.00 92.38 296 GLN A CA 1
ATOM 2297 C C . GLN A 1 296 ? 12.378 -4.799 2.365 1.00 92.38 296 GLN A C 1
ATOM 2299 O O . GLN A 1 296 ? 12.823 -4.098 1.446 1.00 92.38 296 GLN A O 1
ATOM 2304 N N . PRO A 1 297 ? 11.066 -4.869 2.652 1.00 95.81 297 PRO A N 1
ATOM 2305 C CA . PRO A 1 297 ? 10.090 -4.058 1.944 1.00 95.81 297 PRO A CA 1
ATOM 2306 C C . PRO A 1 297 ? 10.371 -2.574 2.187 1.00 95.81 297 PRO A C 1
ATOM 2308 O O . PRO A 1 297 ? 10.776 -2.173 3.279 1.00 95.81 297 PRO A O 1
ATOM 2311 N N . VAL A 1 298 ? 10.172 -1.744 1.168 1.00 96.88 298 VAL A N 1
ATOM 2312 C CA . VAL A 1 298 ? 10.293 -0.281 1.243 1.00 96.88 298 VAL A CA 1
ATOM 2313 C C . VAL A 1 298 ? 8.998 0.381 1.704 1.00 96.88 298 VAL A C 1
ATOM 2315 O O . VAL A 1 298 ? 9.059 1.425 2.352 1.00 96.88 298 VAL A O 1
ATOM 2318 N N . LEU A 1 299 ? 7.849 -0.238 1.416 1.00 97.56 299 LEU A N 1
ATOM 2319 C CA . LEU A 1 299 ? 6.522 0.210 1.830 1.00 97.56 299 LEU A CA 1
ATOM 2320 C C . LEU A 1 299 ? 5.706 -0.981 2.334 1.00 97.56 299 LEU A C 1
ATOM 2322 O O . LEU A 1 299 ? 5.682 -2.042 1.712 1.00 97.56 299 LEU A O 1
ATOM 2326 N N . ILE A 1 300 ? 5.023 -0.778 3.454 1.00 97.00 300 ILE A N 1
ATOM 2327 C CA . ILE A 1 300 ? 4.123 -1.748 4.076 1.00 97.00 300 ILE A CA 1
ATOM 2328 C C . ILE A 1 300 ? 2.765 -1.071 4.231 1.00 97.00 300 ILE A C 1
ATOM 2330 O O . ILE A 1 300 ? 2.683 -0.036 4.888 1.00 97.00 300 ILE A O 1
ATOM 2334 N N . LEU A 1 301 ? 1.709 -1.627 3.637 1.00 97.62 301 LEU A N 1
ATOM 2335 C CA . LEU A 1 301 ? 0.333 -1.145 3.800 1.00 97.62 301 LEU A CA 1
ATOM 2336 C C . LEU A 1 301 ? -0.464 -2.145 4.631 1.00 97.62 301 LEU A C 1
ATOM 2338 O O . LEU A 1 301 ? -0.610 -3.284 4.213 1.00 97.62 301 LEU A O 1
ATOM 2342 N N . THR A 1 302 ? -1.016 -1.729 5.763 1.00 96.50 302 THR A N 1
ATOM 2343 C CA . THR A 1 302 ? -1.843 -2.565 6.644 1.00 96.50 302 THR A CA 1
ATOM 2344 C C . THR A 1 302 ? -3.300 -2.124 6.572 1.00 96.50 302 THR A C 1
ATOM 2346 O O . THR A 1 302 ? -3.588 -0.931 6.694 1.00 96.50 302 THR A O 1
ATOM 2349 N N . PHE A 1 303 ? -4.221 -3.077 6.422 1.00 96.19 303 PHE A N 1
ATOM 2350 C CA . PHE A 1 303 ? -5.664 -2.844 6.344 1.00 96.19 303 PHE A CA 1
ATOM 2351 C C . PHE A 1 303 ? -6.379 -3.367 7.597 1.00 96.19 303 PHE A C 1
ATOM 2353 O O . PHE A 1 303 ? -6.447 -4.574 7.828 1.00 96.19 303 PHE A O 1
ATOM 2360 N N . TYR A 1 304 ? -6.944 -2.464 8.393 1.00 95.19 304 TYR A N 1
ATOM 2361 C CA . TYR A 1 304 ? -7.673 -2.753 9.628 1.00 95.19 304 TYR A CA 1
ATOM 2362 C C . TYR A 1 304 ? -9.170 -2.891 9.359 1.00 95.19 304 TYR A C 1
ATOM 2364 O O . TYR A 1 304 ? -9.827 -1.934 8.938 1.00 95.19 304 TYR A O 1
ATOM 2372 N N . THR A 1 305 ? -9.714 -4.082 9.606 1.00 95.00 305 THR A N 1
ATOM 2373 C CA . THR A 1 305 ? -11.107 -4.442 9.292 1.00 95.00 305 THR A CA 1
ATOM 2374 C C . THR A 1 305 ? -12.061 -4.320 10.480 1.00 95.00 305 THR A C 1
ATOM 2376 O O . THR A 1 305 ? -13.244 -4.629 10.357 1.00 95.00 305 THR A O 1
ATOM 2379 N N . ASP A 1 306 ? -11.577 -3.834 11.620 1.00 93.31 306 ASP A N 1
ATOM 2380 C CA . ASP A 1 306 ? -12.282 -3.769 12.904 1.00 93.31 306 ASP A CA 1
ATOM 2381 C C . ASP A 1 306 ? -13.591 -2.957 12.856 1.00 93.31 306 ASP A C 1
ATOM 2383 O O . ASP A 1 306 ? -14.528 -3.255 13.594 1.00 93.31 306 ASP A O 1
ATOM 2387 N N . LEU A 1 307 ? -13.672 -1.949 11.977 1.00 94.19 307 LEU A N 1
ATOM 2388 C CA . LEU A 1 307 ? -14.842 -1.071 11.803 1.00 94.19 307 LEU A CA 1
ATOM 2389 C C . LEU A 1 307 ? -15.729 -1.458 10.606 1.00 94.19 307 LEU A C 1
ATOM 2391 O O . LEU A 1 307 ? -16.664 -0.731 10.252 1.00 94.19 307 LEU A O 1
ATOM 2395 N N . SER A 1 308 ? -15.443 -2.591 9.959 1.00 94.31 308 SER A N 1
ATOM 2396 C CA . SER A 1 308 ? -16.123 -2.993 8.722 1.00 94.31 308 SER A CA 1
ATOM 2397 C C . SER A 1 308 ? -17.603 -3.304 8.938 1.00 94.31 308 SER A C 1
ATOM 2399 O O . SER A 1 308 ? -18.427 -2.902 8.126 1.00 94.31 308 SER A O 1
ATOM 2401 N N . GLN A 1 309 ? -17.956 -3.962 10.042 1.00 91.81 309 GLN A N 1
ATOM 2402 C CA . GLN A 1 309 ? -19.346 -4.302 10.356 1.00 91.81 309 GLN A CA 1
ATOM 2403 C C . GLN A 1 309 ? -20.120 -3.123 10.959 1.00 91.81 309 GLN A C 1
ATOM 2405 O O . GLN A 1 309 ? -21.273 -2.906 10.603 1.00 91.81 309 GLN A O 1
ATOM 2410 N N . SER A 1 310 ? -19.500 -2.365 11.870 1.00 92.81 310 SER A N 1
ATOM 2411 C CA . SER A 1 310 ? -20.172 -1.291 12.612 1.00 92.81 310 SER A CA 1
ATOM 2412 C C . SER A 1 310 ? -20.369 -0.032 11.774 1.00 92.81 310 SER A C 1
ATOM 2414 O O . SER A 1 310 ? -21.442 0.561 11.783 1.00 92.81 310 SER A O 1
ATOM 2416 N N . ASN A 1 311 ? -19.332 0.381 11.041 1.00 94.62 311 ASN A N 1
ATOM 2417 C CA . ASN A 1 311 ? -19.320 1.647 10.311 1.00 94.62 311 ASN A CA 1
ATOM 2418 C C . ASN A 1 311 ? -19.224 1.434 8.794 1.00 94.62 311 ASN A C 1
ATOM 2420 O O . ASN A 1 311 ? -19.313 2.405 8.046 1.00 94.62 311 ASN A O 1
ATOM 2424 N N . GLY A 1 312 ? -19.045 0.200 8.308 1.00 95.44 312 GLY A N 1
ATOM 2425 C CA . GLY A 1 312 ? -18.858 -0.058 6.878 1.00 95.44 312 GLY A CA 1
ATOM 2426 C C . GLY A 1 312 ? -17.509 0.433 6.349 1.00 95.44 312 GLY A C 1
ATOM 2427 O O . GLY A 1 312 ? -17.406 0.746 5.163 1.00 95.44 312 GLY A O 1
ATOM 2428 N N . LEU A 1 313 ? -16.492 0.557 7.213 1.00 96.62 313 LEU A N 1
ATOM 2429 C CA . LEU A 1 313 ? -15.194 1.154 6.885 1.00 96.62 313 LEU A CA 1
ATOM 2430 C C . LEU A 1 313 ? -14.024 0.221 7.211 1.00 96.62 313 LEU A C 1
ATOM 2432 O O . LEU A 1 313 ? -14.039 -0.515 8.193 1.00 96.62 313 LEU A O 1
ATOM 2436 N N . VAL A 1 314 ? -12.974 0.321 6.405 1.00 96.75 314 VAL A N 1
ATOM 2437 C CA . VAL A 1 314 ? -11.668 -0.305 6.611 1.00 96.75 314 VAL A CA 1
ATOM 2438 C C . VAL A 1 314 ? -10.622 0.801 6.641 1.00 96.75 314 VAL A C 1
ATOM 2440 O O . VAL A 1 314 ? -10.588 1.661 5.760 1.00 96.75 314 VAL A O 1
ATOM 2443 N N . LEU A 1 315 ? -9.771 0.799 7.662 1.00 97.25 315 LEU A N 1
ATOM 2444 C CA . LEU A 1 315 ? -8.730 1.813 7.824 1.00 97.25 315 LEU A CA 1
ATOM 2445 C C . LEU A 1 315 ? -7.415 1.283 7.260 1.00 97.25 315 LEU A C 1
ATOM 2447 O O . LEU A 1 315 ? -6.982 0.194 7.619 1.00 97.25 315 LEU A O 1
ATOM 2451 N N . MET A 1 316 ? -6.766 2.042 6.382 1.00 97.31 316 MET A N 1
ATOM 2452 C CA . MET A 1 316 ? -5.462 1.691 5.821 1.00 97.31 316 MET A CA 1
ATOM 2453 C C . MET A 1 316 ? -4.373 2.577 6.417 1.00 97.31 316 MET A C 1
ATOM 2455 O O . MET A 1 316 ? -4.545 3.795 6.522 1.00 97.31 316 MET A O 1
ATOM 2459 N N . ARG A 1 317 ? -3.251 1.956 6.788 1.00 96.44 317 ARG A N 1
ATOM 2460 C CA . ARG A 1 317 ? -2.034 2.610 7.276 1.00 96.44 317 ARG A CA 1
ATOM 2461 C C . ARG A 1 317 ? -0.848 2.169 6.434 1.00 96.44 317 ARG A C 1
ATOM 2463 O O . ARG A 1 317 ? -0.612 0.975 6.317 1.00 96.44 317 ARG A O 1
ATOM 2470 N N . GLY A 1 318 ? -0.078 3.115 5.913 1.00 96.56 318 GLY A N 1
ATOM 2471 C CA . GLY A 1 318 ? 1.154 2.846 5.184 1.00 96.56 318 GLY A CA 1
ATOM 2472 C C . GLY A 1 318 ? 2.397 3.317 5.929 1.00 96.56 318 GLY A C 1
ATOM 2473 O O . GLY A 1 318 ? 2.455 4.439 6.441 1.00 96.56 318 GLY A O 1
ATOM 2474 N N . GLU A 1 319 ? 3.407 2.454 5.970 1.00 94.56 319 GLU A N 1
ATOM 2475 C CA . GLU A 1 319 ? 4.703 2.705 6.589 1.00 94.56 319 GLU A CA 1
ATOM 2476 C C . GLU A 1 319 ? 5.827 2.591 5.568 1.00 94.56 319 GLU A C 1
ATOM 2478 O O . GLU A 1 319 ? 5.978 1.561 4.915 1.00 94.56 319 GLU A O 1
ATOM 2483 N N . VAL A 1 320 ? 6.647 3.636 5.475 1.00 96.38 320 VAL A N 1
ATOM 2484 C CA . VAL A 1 320 ? 7.876 3.612 4.682 1.00 96.38 320 VAL A CA 1
ATOM 2485 C C . VAL A 1 320 ? 9.038 3.161 5.562 1.00 96.38 320 VAL A C 1
ATOM 2487 O O . VAL A 1 320 ? 9.294 3.738 6.623 1.00 96.38 320 VAL A O 1
ATOM 2490 N N . THR A 1 321 ? 9.771 2.148 5.113 1.00 94.12 321 THR A N 1
ATOM 2491 C CA . THR A 1 321 ? 10.918 1.601 5.844 1.00 94.12 321 THR A CA 1
ATOM 2492 C C . THR A 1 321 ? 12.042 2.630 5.950 1.00 94.12 321 THR A C 1
ATOM 2494 O O . THR A 1 321 ? 12.416 3.277 4.969 1.00 94.12 321 THR A O 1
ATOM 2497 N N . GLY A 1 322 ? 12.587 2.783 7.160 1.00 91.44 322 GLY A N 1
ATOM 2498 C CA . GLY A 1 322 ? 13.646 3.750 7.478 1.00 91.44 322 GLY A CA 1
ATOM 2499 C C . GLY A 1 322 ? 13.157 5.181 7.733 1.00 91.44 322 GLY A C 1
ATOM 2500 O O . GLY A 1 322 ? 13.927 6.002 8.229 1.00 91.44 322 GLY A O 1
ATOM 2501 N N . LEU A 1 323 ? 11.882 5.483 7.463 1.00 92.56 323 LEU A N 1
ATOM 2502 C CA . LEU A 1 323 ? 11.331 6.819 7.663 1.00 92.56 323 LEU A CA 1
ATOM 2503 C C . LEU A 1 323 ? 11.197 7.142 9.154 1.00 92.56 323 LEU A C 1
ATOM 2505 O O . LEU A 1 323 ? 10.541 6.429 9.917 1.00 92.56 323 LEU A O 1
ATOM 2509 N N . ASN A 1 324 ? 11.780 8.261 9.569 1.00 91.56 324 ASN A N 1
ATOM 2510 C CA . ASN A 1 324 ? 11.600 8.776 10.915 1.00 91.56 324 ASN A CA 1
ATOM 2511 C C . ASN A 1 324 ? 10.247 9.491 11.031 1.00 91.56 324 ASN A C 1
ATOM 2513 O O . ASN A 1 324 ? 10.033 10.529 10.408 1.00 91.56 324 ASN A O 1
ATOM 2517 N N . GLU A 1 325 ? 9.361 8.974 11.883 1.00 90.06 325 GLU A N 1
ATOM 2518 C CA . GLU A 1 325 ? 7.995 9.494 12.051 1.00 90.06 325 GLU A CA 1
ATOM 2519 C C . GLU A 1 325 ? 7.941 10.964 12.492 1.00 90.06 325 GLU A C 1
ATOM 2521 O O . GLU A 1 325 ? 6.975 11.655 12.184 1.00 90.06 325 GLU A O 1
ATOM 2526 N N . LYS A 1 326 ? 8.965 11.461 13.202 1.00 88.88 326 LYS A N 1
ATOM 2527 C CA . LYS A 1 326 ? 9.000 12.839 13.722 1.00 88.88 326 LYS A CA 1
ATOM 2528 C C . LYS A 1 326 ? 9.513 13.841 12.698 1.00 88.88 326 LYS A C 1
ATOM 2530 O O . LYS A 1 326 ? 9.071 14.982 12.693 1.00 88.88 326 LYS A O 1
ATOM 2535 N N . THR A 1 327 ? 10.491 13.442 11.888 1.00 89.56 327 THR A N 1
ATOM 2536 C CA . THR A 1 327 ? 11.153 14.355 10.945 1.00 89.56 327 THR A CA 1
ATOM 2537 C C . THR A 1 327 ? 10.680 14.184 9.509 1.00 89.56 327 THR A C 1
ATOM 2539 O O . THR A 1 327 ? 10.962 15.057 8.694 1.00 89.56 327 THR A O 1
ATOM 2542 N N . GLY A 1 328 ? 10.020 13.069 9.181 1.00 87.44 328 GLY A N 1
ATOM 2543 C CA . GLY A 1 328 ? 9.635 12.723 7.813 1.00 87.44 328 GLY A CA 1
ATOM 2544 C C . GLY A 1 328 ? 10.831 12.441 6.897 1.00 87.44 328 GLY A C 1
ATOM 2545 O O . GLY A 1 328 ? 10.703 12.524 5.682 1.00 87.44 328 GLY A O 1
ATOM 2546 N N . LYS A 1 329 ? 12.013 12.141 7.457 1.00 89.56 329 LYS A N 1
ATOM 2547 C CA . LYS A 1 329 ? 13.262 11.934 6.699 1.00 89.56 329 LYS A CA 1
ATOM 2548 C C . LYS A 1 329 ? 13.823 10.526 6.879 1.00 89.56 329 LYS A C 1
ATOM 2550 O O . LYS A 1 329 ? 13.534 9.859 7.871 1.00 89.56 329 LYS A O 1
ATOM 2555 N N . GLY A 1 330 ? 14.671 10.106 5.938 1.00 88.75 330 GLY A N 1
ATOM 2556 C CA . GLY A 1 330 ? 15.400 8.831 5.990 1.00 88.75 330 GLY A CA 1
ATOM 2557 C C . GLY A 1 330 ? 14.645 7.623 5.427 1.00 88.75 330 GLY A C 1
ATOM 2558 O O . GLY A 1 330 ? 15.159 6.510 5.494 1.00 88.75 330 GLY A O 1
ATOM 2559 N N . GLY A 1 331 ? 13.449 7.829 4.867 1.00 90.38 331 GLY A N 1
ATOM 2560 C CA . GLY A 1 331 ? 12.720 6.778 4.160 1.00 90.38 331 GLY A CA 1
ATOM 2561 C C . GLY A 1 331 ? 13.467 6.319 2.909 1.00 90.38 331 GLY A C 1
ATOM 2562 O O . GLY A 1 331 ? 14.130 7.119 2.252 1.00 90.38 331 GLY A O 1
ATOM 2563 N N . ARG A 1 332 ? 13.354 5.026 2.577 1.00 91.69 332 ARG A N 1
ATOM 2564 C CA . ARG A 1 332 ? 13.929 4.469 1.336 1.00 91.69 332 ARG A CA 1
ATOM 2565 C C . ARG A 1 332 ? 13.217 4.948 0.067 1.00 91.69 332 ARG A C 1
ATOM 2567 O O . ARG A 1 332 ? 13.805 4.888 -1.004 1.00 91.69 332 ARG A O 1
ATOM 2574 N N . ILE A 1 333 ? 11.974 5.399 0.205 1.00 93.94 333 ILE A N 1
ATOM 2575 C CA . ILE A 1 333 ? 11.187 6.074 -0.829 1.00 93.94 333 ILE A CA 1
ATOM 2576 C C . ILE A 1 333 ? 10.552 7.326 -0.223 1.00 93.94 333 ILE A C 1
ATOM 2578 O O . ILE A 1 333 ? 10.403 7.419 1.001 1.00 93.94 333 ILE A O 1
ATOM 2582 N N . ASP A 1 334 ? 10.183 8.287 -1.062 1.00 92.25 334 ASP A N 1
ATOM 2583 C CA . ASP A 1 334 ? 9.448 9.464 -0.606 1.00 92.25 334 ASP A CA 1
ATOM 2584 C C . ASP A 1 334 ? 7.941 9.171 -0.424 1.00 92.25 334 ASP A C 1
ATOM 2586 O O . ASP A 1 334 ? 7.429 8.091 -0.746 1.00 92.25 334 ASP A O 1
ATOM 2590 N N . GLN A 1 335 ? 7.210 10.138 0.135 1.00 91.44 335 GLN A N 1
ATOM 2591 C CA . GLN A 1 335 ? 5.779 9.986 0.396 1.00 91.44 335 GLN A CA 1
ATOM 2592 C C . GLN A 1 335 ? 4.934 9.973 -0.890 1.00 91.44 335 GLN A C 1
ATOM 2594 O O . GLN A 1 335 ? 3.920 9.276 -0.929 1.00 91.44 335 GLN A O 1
ATOM 2599 N N . ALA A 1 336 ? 5.340 10.699 -1.934 1.00 93.38 336 ALA A N 1
ATOM 2600 C CA . ALA A 1 336 ? 4.615 10.764 -3.203 1.00 93.38 336 ALA A CA 1
ATOM 2601 C C . ALA A 1 336 ? 4.716 9.433 -3.966 1.00 93.38 336 ALA A C 1
ATOM 2603 O O . ALA A 1 336 ? 3.724 8.911 -4.464 1.00 93.38 336 ALA A O 1
ATOM 2604 N N . GLN A 1 337 ? 5.895 8.821 -3.964 1.00 94.88 337 GLN A N 1
ATOM 2605 C CA . GLN A 1 337 ? 6.178 7.485 -4.469 1.00 94.88 337 GLN A CA 1
ATOM 2606 C C . GLN A 1 337 ? 5.393 6.423 -3.701 1.00 94.88 337 GLN A C 1
ATOM 2608 O O . GLN A 1 337 ? 4.804 5.530 -4.309 1.00 94.88 337 GLN A O 1
ATOM 2613 N N . ALA A 1 338 ? 5.326 6.531 -2.369 1.00 96.06 338 ALA A N 1
ATOM 2614 C CA . ALA A 1 338 ? 4.514 5.629 -1.558 1.00 96.06 338 ALA A CA 1
ATOM 2615 C C . ALA A 1 338 ? 3.013 5.743 -1.887 1.00 96.06 338 ALA A C 1
ATOM 2617 O O . ALA A 1 338 ? 2.321 4.729 -1.996 1.00 96.06 338 ALA A O 1
ATOM 2618 N N . GLN A 1 339 ? 2.510 6.966 -2.083 1.00 95.25 339 GLN A N 1
ATOM 2619 C CA . GLN A 1 339 ? 1.139 7.212 -2.539 1.00 95.25 339 GLN A CA 1
ATOM 2620 C C . GLN A 1 339 ? 0.900 6.638 -3.937 1.00 95.25 339 GLN A C 1
ATOM 2622 O O . GLN A 1 339 ? -0.111 5.976 -4.157 1.00 95.25 339 GLN A O 1
ATOM 2627 N N . LEU A 1 340 ? 1.842 6.834 -4.859 1.00 95.38 340 LEU A N 1
ATOM 2628 C CA . LEU A 1 340 ? 1.759 6.315 -6.219 1.00 95.38 340 LEU A CA 1
ATOM 2629 C C . LEU A 1 340 ? 1.688 4.784 -6.238 1.00 95.38 340 LEU A C 1
ATOM 2631 O O . LEU A 1 340 ? 0.853 4.227 -6.945 1.00 95.38 340 LEU A O 1
ATOM 2635 N N . LEU A 1 341 ? 2.492 4.098 -5.420 1.00 96.75 341 LEU A N 1
ATOM 2636 C CA . LEU A 1 341 ? 2.418 2.642 -5.248 1.00 96.75 341 LEU A CA 1
ATOM 2637 C C . LEU A 1 341 ? 1.070 2.178 -4.680 1.00 96.75 341 LEU A C 1
ATOM 2639 O O . LEU A 1 341 ? 0.512 1.179 -5.131 1.00 96.75 341 LEU A O 1
ATOM 2643 N N . ALA A 1 342 ? 0.522 2.903 -3.704 1.00 96.00 342 ALA A N 1
ATOM 2644 C CA . ALA A 1 342 ? -0.792 2.585 -3.151 1.00 96.00 342 ALA A CA 1
ATOM 2645 C C . ALA A 1 342 ? -1.917 2.786 -4.185 1.00 96.00 342 ALA A C 1
ATOM 2647 O O . ALA A 1 342 ? -2.836 1.971 -4.263 1.00 96.00 342 ALA A O 1
ATOM 2648 N N . LEU A 1 343 ? -1.831 3.835 -5.009 1.00 93.69 343 LEU A N 1
ATOM 2649 C CA . LEU A 1 343 ? -2.782 4.101 -6.091 1.00 93.69 343 LEU A CA 1
ATOM 2650 C C . LEU A 1 343 ? -2.680 3.062 -7.211 1.00 93.69 343 LEU A C 1
ATOM 2652 O O . LEU A 1 343 ? -3.705 2.581 -7.690 1.00 93.69 343 LEU A O 1
ATOM 2656 N N . THR A 1 344 ? -1.470 2.676 -7.622 1.00 94.12 344 THR A N 1
ATOM 2657 C CA . THR A 1 344 ? -1.290 1.632 -8.642 1.00 94.12 344 THR A CA 1
ATOM 2658 C C . THR A 1 344 ? -1.780 0.278 -8.136 1.00 94.12 344 THR A C 1
ATOM 2660 O O . THR A 1 344 ? -2.503 -0.397 -8.863 1.00 94.12 344 THR A O 1
ATOM 2663 N N . LEU A 1 345 ? -1.527 -0.080 -6.870 1.00 95.50 345 LEU A N 1
ATOM 2664 C CA . LEU A 1 345 ? -2.147 -1.249 -6.235 1.00 95.50 345 LEU A CA 1
ATOM 2665 C C . LEU A 1 345 ? -3.674 -1.225 -6.385 1.00 95.50 345 LEU A C 1
ATOM 2667 O O . LEU A 1 345 ? -4.260 -2.203 -6.850 1.00 95.50 345 LEU A O 1
ATOM 2671 N N . GLN A 1 346 ? -4.320 -0.109 -6.037 1.00 93.25 346 GLN A N 1
ATOM 2672 C CA . GLN A 1 346 ? -5.770 0.023 -6.191 1.00 93.25 346 GLN A CA 1
ATOM 2673 C C . GLN A 1 346 ? -6.194 -0.149 -7.652 1.00 93.25 346 GLN A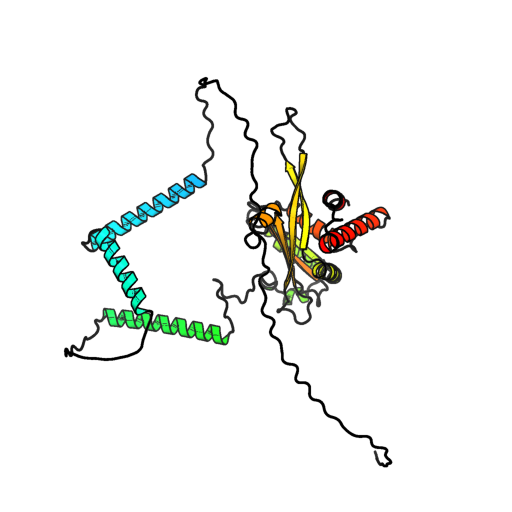 C 1
ATOM 2675 O O . GLN A 1 346 ? -7.093 -0.928 -7.924 1.00 93.25 346 GLN A O 1
ATOM 2680 N N . ARG A 1 347 ? -5.515 0.476 -8.617 1.00 91.00 347 ARG A N 1
ATOM 2681 C CA . ARG A 1 347 ? -5.873 0.366 -10.044 1.00 91.00 347 ARG A CA 1
ATOM 2682 C C . ARG A 1 347 ? -5.862 -1.066 -10.583 1.00 91.00 347 ARG A C 1
ATOM 2684 O O . ARG A 1 347 ? -6.677 -1.386 -11.444 1.00 91.00 347 ARG A O 1
ATOM 2691 N N . PHE A 1 348 ? -4.951 -1.915 -10.109 1.00 94.31 348 PHE A N 1
ATOM 2692 C CA . PHE A 1 348 ? -4.882 -3.314 -10.545 1.00 94.31 348 PHE A CA 1
ATOM 2693 C C . PHE A 1 348 ? -5.837 -4.233 -9.770 1.00 94.31 348 PHE A C 1
ATOM 2695 O O . PHE A 1 348 ? -6.352 -5.189 -10.345 1.00 94.31 348 PHE A O 1
ATOM 2702 N N . TYR A 1 349 ? -6.096 -3.954 -8.489 1.00 95.12 349 TYR A N 1
ATOM 2703 C CA . TYR A 1 349 ? -6.886 -4.837 -7.619 1.00 95.12 349 TYR A CA 1
ATOM 2704 C C . TYR A 1 349 ? -8.330 -4.368 -7.370 1.00 95.12 349 TYR A C 1
ATOM 2706 O O . TYR A 1 349 ? -9.132 -5.146 -6.853 1.00 95.12 349 TYR A O 1
ATOM 2714 N N . LEU A 1 350 ? -8.679 -3.142 -7.761 1.00 89.88 350 LEU A N 1
ATOM 2715 C CA . LEU A 1 350 ? -10.016 -2.543 -7.704 1.00 89.88 350 LEU A CA 1
ATOM 2716 C C . LEU A 1 350 ? -10.456 -2.056 -9.089 1.00 89.88 350 LEU A C 1
ATOM 2718 O O . LEU A 1 350 ? -10.491 -0.854 -9.353 1.00 89.88 350 LEU A O 1
ATOM 2722 N N . PRO A 1 351 ? -10.828 -2.973 -9.993 1.00 73.25 351 PRO A N 1
ATOM 2723 C CA . PRO A 1 351 ? -11.277 -2.592 -11.325 1.00 73.25 351 PRO A CA 1
ATOM 2724 C C . PRO A 1 351 ? -12.538 -1.704 -11.276 1.00 73.25 351 PRO A C 1
ATOM 2726 O O . PRO A 1 351 ? -12.662 -0.778 -12.067 1.00 73.25 351 PRO A O 1
ATOM 2729 N N . SER A 1 352 ? -13.438 -1.891 -10.302 1.00 68.25 352 SER A N 1
ATOM 2730 C CA . SER A 1 352 ? -14.706 -1.146 -10.211 1.00 68.25 352 SER A CA 1
ATOM 2731 C C . SER A 1 352 ? -14.576 0.354 -9.865 1.00 68.25 352 SER A C 1
ATOM 2733 O O . SER A 1 352 ? -15.584 1.058 -9.845 1.00 68.25 352 SER A O 1
ATOM 2735 N N . THR A 1 353 ? -13.390 0.883 -9.542 1.00 61.72 353 THR A N 1
ATOM 2736 C CA . THR A 1 353 ? -13.226 2.304 -9.161 1.00 61.72 353 THR A CA 1
ATOM 2737 C C . THR A 1 353 ? -12.915 3.239 -10.328 1.00 61.72 353 THR A C 1
ATOM 2739 O O . THR A 1 353 ? -12.571 4.392 -10.081 1.00 61.72 353 THR A O 1
ATOM 2742 N N . ALA A 1 354 ? -13.015 2.786 -11.581 1.00 56.62 354 ALA A N 1
ATOM 2743 C CA . ALA A 1 354 ? -12.893 3.669 -12.736 1.00 56.62 354 ALA A CA 1
ATOM 2744 C C . ALA A 1 354 ? -14.033 4.707 -12.719 1.00 56.62 354 ALA A C 1
ATOM 2746 O O . ALA A 1 354 ? -15.158 4.446 -13.129 1.00 56.62 354 ALA A O 1
ATOM 2747 N N . THR A 1 355 ? -13.742 5.902 -12.210 1.00 53.91 355 THR A N 1
ATOM 2748 C CA . THR A 1 355 ? -14.639 7.067 -12.192 1.00 53.91 355 THR A CA 1
ATOM 2749 C C . THR A 1 355 ? -14.843 7.687 -13.581 1.00 53.91 355 THR A C 1
ATOM 2751 O O . THR A 1 355 ? -15.571 8.669 -13.707 1.00 53.91 355 THR A O 1
ATOM 2754 N N . GLY A 1 356 ? -14.219 7.133 -14.625 1.00 57.22 356 GLY A N 1
ATOM 2755 C CA . GLY A 1 356 ? -14.392 7.550 -16.012 1.00 57.22 356 GLY A CA 1
ATOM 2756 C C . GLY A 1 356 ? -15.461 6.723 -16.721 1.00 57.22 356 GLY A C 1
ATOM 2757 O O . GLY A 1 356 ? -15.243 5.561 -17.042 1.00 57.22 356 GLY A O 1
ATOM 2758 N N . SER A 1 357 ? -16.610 7.331 -17.009 1.00 54.47 357 SER A N 1
ATOM 2759 C CA . SER A 1 357 ? -17.654 6.756 -17.863 1.00 54.47 357 SER A CA 1
ATOM 2760 C C . SER A 1 357 ? -17.288 6.922 -19.346 1.00 54.47 357 SER A C 1
ATOM 2762 O O . SER A 1 357 ? -17.824 7.795 -20.032 1.00 54.47 357 SER A O 1
ATOM 2764 N N . GLY A 1 358 ? -16.330 6.132 -19.835 1.00 68.81 358 GLY A N 1
ATOM 2765 C CA . GLY A 1 358 ? -15.861 6.211 -21.220 1.00 68.81 358 GLY A CA 1
ATOM 2766 C C . GLY A 1 358 ? -15.203 4.923 -21.709 1.00 68.81 358 GLY A C 1
ATOM 2767 O O . GLY A 1 358 ? -14.584 4.200 -20.933 1.00 68.81 358 GLY A O 1
ATOM 2768 N N . ALA A 1 359 ? -15.304 4.665 -23.016 1.00 73.69 359 ALA A N 1
ATOM 2769 C CA . ALA A 1 359 ? -14.790 3.447 -23.652 1.00 73.69 359 ALA A CA 1
ATOM 2770 C C . ALA A 1 359 ? -13.278 3.230 -23.427 1.00 73.69 359 ALA A C 1
ATOM 2772 O O . ALA A 1 359 ? -12.827 2.095 -23.290 1.00 73.69 359 ALA A O 1
ATOM 2773 N N . GLU A 1 360 ? -12.494 4.309 -23.333 1.00 73.69 360 GLU A N 1
ATOM 2774 C CA . GLU A 1 360 ? -11.051 4.228 -23.058 1.00 73.69 360 GLU A CA 1
ATOM 2775 C C . GLU A 1 360 ? -10.747 3.802 -21.611 1.00 73.69 360 GLU A C 1
ATOM 2777 O O . GLU A 1 360 ? -9.836 3.008 -21.386 1.00 73.69 360 GLU A O 1
ATOM 2782 N N . ALA A 1 361 ? -11.546 4.240 -20.629 1.00 75.06 361 ALA A N 1
ATOM 2783 C CA . ALA A 1 361 ? -11.365 3.846 -19.230 1.00 75.06 361 ALA A CA 1
ATOM 2784 C C . ALA A 1 361 ? -11.697 2.359 -19.014 1.00 75.06 361 ALA A C 1
ATOM 2786 O O . ALA A 1 361 ? -10.974 1.655 -18.306 1.00 75.06 361 ALA A O 1
ATOM 2787 N N . GLU A 1 362 ? -12.745 1.857 -19.678 1.00 79.69 362 GLU A N 1
ATOM 2788 C CA . GLU A 1 362 ? -13.088 0.429 -19.672 1.00 79.69 362 GLU A CA 1
ATOM 2789 C C . GLU A 1 362 ? -11.999 -0.420 -20.338 1.00 79.69 362 GLU A C 1
ATOM 2791 O O . GLU A 1 362 ? -11.645 -1.497 -19.847 1.00 79.69 362 GLU A O 1
ATOM 2796 N N . LYS A 1 363 ? -11.417 0.077 -21.435 1.00 84.69 363 LYS A N 1
ATOM 2797 C CA . LYS A 1 363 ? -10.313 -0.585 -22.133 1.00 84.69 363 LYS A CA 1
ATOM 2798 C C . LYS A 1 363 ? -9.062 -0.671 -21.261 1.00 84.69 363 LYS A C 1
ATOM 2800 O O . LYS A 1 363 ? -8.490 -1.755 -21.140 1.00 84.69 363 LYS A O 1
ATOM 2805 N N . ASP A 1 364 ? -8.665 0.423 -20.614 1.00 84.69 364 ASP A N 1
ATOM 2806 C CA . ASP A 1 364 ? -7.517 0.437 -19.701 1.00 84.69 364 ASP A CA 1
ATOM 2807 C C . ASP A 1 364 ? -7.760 -0.457 -18.474 1.00 84.69 364 ASP A C 1
ATOM 2809 O O . ASP A 1 364 ? -6.868 -1.191 -18.045 1.00 84.69 364 ASP A O 1
ATOM 2813 N N . GLN A 1 365 ? -8.980 -0.475 -17.931 1.00 85.25 365 GLN A N 1
ATOM 2814 C CA . GLN A 1 365 ? -9.366 -1.390 -16.854 1.00 85.25 365 GLN A CA 1
ATOM 2815 C C . GLN A 1 365 ? -9.257 -2.858 -17.291 1.00 85.25 365 GLN A C 1
ATOM 2817 O O . GLN A 1 365 ? -8.702 -3.686 -16.561 1.00 85.25 365 GLN A O 1
ATOM 2822 N N . SER A 1 366 ? -9.738 -3.182 -18.493 1.00 88.44 366 SER A N 1
ATOM 2823 C CA . SER A 1 366 ? -9.602 -4.518 -19.074 1.00 88.44 366 SER A CA 1
ATOM 2824 C C . SER A 1 366 ? -8.132 -4.892 -19.287 1.00 88.44 366 SER A C 1
ATOM 2826 O O . SER A 1 366 ? -7.751 -6.032 -19.017 1.00 88.44 366 SER A O 1
ATOM 2828 N N . ALA A 1 367 ? -7.289 -3.950 -19.721 1.00 92.50 367 ALA A N 1
ATOM 2829 C CA . ALA A 1 367 ? -5.853 -4.168 -19.888 1.00 92.50 367 ALA A CA 1
ATOM 2830 C C . ALA A 1 367 ? -5.161 -4.463 -18.545 1.00 92.50 367 ALA A C 1
ATOM 2832 O O . ALA A 1 367 ? -4.421 -5.440 -18.436 1.00 92.50 367 ALA A O 1
ATOM 2833 N N . ARG A 1 368 ? -5.469 -3.706 -17.480 1.00 93.31 368 ARG A N 1
ATOM 2834 C CA . ARG A 1 368 ? -4.945 -3.960 -16.119 1.00 93.31 368 ARG A CA 1
ATOM 2835 C C . ARG A 1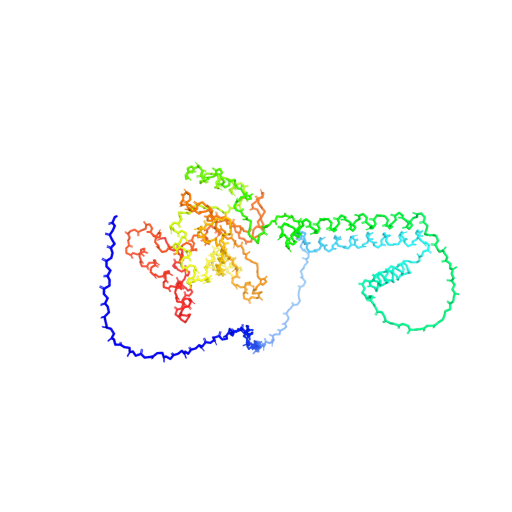 368 ? -5.336 -5.340 -15.603 1.00 93.31 368 ARG A C 1
ATOM 2837 O O . ARG A 1 368 ? -4.487 -6.077 -15.102 1.00 93.31 368 ARG A O 1
ATOM 2844 N N . ALA A 1 369 ? -6.609 -5.707 -15.754 1.00 92.88 369 ALA A N 1
ATOM 2845 C CA . ALA A 1 369 ? -7.112 -7.010 -15.332 1.00 92.88 369 ALA A CA 1
ATOM 2846 C C . ALA A 1 369 ? -6.456 -8.160 -16.116 1.00 92.88 369 ALA A C 1
ATOM 2848 O O . ALA A 1 369 ? -6.110 -9.190 -15.527 1.00 92.88 369 ALA A O 1
ATOM 2849 N N . LYS A 1 370 ? -6.241 -7.971 -17.426 1.00 95.06 370 LYS A N 1
ATOM 2850 C CA . LYS A 1 370 ? -5.522 -8.915 -18.286 1.00 95.06 370 LYS A CA 1
ATOM 2851 C C . LYS A 1 370 ? -4.067 -9.076 -17.840 1.00 95.06 370 LYS A C 1
ATOM 2853 O O . LYS A 1 370 ? -3.641 -10.206 -17.636 1.00 95.06 370 LYS A O 1
ATOM 2858 N N . LEU A 1 371 ? -3.337 -7.985 -17.610 1.00 96.50 371 LEU A N 1
ATOM 2859 C CA . LEU A 1 371 ? -1.945 -8.027 -17.144 1.00 96.50 371 LEU A CA 1
ATOM 2860 C C . LEU A 1 371 ? -1.806 -8.753 -15.800 1.00 96.50 371 LEU A C 1
ATOM 2862 O O . LEU A 1 371 ? -0.925 -9.598 -15.641 1.00 96.50 371 LEU A O 1
ATOM 2866 N N . LEU A 1 372 ? -2.705 -8.475 -14.849 1.00 95.81 372 LEU A N 1
ATOM 2867 C CA . LEU A 1 372 ? -2.719 -9.158 -13.554 1.00 95.81 372 LEU A CA 1
ATOM 2868 C C . LEU A 1 372 ? -2.979 -10.665 -13.708 1.00 95.81 372 LEU A C 1
ATOM 2870 O O . LEU A 1 372 ? -2.328 -11.485 -13.056 1.00 95.81 372 LEU A O 1
ATOM 2874 N N . HIS A 1 373 ? -3.910 -11.040 -14.589 1.00 95.94 373 HIS A N 1
ATOM 2875 C CA . HIS A 1 373 ? -4.185 -12.436 -14.917 1.00 95.94 373 HIS A CA 1
ATOM 2876 C C . HIS A 1 373 ? -2.985 -13.118 -15.592 1.00 95.94 373 HIS A C 1
ATOM 2878 O O . HIS A 1 373 ? -2.579 -14.205 -15.174 1.00 95.94 373 HIS A O 1
ATOM 2884 N N . ASP A 1 374 ? -2.411 -12.491 -16.616 1.00 97.06 374 ASP A N 1
ATOM 2885 C CA . ASP A 1 374 ? -1.364 -13.073 -17.453 1.00 97.06 374 ASP A CA 1
ATOM 2886 C C . ASP A 1 374 ? -0.066 -13.256 -16.678 1.00 97.06 374 ASP A C 1
ATOM 2888 O O . ASP A 1 374 ? 0.537 -14.321 -16.774 1.00 97.06 374 ASP A O 1
ATOM 2892 N N . PHE A 1 375 ? 0.273 -12.332 -15.776 1.00 96.81 375 PHE A N 1
ATOM 2893 C CA . PHE A 1 375 ? 1.382 -12.517 -14.838 1.00 96.81 375 PHE A CA 1
ATOM 2894 C C . PHE A 1 375 ? 1.303 -13.848 -14.068 1.00 96.81 375 PHE A C 1
ATOM 2896 O O . PHE A 1 375 ? 2.312 -14.525 -13.886 1.00 96.81 375 PHE A O 1
ATOM 2903 N N . HIS A 1 376 ? 0.100 -14.265 -13.658 1.00 95.75 376 HIS A N 1
ATOM 2904 C CA . HIS A 1 376 ? -0.096 -15.476 -12.853 1.00 95.75 376 HIS A CA 1
ATOM 2905 C C . HIS A 1 376 ? -0.367 -16.740 -13.664 1.00 95.75 376 HIS A C 1
ATOM 2907 O O . HIS A 1 376 ? -0.053 -17.843 -13.215 1.00 95.75 376 HIS A O 1
ATOM 2913 N N . LYS A 1 377 ? -1.059 -16.617 -14.799 1.00 96.69 377 LYS A N 1
ATOM 2914 C CA . LYS A 1 377 ? -1.587 -17.766 -15.551 1.00 96.69 377 LYS A CA 1
ATOM 2915 C C . LYS A 1 377 ? -0.882 -17.981 -16.880 1.00 96.69 377 LYS A C 1
ATOM 2917 O O . LYS A 1 377 ? -0.819 -19.116 -17.344 1.00 96.69 377 LYS A O 1
ATOM 2922 N N . ARG A 1 378 ? -0.362 -16.915 -17.489 1.00 96.62 378 ARG A N 1
ATOM 2923 C CA . ARG A 1 378 ? 0.239 -16.917 -18.829 1.00 96.62 378 ARG A CA 1
ATOM 2924 C C . ARG A 1 378 ? 1.489 -16.027 -18.849 1.00 96.62 378 ARG A C 1
ATOM 2926 O O . ARG A 1 378 ? 1.530 -15.057 -19.595 1.00 96.62 378 ARG A O 1
ATOM 2933 N N . PRO A 1 379 ? 2.539 -16.351 -18.068 1.00 94.06 379 PRO A N 1
ATOM 2934 C CA . PRO A 1 379 ? 3.692 -15.464 -17.882 1.00 94.06 379 PRO A CA 1
ATOM 2935 C C . PRO A 1 379 ? 4.472 -15.177 -19.174 1.00 94.06 379 PRO A C 1
ATOM 2937 O O . PRO A 1 379 ? 5.208 -14.204 -19.237 1.00 94.06 379 PRO A O 1
ATOM 2940 N N . LYS A 1 380 ? 4.308 -16.004 -20.218 1.00 96.00 380 LYS A N 1
ATOM 2941 C CA . LYS A 1 380 ? 4.881 -15.758 -21.552 1.00 96.00 380 LYS A CA 1
ATOM 2942 C C . LYS A 1 380 ? 4.176 -14.637 -22.323 1.00 96.00 380 LYS A C 1
ATOM 2944 O O . LYS A 1 380 ? 4.769 -14.093 -23.242 1.00 96.00 380 LYS A O 1
ATOM 2949 N N . GLU A 1 381 ? 2.922 -14.348 -21.985 1.00 95.25 381 GLU A N 1
ATOM 2950 C CA . GLU A 1 381 ? 2.121 -13.269 -22.578 1.00 95.25 381 GLU A CA 1
ATOM 2951 C C . GLU A 1 381 ? 2.195 -11.978 -21.751 1.00 95.25 381 GLU A C 1
ATOM 2953 O O . GLU A 1 381 ? 1.622 -10.966 -22.142 1.00 95.25 381 GLU A O 1
ATOM 2958 N N . PHE A 1 382 ? 2.869 -12.009 -20.598 1.00 96.31 382 PHE A N 1
ATOM 2959 C CA . PHE A 1 382 ? 3.018 -10.842 -19.746 1.00 96.31 382 PHE A CA 1
ATOM 2960 C C . PHE A 1 382 ? 4.036 -9.868 -20.344 1.00 96.31 382 PHE A C 1
ATOM 2962 O O . PHE A 1 382 ? 5.210 -10.209 -20.501 1.00 96.31 382 PHE A O 1
ATOM 2969 N N . ASP A 1 383 ? 3.581 -8.650 -20.626 1.00 95.88 383 ASP A N 1
ATOM 2970 C CA . ASP A 1 383 ? 4.391 -7.584 -21.200 1.00 95.88 383 ASP A CA 1
ATOM 2971 C C . ASP A 1 383 ? 4.689 -6.494 -20.156 1.00 95.88 383 ASP A C 1
ATOM 2973 O O . ASP A 1 383 ? 3.796 -5.879 -19.565 1.00 95.88 383 ASP A O 1
ATOM 2977 N N . VAL A 1 384 ? 5.982 -6.264 -19.922 1.00 94.31 384 VAL A N 1
ATOM 2978 C CA . VAL A 1 384 ? 6.487 -5.264 -18.975 1.00 94.31 384 VAL A CA 1
ATOM 2979 C C . VAL A 1 384 ? 6.320 -3.843 -19.519 1.00 94.31 384 VAL A C 1
ATOM 2981 O O . VAL A 1 384 ? 6.081 -2.919 -18.741 1.00 94.31 384 VAL A O 1
ATOM 2984 N N . GLU A 1 385 ? 6.423 -3.647 -20.831 1.00 92.94 385 GLU A N 1
ATOM 2985 C CA . GLU A 1 385 ? 6.234 -2.334 -21.449 1.00 92.94 385 GLU A CA 1
ATOM 2986 C C . GLU A 1 385 ? 4.760 -1.926 -21.373 1.00 92.94 385 GLU A C 1
ATOM 2988 O O . GLU A 1 385 ? 4.439 -0.804 -20.972 1.00 92.94 385 GLU A O 1
ATOM 2993 N N . GLU A 1 386 ? 3.845 -2.859 -21.659 1.00 93.62 386 GLU A N 1
ATOM 2994 C CA . GLU A 1 386 ? 2.404 -2.647 -21.479 1.00 93.62 386 GLU A CA 1
ATOM 2995 C C . GLU A 1 386 ? 2.063 -2.323 -20.013 1.00 93.62 386 GLU A C 1
ATOM 2997 O O . GLU A 1 386 ? 1.296 -1.392 -19.752 1.00 93.62 386 GLU A O 1
ATOM 3002 N N . LEU A 1 387 ? 2.685 -3.013 -19.045 1.00 95.19 387 LEU A N 1
ATOM 3003 C CA . LEU A 1 387 ? 2.527 -2.720 -17.616 1.00 95.19 387 LEU A CA 1
ATOM 3004 C C . LEU A 1 387 ? 2.871 -1.265 -17.280 1.00 95.19 387 LEU A C 1
ATOM 3006 O O . LEU A 1 387 ? 2.068 -0.583 -16.642 1.00 95.19 387 LEU A O 1
ATOM 3010 N N . VAL A 1 388 ? 4.054 -0.797 -17.686 1.00 93.44 388 VAL A N 1
ATOM 3011 C CA . VAL A 1 388 ? 4.515 0.578 -17.428 1.00 93.44 388 VAL A CA 1
ATOM 3012 C C . VAL A 1 388 ? 3.549 1.588 -18.036 1.00 93.44 388 VAL A C 1
ATOM 3014 O O . VAL A 1 388 ? 3.134 2.537 -17.371 1.00 93.44 388 VAL A O 1
ATOM 3017 N N . ASN A 1 389 ? 3.127 1.333 -19.269 1.00 90.38 389 ASN A N 1
ATOM 3018 C CA . ASN A 1 389 ? 2.226 2.204 -20.003 1.00 90.38 389 ASN A CA 1
ATOM 3019 C C . ASN A 1 389 ? 0.842 2.319 -19.352 1.00 90.38 389 ASN A C 1
ATOM 3021 O O . ASN A 1 389 ? 0.281 3.410 -19.288 1.00 90.38 389 ASN A O 1
ATOM 3025 N N . VAL A 1 390 ? 0.275 1.212 -18.872 1.00 91.56 390 VAL A N 1
ATOM 3026 C CA . VAL A 1 390 ? -1.101 1.164 -18.348 1.00 91.56 390 VAL A CA 1
ATOM 3027 C C . VAL A 1 390 ? -1.179 1.535 -16.858 1.00 91.56 390 VAL A C 1
ATOM 3029 O O . VAL A 1 390 ? -2.224 2.005 -16.384 1.00 91.56 390 VAL A O 1
ATOM 3032 N N . ALA A 1 391 ? -0.088 1.368 -16.100 1.00 89.56 391 ALA A N 1
ATOM 3033 C CA . ALA A 1 391 ? -0.052 1.644 -14.662 1.00 89.56 391 ALA A CA 1
ATOM 3034 C C . ALA A 1 391 ? -0.389 3.107 -14.322 1.00 89.56 391 ALA A C 1
ATOM 3036 O O . ALA A 1 391 ? -1.084 3.368 -13.332 1.00 89.56 391 ALA A O 1
ATOM 3037 N N . PHE A 1 392 ? 0.059 4.055 -15.152 1.00 85.00 392 PHE A N 1
ATOM 3038 C CA . PHE A 1 392 ? -0.023 5.488 -14.850 1.00 85.00 392 PHE A CA 1
ATOM 3039 C C . PHE A 1 392 ? -1.141 6.242 -15.578 1.00 85.00 392 PHE A C 1
ATOM 3041 O O . PHE A 1 392 ? -1.535 7.299 -15.085 1.00 85.00 392 PHE A O 1
ATOM 3048 N N . ARG A 1 393 ? -1.726 5.684 -16.648 1.00 82.19 393 ARG A N 1
ATOM 3049 C CA . ARG A 1 393 ? -2.868 6.291 -17.363 1.00 82.19 393 ARG A CA 1
ATOM 3050 C C . ARG A 1 393 ? -4.046 6.572 -16.425 1.00 82.19 393 ARG A C 1
ATOM 3052 O O . ARG A 1 393 ? -4.338 5.758 -15.542 1.00 82.19 393 ARG A O 1
ATOM 3059 N N . LEU A 1 394 ? -4.652 7.749 -16.583 1.00 60.88 394 LEU A N 1
ATOM 3060 C CA . LEU A 1 394 ? -5.750 8.245 -15.748 1.00 60.88 394 LEU A CA 1
ATOM 3061 C C . LEU A 1 394 ? -7.089 7.656 -16.172 1.00 60.88 394 LEU A C 1
ATOM 3063 O O . LEU A 1 394 ? -7.382 7.708 -17.383 1.00 60.88 394 LEU A O 1
#

Radius of gyration: 34.36 Å; chains: 1; bounding box: 108×77×83 Å

Sequence (394 aa):
MRSFSNAIRSTSKSIASGSNVRSLHVARPCFAQVSPPLPFSWSHLKSNDQRNQSEAKTASTSALPDHRASVQQKRDRKLREYEAKIKVKAMQKGLSPEEFQRRSLEFAAVKRTQSVGSKATSSTTAKSKETASLSEVEKRDQAIAQSLRERSQAEAAKKLASGQVHSTPEGSQEGPIKPLSSFLDVDKLRTQDKETITKLWAGYHTLKNKLSAVIPAEKYLEMLANARKYPQFVLPLPREVLDEEADTAGVAKEAFEMQFLEWAVVPNAAAEGAPPSATTLFTPLAEYKLKQDFSQPVLILTFYTDLSQSNGLVLMRGEVTGLNEKTGKGGRIDQAQAQLLALTLQRFYLPSTATGSGAEAEKDQSARAKLLHDFHKRPKEFDVEELVNVAFRL

pLDDT: mean 74.35, std 23.53, range [27.36, 98.12]

Organism: Kalmanozyma brasiliensis (strain GHG001) (NCBI:txid1365824)

Secondary structure (DSSP, 8-state):
---------------------------PPPPP-PPPPPP---------------------------HHHHHHHHHHHHHHHHHHHHHHHHHHTT--HHHHHHHHHHHHHHHHHTTS-------------------HHHHHHHHHHHHHHHHHHHHHHHHHHTT-----SS-----SS--GGGTS-HHHHHTS-HHHHHHHHHHHHHTTT-EEEEEEHHHHHHHHHHHHH--EEEEEEEEEE--TT-SSTT-PEEEEEEEEEEEEEE--TTSTTPPPEEEEEEEEHHHHHHHGGGPPPSEEEEEE-TTTTTTSEEEEEEEETT--TTT----SS-HHHHHHHHHHHHHHH-GGG----SHHHHHHHHHHHHHHHHHHH-TTS--HHHHHHHHH--